Protein AF-X0T1D9-F1 (afdb_monomer_lite)

pLDDT: mean 71.19, std 23.04, range [24.14, 98.81]

Structure (mmCIF, N/CA/C/O backbone):
data_AF-X0T1D9-F1
#
_entry.id   AF-X0T1D9-F1
#
loop_
_atom_site.group_PDB
_atom_site.id
_atom_site.type_symbol
_atom_site.label_atom_id
_atom_site.label_alt_id
_atom_site.label_comp_id
_atom_site.label_asym_id
_atom_site.label_entity_id
_atom_site.label_seq_id
_atom_site.pdbx_PDB_ins_code
_atom_site.Cartn_x
_atom_site.Cartn_y
_atom_site.Cartn_z
_atom_site.occupancy
_atom_site.B_iso_or_equiv
_atom_site.auth_seq_id
_atom_site.auth_comp_id
_atom_site.auth_asym_id
_atom_site.auth_atom_id
_atom_site.pdbx_PDB_model_num
ATOM 1 N N . ASN A 1 1 ? -7.637 11.753 -6.442 1.00 83.94 1 ASN A N 1
ATOM 2 C CA . ASN A 1 1 ? -7.519 12.918 -7.370 1.00 83.94 1 ASN A CA 1
ATOM 3 C C . ASN A 1 1 ? -7.145 12.463 -8.777 1.00 83.94 1 ASN A C 1
ATOM 5 O O . ASN A 1 1 ? -6.534 11.411 -8.897 1.00 83.94 1 ASN A O 1
ATOM 9 N N . PHE A 1 2 ? -7.453 13.248 -9.820 1.00 92.38 2 PHE A N 1
ATOM 10 C CA . PHE A 1 2 ? -6.900 13.064 -11.174 1.00 92.38 2 PHE A CA 1
ATOM 11 C C . PHE A 1 2 ? -6.016 14.263 -11.534 1.00 92.38 2 PHE A C 1
ATOM 13 O O . PHE A 1 2 ? -6.515 15.387 -11.588 1.00 92.38 2 PHE A O 1
ATOM 20 N N . ILE A 1 3 ? -4.713 14.042 -11.716 1.00 96.88 3 ILE A N 1
ATOM 21 C CA . ILE A 1 3 ? -3.719 15.105 -11.934 1.00 96.88 3 ILE A CA 1
ATOM 22 C C . ILE A 1 3 ? -2.839 14.719 -13.119 1.00 96.88 3 ILE A C 1
ATOM 24 O O . ILE A 1 3 ? -2.298 13.613 -13.153 1.00 96.88 3 ILE A O 1
ATOM 28 N N . GLN A 1 4 ? -2.686 15.626 -14.084 1.00 97.12 4 GLN A N 1
ATOM 29 C CA . GLN A 1 4 ? -1.915 15.348 -15.289 1.00 97.12 4 GLN A CA 1
ATOM 30 C C . GLN A 1 4 ? -1.131 16.546 -15.824 1.00 97.12 4 GLN A C 1
ATOM 32 O O . GLN A 1 4 ? -1.410 17.690 -15.459 1.00 97.12 4 GLN A O 1
ATOM 37 N N . GLU A 1 5 ? -0.170 16.262 -16.709 1.00 96.56 5 GLU A N 1
ATOM 38 C CA . GLU A 1 5 ? 0.594 17.252 -17.490 1.00 96.56 5 GLU A CA 1
ATOM 39 C C . GLU A 1 5 ? 1.267 18.339 -16.629 1.00 96.56 5 GLU A C 1
ATOM 41 O O . GLU A 1 5 ? 1.378 19.503 -17.018 1.00 96.56 5 GLU A O 1
ATOM 46 N N . SER A 1 6 ? 1.712 17.964 -15.428 1.00 96.81 6 SER A N 1
ATOM 47 C CA . SER A 1 6 ? 2.306 18.870 -14.441 1.00 96.81 6 SER A CA 1
ATOM 48 C C . SER A 1 6 ? 3.767 18.521 -14.134 1.00 96.81 6 SER A C 1
ATOM 50 O O . SER A 1 6 ? 4.241 17.416 -14.389 1.00 96.81 6 SER A O 1
ATOM 52 N N . ASN A 1 7 ? 4.513 19.460 -13.539 1.00 96.81 7 ASN A N 1
ATOM 53 C CA . ASN A 1 7 ? 5.877 19.175 -13.065 1.00 96.81 7 ASN A CA 1
ATOM 54 C C . ASN A 1 7 ? 5.871 18.140 -11.928 1.00 96.81 7 ASN A C 1
ATOM 56 O O . ASN A 1 7 ? 6.699 17.237 -11.898 1.00 96.81 7 ASN A O 1
ATOM 60 N N . TYR A 1 8 ? 4.917 18.262 -11.011 1.00 96.56 8 TYR A N 1
ATOM 61 C CA . TYR A 1 8 ? 4.690 17.309 -9.932 1.00 96.56 8 TYR A CA 1
ATOM 62 C C . TYR A 1 8 ? 3.203 16.963 -9.939 1.00 96.56 8 TYR A C 1
ATOM 64 O O . TYR A 1 8 ? 2.387 17.886 -9.953 1.00 96.56 8 TYR A O 1
ATOM 72 N N . GLY A 1 9 ? 2.852 15.678 -9.918 1.00 97.81 9 GLY A N 1
ATOM 73 C CA . GLY A 1 9 ? 1.477 15.261 -9.649 1.00 97.81 9 GLY A CA 1
ATOM 74 C C . GLY A 1 9 ? 1.120 15.586 -8.199 1.00 97.81 9 GLY A C 1
ATOM 75 O O . GLY A 1 9 ? 0.234 16.392 -7.928 1.00 97.81 9 GLY A O 1
ATOM 76 N N . ILE A 1 10 ? 1.882 15.022 -7.260 1.00 98.25 10 ILE A N 1
ATOM 77 C CA . ILE A 1 10 ? 1.806 15.325 -5.826 1.00 98.25 10 ILE A CA 1
ATOM 78 C C . ILE A 1 10 ? 3.225 15.528 -5.286 1.00 98.25 10 ILE A C 1
ATOM 80 O O . ILE A 1 10 ? 4.136 14.779 -5.632 1.00 98.25 10 ILE A O 1
ATOM 84 N N . LYS A 1 11 ? 3.422 16.538 -4.430 1.00 97.81 11 LYS A N 1
ATOM 85 C CA . LYS A 1 11 ? 4.683 16.756 -3.709 1.00 97.81 11 LYS A CA 1
ATOM 86 C C . LYS A 1 11 ? 4.449 16.738 -2.201 1.00 97.81 11 LYS A C 1
ATOM 88 O O . LYS A 1 11 ? 3.628 17.509 -1.711 1.00 97.81 11 LYS A O 1
ATOM 93 N N . LEU A 1 12 ? 5.218 15.918 -1.493 1.00 96.12 12 LEU A N 1
ATOM 94 C CA . LEU A 1 12 ? 5.363 15.948 -0.043 1.00 96.12 12 LEU A CA 1
ATOM 95 C C . LEU A 1 12 ? 6.670 16.660 0.303 1.00 96.12 12 LEU A C 1
ATOM 97 O O . LEU A 1 12 ? 7.700 16.435 -0.337 1.00 96.12 12 LEU A O 1
ATOM 101 N N . SER A 1 13 ? 6.603 17.559 1.280 1.00 95.81 13 SER A N 1
ATOM 102 C CA . SER A 1 13 ? 7.768 18.255 1.817 1.00 95.81 13 SER A CA 1
ATOM 103 C C . SER A 1 13 ? 7.494 18.684 3.245 1.00 95.81 13 SER A C 1
ATOM 105 O O . SER A 1 13 ? 6.457 19.298 3.508 1.00 95.81 13 SER A O 1
ATOM 107 N N . SER A 1 14 ? 8.392 18.327 4.161 1.00 89.44 14 SER A N 1
ATOM 108 C CA . SER A 1 14 ? 8.213 18.508 5.604 1.00 89.44 14 SER A CA 1
ATOM 109 C C . SER A 1 14 ? 6.856 17.974 6.074 1.00 89.44 14 SER A C 1
ATOM 111 O O . SER A 1 14 ? 6.125 18.650 6.802 1.00 89.44 14 SER A O 1
ATOM 113 N N . SER A 1 15 ? 6.462 16.816 5.538 1.00 79.31 15 SER A N 1
ATOM 114 C CA . SER A 1 15 ? 5.131 16.235 5.699 1.00 79.31 15 SER A CA 1
ATOM 115 C C . SER A 1 15 ? 5.220 14.918 6.449 1.00 79.31 15 SER A C 1
ATOM 117 O O . SER A 1 15 ? 5.911 14.000 6.011 1.00 79.31 15 SER A O 1
ATOM 119 N N . ASP A 1 16 ? 4.449 14.809 7.530 1.00 75.69 16 ASP A N 1
ATOM 120 C CA . ASP A 1 16 ? 4.421 13.611 8.359 1.00 75.69 16 ASP A CA 1
ATOM 121 C C . ASP A 1 16 ? 2.999 13.071 8.513 1.00 75.69 16 ASP A C 1
ATOM 123 O O . ASP A 1 16 ? 2.055 13.844 8.702 1.00 75.69 16 ASP A O 1
ATOM 127 N N . ASN A 1 17 ? 2.849 11.746 8.577 1.00 68.56 17 ASN A N 1
ATOM 128 C CA . ASN A 1 17 ? 1.575 11.070 8.868 1.00 68.56 17 ASN A CA 1
ATOM 129 C C . ASN A 1 17 ? 0.451 11.377 7.859 1.00 68.56 17 ASN A C 1
ATOM 131 O O . ASN A 1 17 ? -0.716 11.510 8.249 1.00 68.56 17 ASN A O 1
ATOM 135 N N . SER A 1 18 ? 0.796 11.528 6.582 1.00 73.19 18 SER A N 1
ATOM 136 C CA . SER A 1 18 ? -0.164 11.786 5.504 1.00 73.19 18 SER A CA 1
ATOM 137 C C . SER A 1 18 ? -0.560 10.495 4.789 1.00 73.19 18 SER A C 1
ATOM 139 O O . SER A 1 18 ? 0.272 9.611 4.597 1.00 73.19 18 SER A O 1
ATOM 141 N N . LEU A 1 19 ? -1.819 10.410 4.347 1.00 79.94 19 LEU A N 1
ATOM 142 C CA . LEU A 1 19 ? -2.328 9.324 3.507 1.00 79.94 19 LEU A CA 1
ATOM 143 C C . LEU A 1 19 ? -2.601 9.852 2.094 1.00 79.94 19 LEU A C 1
ATOM 145 O O . LEU A 1 19 ? -3.461 10.709 1.889 1.00 79.94 19 LEU A O 1
ATOM 149 N N . ILE A 1 20 ? -1.841 9.351 1.126 1.00 84.75 20 ILE A N 1
ATOM 150 C CA . ILE A 1 20 ? -1.936 9.693 -0.289 1.00 84.75 20 ILE A CA 1
ATOM 151 C C . ILE A 1 20 ? -2.447 8.446 -0.986 1.00 84.75 20 ILE A C 1
ATOM 153 O O . ILE A 1 20 ? -1.695 7.499 -1.211 1.00 84.75 20 ILE A O 1
ATOM 157 N N . TYR A 1 21 ? -3.738 8.443 -1.295 1.00 83.06 21 TYR A N 1
ATOM 158 C CA . TYR A 1 21 ? -4.408 7.245 -1.771 1.00 83.06 21 TYR A CA 1
ATOM 159 C C . TYR A 1 21 ? -5.411 7.517 -2.884 1.00 83.06 21 TYR A C 1
ATOM 161 O O . TYR A 1 21 ? -5.954 8.623 -2.977 1.00 83.06 21 TYR A O 1
ATOM 169 N N . HIS A 1 22 ? -5.620 6.520 -3.748 1.00 79.38 22 HIS A N 1
ATOM 170 C CA . HIS A 1 22 ? -6.598 6.563 -4.839 1.00 79.38 22 HIS A CA 1
ATOM 171 C C . HIS A 1 22 ? -6.436 7.790 -5.756 1.00 79.38 22 HIS A C 1
ATOM 173 O O . HIS A 1 22 ? -7.394 8.473 -6.145 1.00 79.38 22 HIS A O 1
ATOM 179 N N . ASN A 1 23 ? -5.185 8.108 -6.104 1.00 88.44 23 ASN A N 1
ATOM 180 C CA . ASN A 1 23 ? -4.868 9.150 -7.076 1.00 88.44 23 ASN A CA 1
ATOM 181 C C . ASN A 1 23 ? -4.478 8.548 -8.420 1.00 88.44 23 ASN A C 1
ATOM 183 O O . ASN A 1 23 ? -3.770 7.552 -8.478 1.00 88.44 23 ASN A O 1
ATOM 187 N N . LYS A 1 24 ? -4.907 9.201 -9.499 1.00 92.75 24 LYS A N 1
ATOM 188 C CA . LYS A 1 24 ? -4.502 8.909 -10.869 1.00 92.75 24 LYS A CA 1
ATOM 189 C C . LYS A 1 24 ? -3.634 10.065 -11.367 1.00 92.75 24 LYS A C 1
ATOM 191 O O . LYS A 1 24 ? -4.119 11.187 -11.528 1.00 92.75 24 LYS A O 1
ATOM 196 N N . LEU A 1 25 ? -2.341 9.796 -11.507 1.00 97.88 25 LEU A N 1
ATOM 197 C CA . LEU A 1 25 ? -1.271 10.764 -11.726 1.00 97.88 25 LEU A CA 1
ATOM 198 C C . LEU A 1 25 ? -0.609 10.464 -13.070 1.00 97.88 25 LEU A C 1
ATOM 200 O O . LEU A 1 25 ? 0.242 9.579 -13.161 1.00 97.88 25 LEU A O 1
ATOM 204 N N . ASN A 1 26 ? -1.015 11.189 -14.112 1.00 97.00 26 ASN A N 1
ATOM 205 C CA . ASN A 1 26 ? -0.689 10.832 -15.492 1.00 97.00 26 ASN A CA 1
ATOM 206 C C . ASN A 1 26 ? 0.180 11.874 -16.199 1.00 97.00 26 ASN A C 1
ATOM 208 O O . ASN A 1 26 ? -0.097 13.065 -16.123 1.00 97.00 26 ASN A O 1
ATOM 212 N N . SER A 1 27 ? 1.173 11.448 -16.976 1.00 98.19 27 SER A N 1
ATOM 213 C CA . SER A 1 27 ? 1.928 12.354 -17.860 1.00 98.19 27 SER A CA 1
ATOM 214 C C . SER A 1 27 ? 2.586 13.546 -17.143 1.00 98.19 27 SER A C 1
ATOM 216 O O . SER A 1 27 ? 2.674 14.640 -17.700 1.00 98.19 27 SER A O 1
ATOM 218 N N . ASN A 1 28 ? 3.026 13.369 -15.894 1.00 98.44 28 ASN A N 1
ATOM 219 C CA . ASN A 1 28 ? 3.747 14.385 -15.124 1.00 98.44 28 ASN A CA 1
ATOM 220 C C . ASN A 1 28 ? 5.267 14.189 -15.237 1.00 98.44 28 ASN A C 1
ATOM 222 O O . ASN A 1 28 ? 5.749 13.107 -15.572 1.00 98.44 28 ASN A O 1
ATOM 226 N N . SER A 1 29 ? 6.060 15.213 -14.907 1.00 98.38 29 SER A N 1
ATOM 227 C CA . SER A 1 29 ? 7.514 15.016 -14.785 1.00 98.38 29 SER A CA 1
ATOM 228 C C . SER A 1 29 ? 7.822 14.071 -13.620 1.00 98.38 29 SER A C 1
ATOM 230 O O . SER A 1 29 ? 8.510 13.075 -13.810 1.00 98.38 29 SER A O 1
ATOM 232 N N . LEU A 1 30 ? 7.276 14.335 -12.433 1.00 98.50 30 LEU A N 1
ATOM 233 C CA . LEU A 1 30 ? 7.285 13.405 -11.302 1.00 98.50 30 LEU A CA 1
ATOM 234 C C . LEU A 1 30 ? 5.837 13.102 -10.918 1.00 98.50 30 LEU A C 1
ATOM 236 O O . LEU A 1 30 ? 5.078 14.037 -10.653 1.00 98.50 30 LEU A O 1
ATOM 240 N N . GLY A 1 31 ? 5.446 11.828 -10.878 1.00 98.44 31 GLY A N 1
ATOM 241 C CA . GLY A 1 31 ? 4.116 11.433 -10.417 1.00 98.44 31 GLY A CA 1
ATOM 242 C C . GLY A 1 31 ? 3.927 11.819 -8.948 1.00 98.44 31 GLY A C 1
ATOM 243 O O . GLY A 1 31 ? 3.140 12.715 -8.635 1.00 98.44 31 GLY A O 1
ATOM 244 N N . ILE A 1 32 ? 4.720 11.215 -8.061 1.00 98.69 32 ILE A N 1
ATOM 245 C CA . ILE A 1 32 ? 4.815 11.580 -6.642 1.00 98.69 32 ILE A CA 1
ATOM 246 C C . ILE A 1 32 ? 6.263 11.944 -6.313 1.00 98.69 32 ILE A C 1
ATOM 248 O O . ILE A 1 32 ? 7.182 11.167 -6.554 1.00 98.69 32 ILE A O 1
ATOM 252 N N . ASN A 1 33 ? 6.467 13.125 -5.735 1.00 98.50 33 ASN A N 1
ATOM 253 C CA . ASN A 1 33 ? 7.761 13.574 -5.233 1.00 98.50 33 ASN A CA 1
ATOM 254 C C . ASN A 1 33 ? 7.730 13.649 -3.703 1.00 98.50 33 ASN A C 1
ATOM 256 O O . ASN A 1 33 ? 6.953 14.424 -3.148 1.00 98.50 33 ASN A O 1
ATOM 260 N N . VAL A 1 34 ? 8.578 12.876 -3.034 1.00 97.75 34 VAL A N 1
ATOM 261 C CA . VAL A 1 34 ? 8.729 12.847 -1.576 1.00 97.75 34 VAL A CA 1
ATOM 262 C C . VAL A 1 34 ? 10.102 13.423 -1.252 1.00 97.75 34 VAL A C 1
ATOM 264 O O . VAL A 1 34 ? 11.125 12.796 -1.514 1.00 97.75 34 VAL A O 1
ATOM 267 N N . ASP A 1 35 ? 10.157 14.663 -0.772 1.00 95.88 35 ASP A N 1
ATOM 268 C CA . ASP A 1 35 ? 11.430 15.380 -0.678 1.00 95.88 35 ASP A CA 1
ATOM 269 C C . ASP A 1 35 ? 11.480 16.388 0.476 1.00 95.88 35 ASP A C 1
ATOM 271 O O . ASP A 1 35 ? 10.557 17.188 0.651 1.00 95.88 35 ASP A O 1
ATOM 275 N N . ASN A 1 36 ? 12.610 16.430 1.183 1.00 92.19 36 ASN A N 1
ATOM 276 C CA . ASN A 1 36 ? 12.893 17.244 2.369 1.00 92.19 36 ASN A CA 1
ATOM 277 C C . ASN A 1 36 ? 12.051 16.843 3.593 1.00 92.19 36 ASN A C 1
ATOM 279 O O . ASN A 1 36 ? 10.975 17.406 3.799 1.00 92.19 36 ASN A O 1
ATOM 283 N N . ASP A 1 37 ? 12.578 15.943 4.427 1.00 85.62 37 ASP A N 1
ATOM 284 C CA . ASP A 1 37 ? 12.065 15.612 5.767 1.00 85.62 37 ASP A CA 1
ATOM 285 C C . ASP A 1 37 ? 10.617 15.083 5.777 1.00 85.62 37 ASP A C 1
ATOM 287 O O . ASP A 1 37 ? 9.709 15.766 6.245 1.00 85.62 37 ASP A O 1
ATOM 291 N N . ASN A 1 38 ? 10.371 13.873 5.262 1.00 83.31 38 ASN A N 1
ATOM 292 C CA . ASN A 1 38 ? 9.028 13.266 5.294 1.00 83.31 38 ASN A CA 1
ATOM 293 C C . ASN A 1 38 ? 9.004 11.954 6.088 1.00 83.31 38 ASN A C 1
ATOM 295 O O . ASN A 1 38 ? 9.771 11.033 5.786 1.00 83.31 38 ASN A O 1
ATOM 299 N N . TYR A 1 39 ? 8.097 11.859 7.068 1.00 74.25 39 TYR A N 1
ATOM 300 C CA . TYR A 1 39 ? 8.035 10.743 8.016 1.00 74.25 39 TYR A CA 1
ATOM 301 C C . TYR A 1 39 ? 6.659 10.062 8.107 1.00 74.25 39 TYR A C 1
ATOM 303 O O . TYR A 1 39 ? 5.632 10.727 8.244 1.00 74.25 39 TYR A O 1
ATOM 311 N N . LEU A 1 40 ? 6.619 8.724 8.131 1.00 74.06 40 LEU A N 1
ATOM 312 C CA . LEU A 1 40 ? 5.385 7.944 8.360 1.00 74.06 40 LEU A CA 1
ATOM 313 C C . LEU A 1 40 ? 4.227 8.279 7.407 1.00 74.06 40 LEU A C 1
ATOM 315 O O . LEU A 1 40 ? 3.063 8.302 7.814 1.00 74.06 40 LEU A O 1
ATOM 319 N N . ASN A 1 41 ? 4.515 8.572 6.143 1.00 72.12 41 ASN A N 1
ATOM 320 C CA . ASN A 1 41 ? 3.465 8.749 5.146 1.00 72.12 41 ASN A CA 1
ATOM 321 C C . ASN A 1 41 ? 3.104 7.412 4.497 1.00 72.12 41 ASN A C 1
ATOM 323 O O . ASN A 1 41 ? 3.949 6.535 4.325 1.00 72.12 41 ASN A O 1
ATOM 327 N N . MET A 1 42 ? 1.841 7.284 4.107 1.00 80.12 42 MET A N 1
ATOM 328 C CA . MET A 1 42 ? 1.300 6.128 3.404 1.00 80.12 42 MET A CA 1
ATOM 329 C C . MET A 1 42 ? 0.899 6.552 1.995 1.00 80.12 42 MET A C 1
ATOM 331 O O . MET A 1 42 ? -0.004 7.367 1.814 1.00 80.12 42 MET A O 1
ATOM 335 N N . ILE A 1 43 ? 1.582 6.006 0.998 1.00 92.19 43 ILE A N 1
ATOM 336 C CA . ILE A 1 43 ? 1.325 6.204 -0.423 1.00 92.19 43 ILE A CA 1
ATOM 337 C C . ILE A 1 43 ? 0.747 4.888 -0.942 1.00 92.19 43 ILE A C 1
ATOM 339 O O . ILE A 1 43 ? 1.482 3.928 -1.172 1.00 92.19 43 ILE A O 1
ATOM 343 N N . VAL A 1 44 ? -0.579 4.821 -1.051 1.00 83.56 44 VAL A N 1
ATOM 344 C CA . VAL A 1 44 ? -1.313 3.554 -1.178 1.00 83.56 44 VAL A CA 1
ATOM 345 C C . VAL A 1 44 ? -2.293 3.581 -2.341 1.00 83.56 44 VAL A C 1
ATOM 347 O O . VAL A 1 44 ? -3.022 4.556 -2.481 1.00 83.56 44 VAL A O 1
ATOM 350 N N . ASN A 1 45 ? -2.372 2.523 -3.151 1.00 79.81 45 ASN A N 1
ATOM 351 C CA . ASN A 1 45 ? -3.383 2.402 -4.211 1.00 79.81 45 ASN A CA 1
ATOM 352 C C . ASN A 1 45 ? -3.426 3.643 -5.126 1.00 79.81 45 ASN A C 1
ATOM 354 O O . ASN A 1 45 ? -4.487 4.220 -5.381 1.00 79.81 45 ASN A O 1
ATOM 358 N N . ASN A 1 46 ? -2.268 4.125 -5.583 1.00 90.94 46 ASN A N 1
ATOM 359 C CA . ASN A 1 46 ? -2.199 5.183 -6.591 1.00 90.94 46 ASN A CA 1
ATOM 360 C C . ASN A 1 46 ? -1.855 4.589 -7.958 1.00 90.94 46 ASN A C 1
ATOM 362 O O . ASN A 1 46 ? -1.055 3.666 -8.066 1.00 90.94 46 ASN A O 1
ATOM 366 N N . SER A 1 47 ? -2.434 5.163 -9.009 1.00 93.44 47 SER A N 1
ATOM 367 C CA . SER A 1 47 ? -2.123 4.854 -10.402 1.00 93.44 47 SER A CA 1
ATOM 368 C C . SER A 1 47 ? -1.235 5.965 -10.959 1.00 93.44 47 SER A C 1
ATOM 370 O O . SER A 1 47 ? -1.668 7.111 -11.093 1.00 93.44 47 SER A O 1
ATOM 372 N N . LEU A 1 48 ? 0.027 5.646 -11.235 1.00 97.88 48 LEU A N 1
ATOM 373 C CA . LEU A 1 48 ? 1.039 6.566 -11.738 1.00 97.88 48 LEU A CA 1
ATOM 374 C C . LEU A 1 48 ? 1.447 6.127 -13.140 1.00 97.88 48 LEU A C 1
ATOM 376 O O . LEU A 1 48 ? 2.248 5.208 -13.283 1.00 97.88 48 LEU A O 1
ATOM 380 N N . ARG A 1 49 ? 0.919 6.787 -14.175 1.00 96.56 49 ARG A N 1
ATOM 381 C CA . ARG A 1 49 ? 1.103 6.345 -15.563 1.00 96.56 49 ARG A CA 1
ATOM 382 C C . ARG A 1 49 ? 1.766 7.389 -16.457 1.00 96.56 49 ARG A C 1
ATOM 384 O O . ARG A 1 49 ? 1.424 8.567 -16.389 1.00 96.56 49 ARG A O 1
ATOM 391 N N . LEU A 1 50 ? 2.675 6.965 -17.337 1.00 97.94 50 LEU A N 1
ATOM 392 C CA . LEU A 1 50 ? 3.324 7.828 -18.342 1.00 97.94 50 LEU A CA 1
ATOM 393 C C . LEU A 1 50 ? 4.077 9.033 -17.746 1.00 97.94 50 LEU A C 1
ATOM 395 O O . LEU A 1 50 ? 4.248 10.056 -18.408 1.00 97.94 50 LEU A O 1
ATOM 399 N N . ASN A 1 51 ? 4.519 8.949 -16.489 1.00 98.62 51 ASN A N 1
ATOM 400 C CA . ASN A 1 51 ? 5.310 10.014 -15.868 1.00 98.62 51 ASN A CA 1
ATOM 401 C C . ASN A 1 51 ? 6.787 9.903 -16.286 1.00 98.62 51 ASN A C 1
ATOM 403 O O . ASN A 1 51 ? 7.226 8.838 -16.709 1.00 98.62 51 ASN A O 1
ATOM 407 N N . SER A 1 52 ? 7.598 10.961 -16.145 1.00 98.50 52 SER A N 1
ATOM 408 C CA . SER A 1 52 ? 9.052 10.780 -16.351 1.00 98.50 52 SER A CA 1
ATOM 409 C C . SER A 1 52 ? 9.637 9.899 -15.251 1.00 98.50 52 SER A C 1
ATOM 411 O O . SER A 1 52 ? 10.340 8.935 -15.542 1.00 98.50 52 SER A O 1
ATOM 413 N N . PHE A 1 53 ? 9.280 10.193 -14.003 1.00 98.69 53 PHE A N 1
ATOM 414 C CA . PHE A 1 53 ? 9.480 9.301 -12.869 1.00 98.69 53 PHE A CA 1
ATOM 415 C C . PHE A 1 53 ? 8.135 9.039 -12.199 1.00 98.69 53 PHE A C 1
ATOM 417 O O . PHE A 1 53 ? 7.372 9.986 -11.981 1.00 98.69 53 PHE A O 1
ATOM 424 N N . GLY A 1 54 ? 7.851 7.786 -11.849 1.00 98.62 54 GLY A N 1
ATOM 425 C CA . GLY A 1 54 ? 6.651 7.437 -11.092 1.00 98.62 54 GLY A CA 1
ATOM 426 C C . GLY A 1 54 ? 6.700 8.058 -9.700 1.00 98.62 54 GLY A C 1
ATOM 427 O O . GLY A 1 54 ? 5.963 9.001 -9.406 1.00 98.62 54 GLY A O 1
ATOM 428 N N . ILE A 1 55 ? 7.619 7.574 -8.870 1.00 98.81 55 ILE A N 1
ATOM 429 C CA . ILE A 1 55 ? 7.847 8.049 -7.505 1.00 98.81 55 ILE A CA 1
ATOM 430 C C . ILE A 1 55 ? 9.324 8.418 -7.337 1.00 98.81 55 ILE A C 1
ATOM 432 O O . ILE A 1 55 ? 10.217 7.640 -7.668 1.00 98.81 55 ILE A O 1
ATOM 436 N N . PHE A 1 56 ? 9.590 9.606 -6.806 1.00 98.75 56 PHE A N 1
ATOM 437 C CA . PHE A 1 56 ? 10.941 10.089 -6.537 1.00 98.75 56 PHE A CA 1
ATOM 438 C C . PHE A 1 56 ? 11.085 10.454 -5.060 1.00 98.75 56 PHE A C 1
ATOM 440 O O . PHE A 1 56 ? 10.335 11.294 -4.563 1.00 98.75 56 PHE A O 1
ATOM 447 N N . LEU A 1 57 ? 12.040 9.828 -4.372 1.00 98.56 57 LEU A N 1
ATOM 448 C CA . LEU A 1 57 ? 12.444 10.153 -3.007 1.00 98.56 57 LEU A CA 1
ATOM 449 C C . LEU A 1 57 ? 13.761 10.932 -3.063 1.00 98.56 57 LEU A C 1
ATOM 451 O O . LEU A 1 57 ? 14.800 10.369 -3.413 1.00 98.56 57 LEU A O 1
ATOM 455 N N . GLY A 1 58 ? 13.704 12.218 -2.716 1.00 98.12 58 GLY A N 1
ATOM 456 C CA . GLY A 1 58 ? 14.854 13.124 -2.718 1.00 98.12 58 GLY A CA 1
ATOM 457 C C . GLY A 1 58 ? 15.749 12.942 -1.493 1.00 98.12 58 GLY A C 1
ATOM 458 O O . GLY A 1 58 ? 16.570 12.021 -1.450 1.00 98.12 58 GLY A O 1
ATOM 459 N N . THR A 1 59 ? 15.621 13.824 -0.500 1.00 95.06 59 THR A N 1
ATOM 460 C CA . THR A 1 59 ? 16.413 13.749 0.742 1.00 95.06 59 THR A CA 1
ATOM 461 C C . THR A 1 59 ? 15.560 13.627 2.002 1.00 95.06 59 THR A C 1
ATOM 463 O O . THR A 1 59 ? 14.477 14.205 2.103 1.00 95.06 59 THR A O 1
ATOM 466 N N . ASP A 1 60 ? 16.119 12.914 2.982 1.00 89.38 60 ASP A N 1
ATOM 467 C CA . ASP A 1 60 ? 15.691 12.874 4.385 1.00 89.38 60 ASP A CA 1
ATOM 468 C C . ASP A 1 60 ? 14.276 12.302 4.593 1.00 89.38 60 ASP A C 1
ATOM 470 O O . ASP A 1 60 ? 13.485 12.803 5.387 1.00 89.38 60 ASP A O 1
ATOM 474 N N . ASN A 1 61 ? 13.937 11.228 3.875 1.00 89.19 61 ASN A N 1
ATOM 475 C CA . ASN A 1 61 ? 12.643 10.553 4.011 1.00 89.19 61 ASN A CA 1
ATOM 476 C C . ASN A 1 61 ? 12.782 9.238 4.787 1.00 89.19 61 ASN A C 1
ATOM 478 O O . ASN A 1 61 ? 13.606 8.388 4.437 1.00 89.19 61 ASN A O 1
ATOM 482 N N . LEU A 1 62 ? 11.968 9.058 5.827 1.00 82.88 62 LEU A N 1
ATOM 483 C CA . LEU A 1 62 ? 12.082 7.940 6.764 1.00 82.88 62 LEU A CA 1
ATOM 484 C C . LEU A 1 62 ? 10.727 7.282 7.050 1.00 82.88 62 LEU A C 1
ATOM 486 O O . LEU A 1 62 ? 9.721 7.971 7.198 1.00 82.88 62 LEU A O 1
ATOM 490 N N . ASP A 1 63 ? 10.715 5.954 7.188 1.00 82.38 63 ASP A N 1
ATOM 491 C CA . ASP A 1 63 ? 9.545 5.171 7.613 1.00 82.38 63 ASP A CA 1
ATOM 492 C C . ASP A 1 63 ? 8.278 5.419 6.760 1.00 82.38 63 ASP A C 1
ATOM 494 O O . ASP A 1 63 ? 7.159 5.364 7.269 1.00 82.38 63 ASP A O 1
ATOM 498 N N . ASN A 1 64 ? 8.413 5.711 5.461 1.00 78.94 64 ASN A N 1
ATOM 499 C CA . ASN A 1 64 ? 7.257 5.846 4.568 1.00 78.94 64 ASN A CA 1
ATOM 500 C C . ASN A 1 64 ? 6.886 4.495 3.943 1.00 78.94 64 ASN A C 1
ATOM 502 O O . ASN A 1 64 ? 7.764 3.697 3.610 1.00 78.94 64 ASN A O 1
ATOM 506 N N . LEU A 1 65 ? 5.588 4.261 3.750 1.00 88.25 65 LEU A N 1
ATOM 507 C CA . LEU A 1 65 ? 5.041 3.061 3.121 1.00 88.25 65 LEU A CA 1
ATOM 508 C C . LEU A 1 65 ? 4.513 3.385 1.723 1.00 88.25 65 LEU A C 1
ATOM 510 O O . LEU A 1 65 ? 3.641 4.236 1.564 1.00 88.25 65 LEU A O 1
ATOM 514 N N . PHE A 1 66 ? 4.996 2.649 0.732 1.00 94.69 66 PHE A N 1
ATOM 515 C CA . PHE A 1 66 ? 4.537 2.648 -0.648 1.00 94.69 66 PHE A CA 1
ATOM 516 C C . PHE A 1 66 ? 3.935 1.277 -0.932 1.00 94.69 66 PHE A C 1
ATOM 518 O O . PHE A 1 66 ? 4.664 0.294 -1.083 1.00 94.69 66 PHE A O 1
ATOM 525 N N . TYR A 1 67 ? 2.607 1.200 -0.953 1.00 84.06 67 TYR A N 1
ATOM 526 C CA . TYR A 1 67 ? 1.892 -0.070 -1.004 1.00 84.06 67 TYR A CA 1
ATOM 527 C C . TYR A 1 67 ? 0.872 -0.109 -2.140 1.00 84.06 67 TYR A C 1
ATOM 529 O O . TYR A 1 67 ? 0.051 0.800 -2.268 1.00 84.06 67 TYR A O 1
ATOM 537 N N . ASN A 1 68 ? 0.909 -1.171 -2.945 1.00 82.25 68 ASN A N 1
ATOM 538 C CA . ASN A 1 68 ? -0.085 -1.432 -3.991 1.00 82.25 68 ASN A CA 1
ATOM 539 C C . ASN A 1 68 ? -0.293 -0.259 -4.971 1.00 82.25 68 ASN A C 1
ATOM 541 O O . ASN A 1 68 ? -1.404 0.047 -5.394 1.00 82.25 68 ASN A O 1
ATOM 545 N N . ASN A 1 69 ? 0.783 0.456 -5.313 1.00 93.31 69 ASN A N 1
ATOM 546 C CA . ASN A 1 69 ? 0.737 1.473 -6.361 1.00 93.31 69 ASN A CA 1
ATOM 547 C C . ASN A 1 69 ? 1.006 0.831 -7.726 1.00 93.31 69 ASN A C 1
ATOM 549 O O . ASN A 1 69 ? 1.945 0.050 -7.871 1.00 93.31 69 ASN A O 1
ATOM 553 N N . SER A 1 70 ? 0.231 1.212 -8.741 1.00 94.50 70 SER A N 1
ATOM 554 C CA . SER A 1 70 ? 0.476 0.822 -10.132 1.00 94.50 70 SER A CA 1
ATOM 555 C C . SER A 1 70 ? 1.345 1.877 -10.809 1.00 94.50 70 SER A C 1
ATOM 557 O O . SER A 1 70 ? 0.881 2.989 -11.069 1.00 94.50 70 SER A O 1
ATOM 559 N N . ILE A 1 71 ? 2.606 1.542 -11.073 1.00 98.12 71 ILE A N 1
ATOM 560 C CA . ILE A 1 71 ? 3.634 2.436 -11.610 1.00 98.12 71 ILE A CA 1
ATOM 561 C C . ILE A 1 71 ? 3.960 1.986 -13.033 1.00 98.12 71 ILE A C 1
ATOM 563 O O . ILE A 1 71 ? 4.727 1.047 -13.253 1.00 98.12 71 ILE A O 1
ATOM 567 N N . LEU A 1 72 ? 3.320 2.653 -13.991 1.00 96.31 72 LEU A N 1
ATOM 568 C CA . LEU A 1 72 ? 3.151 2.151 -15.349 1.00 96.31 72 LEU A CA 1
ATOM 569 C C . LEU A 1 72 ? 3.761 3.095 -16.384 1.00 96.31 72 LEU A C 1
ATOM 571 O O . LEU A 1 72 ? 3.529 4.309 -16.352 1.00 96.31 72 LEU A O 1
ATOM 575 N N . ASP A 1 73 ? 4.475 2.535 -17.354 1.00 97.31 73 ASP A N 1
ATOM 576 C CA . ASP A 1 73 ? 4.964 3.239 -18.541 1.00 97.31 73 ASP A CA 1
ATOM 577 C C . ASP A 1 73 ? 5.779 4.512 -18.221 1.00 97.31 73 ASP A C 1
ATOM 579 O O . ASP A 1 73 ? 5.732 5.499 -18.966 1.00 97.31 73 ASP A O 1
ATOM 583 N N . CYS A 1 74 ? 6.490 4.560 -17.085 1.00 98.31 74 CYS A N 1
ATOM 584 C CA . CYS A 1 74 ? 7.271 5.744 -16.731 1.00 98.31 74 CYS A CA 1
ATOM 585 C C . CYS A 1 74 ? 8.523 5.838 -17.607 1.00 98.31 74 CYS A C 1
ATOM 587 O O . CYS A 1 74 ? 9.317 4.902 -17.695 1.00 98.31 74 CYS A O 1
ATOM 589 N N . SER A 1 75 ? 8.747 6.991 -18.240 1.00 98.38 75 SER A N 1
ATOM 590 C CA . SER A 1 75 ? 9.740 7.099 -19.314 1.00 98.38 75 SER A CA 1
ATOM 591 C C . SER A 1 75 ? 11.196 7.024 -18.839 1.00 98.38 75 SER A C 1
ATOM 593 O O . SER A 1 75 ? 12.084 6.827 -19.665 1.00 98.38 75 SER A O 1
ATOM 595 N N . GLN A 1 76 ? 11.471 7.256 -17.550 1.00 98.44 76 GLN A N 1
ATOM 596 C CA . GLN A 1 76 ? 12.808 7.114 -16.963 1.00 98.44 76 GLN A CA 1
ATOM 597 C C . GLN A 1 76 ? 12.835 6.018 -15.904 1.00 98.44 76 GLN A C 1
ATOM 599 O O . GLN A 1 76 ? 13.423 4.976 -16.159 1.00 98.44 76 GLN A O 1
ATOM 604 N N . TYR A 1 77 ? 12.216 6.238 -14.742 1.00 98.69 77 TYR A N 1
ATOM 605 C CA . TYR A 1 77 ? 12.204 5.264 -13.649 1.00 98.69 77 TYR A CA 1
ATOM 606 C C . TYR A 1 77 ? 10.805 5.105 -13.054 1.00 98.69 77 TYR A C 1
ATOM 608 O O . TYR A 1 77 ? 10.074 6.090 -12.932 1.00 98.69 77 TYR A O 1
ATOM 616 N N . GLY A 1 78 ? 10.460 3.895 -12.617 1.00 98.62 78 GLY A N 1
ATOM 617 C CA . GLY A 1 78 ? 9.283 3.664 -11.786 1.00 98.62 78 GLY A CA 1
ATOM 618 C C . GLY A 1 78 ? 9.456 4.318 -10.413 1.00 98.62 78 GLY A C 1
ATOM 619 O O . GLY A 1 78 ? 8.750 5.274 -10.089 1.00 98.62 78 GLY A O 1
ATOM 620 N N . VAL A 1 79 ? 10.448 3.866 -9.639 1.00 98.81 79 VAL A N 1
ATOM 621 C CA . VAL A 1 79 ? 10.838 4.462 -8.346 1.00 98.81 79 VAL A CA 1
ATOM 622 C C . VAL A 1 79 ? 12.323 4.828 -8.332 1.00 98.81 79 VAL A C 1
ATOM 624 O O . VAL A 1 79 ? 13.172 4.041 -8.746 1.00 98.81 79 VAL A O 1
ATOM 627 N N . VAL A 1 80 ? 12.659 6.002 -7.794 1.00 98.75 80 VAL A N 1
ATOM 628 C CA . VAL A 1 80 ? 14.043 6.364 -7.443 1.00 98.75 80 VAL A CA 1
ATOM 629 C C . VAL A 1 80 ? 14.117 6.776 -5.985 1.00 98.75 80 VAL A C 1
ATOM 631 O O . VAL A 1 80 ? 13.428 7.703 -5.568 1.00 98.75 80 VAL A O 1
ATOM 634 N N . VAL A 1 81 ? 15.008 6.127 -5.241 1.00 98.69 81 VAL A N 1
ATOM 635 C CA . VAL A 1 81 ? 15.500 6.590 -3.946 1.00 98.69 81 VAL A CA 1
ATOM 636 C C . VAL A 1 81 ? 16.879 7.196 -4.173 1.00 98.69 81 VAL A C 1
ATOM 638 O O . VAL A 1 81 ? 17.839 6.469 -4.411 1.00 98.69 81 VAL A O 1
ATOM 641 N N . ASP A 1 82 ? 16.966 8.527 -4.185 1.00 98.00 82 ASP A N 1
ATOM 642 C CA . ASP A 1 82 ? 18.100 9.238 -4.797 1.00 98.00 82 ASP A CA 1
ATOM 643 C C . ASP A 1 82 ? 19.335 9.335 -3.891 1.00 98.00 82 ASP A C 1
ATOM 645 O O . ASP A 1 82 ? 20.470 9.390 -4.367 1.00 98.00 82 ASP A O 1
ATOM 649 N N . THR A 1 83 ? 19.136 9.346 -2.570 1.00 95.94 83 THR A N 1
ATOM 650 C CA . THR A 1 83 ? 20.222 9.578 -1.607 1.00 95.94 83 THR A CA 1
ATOM 651 C C . THR A 1 83 ? 20.176 8.648 -0.399 1.00 95.94 83 THR A C 1
ATOM 653 O O . THR A 1 83 ? 19.118 8.148 -0.013 1.00 95.94 83 THR A O 1
ATOM 656 N N . ASN A 1 84 ? 21.332 8.497 0.256 1.00 93.25 84 ASN A N 1
ATOM 657 C CA . ASN A 1 84 ? 21.515 7.668 1.450 1.00 93.25 84 ASN A CA 1
ATOM 658 C C . ASN A 1 84 ? 20.854 8.227 2.720 1.00 93.25 84 ASN A C 1
ATOM 660 O O . ASN A 1 84 ? 20.938 7.593 3.771 1.00 93.25 84 ASN A O 1
ATOM 664 N N . THR A 1 85 ? 20.232 9.407 2.649 1.00 90.00 85 THR A N 1
ATOM 665 C CA . THR A 1 85 ? 19.450 9.956 3.760 1.00 90.00 85 THR A CA 1
ATOM 666 C C . THR A 1 85 ? 17.990 9.514 3.728 1.00 90.00 85 THR A C 1
ATOM 668 O O . THR A 1 85 ? 17.257 9.763 4.680 1.00 90.00 85 THR A O 1
ATOM 671 N N . ASN A 1 86 ? 17.578 8.793 2.681 1.00 95.06 86 ASN A N 1
ATOM 672 C CA . ASN A 1 86 ? 16.334 8.038 2.685 1.00 95.06 86 ASN A CA 1
ATOM 673 C C . ASN A 1 86 ? 16.562 6.702 3.387 1.00 95.06 86 ASN A C 1
ATOM 675 O O . ASN A 1 86 ? 17.345 5.873 2.909 1.00 95.06 86 ASN A O 1
ATOM 679 N N . VAL A 1 87 ? 15.901 6.508 4.522 1.00 87.88 87 VAL A N 1
ATOM 680 C CA . VAL A 1 87 ? 16.170 5.385 5.421 1.00 87.88 87 VAL A CA 1
ATOM 681 C C . VAL A 1 87 ? 14.873 4.660 5.761 1.00 87.88 87 VAL A C 1
ATOM 683 O O . VAL A 1 87 ? 13.830 5.294 5.832 1.00 87.88 87 VAL A O 1
ATOM 686 N N . ASP A 1 88 ? 14.923 3.343 5.955 1.00 88.56 88 ASP A N 1
ATOM 687 C CA . ASP A 1 88 ? 13.804 2.531 6.465 1.00 88.56 88 ASP A CA 1
ATOM 688 C C . ASP A 1 88 ? 12.450 2.775 5.754 1.00 88.56 88 ASP A C 1
ATOM 690 O O . ASP A 1 88 ? 11.406 2.777 6.392 1.00 88.56 88 ASP A O 1
ATOM 694 N N . ASN A 1 89 ? 12.429 3.006 4.435 1.00 86.94 89 ASN A N 1
ATOM 695 C CA . ASN A 1 89 ? 11.175 3.092 3.671 1.00 86.94 89 ASN A CA 1
ATOM 696 C C . ASN A 1 89 ? 10.756 1.705 3.160 1.00 86.94 89 ASN A C 1
ATOM 698 O O . ASN A 1 89 ? 11.607 0.851 2.906 1.00 86.94 89 ASN A O 1
ATOM 702 N N . TYR A 1 90 ? 9.453 1.492 2.979 1.00 89.88 90 TYR A N 1
ATOM 703 C CA . TYR A 1 90 ? 8.861 0.190 2.665 1.00 89.88 90 TYR A CA 1
ATOM 704 C C . TYR A 1 90 ? 8.122 0.244 1.326 1.00 89.88 90 TYR A C 1
ATOM 706 O O . TYR A 1 90 ? 7.185 1.022 1.173 1.00 89.88 90 TYR A O 1
ATOM 714 N N . PHE A 1 91 ? 8.517 -0.594 0.374 1.00 96.62 91 PHE A N 1
ATOM 715 C CA . PHE A 1 91 ? 7.924 -0.724 -0.955 1.00 96.62 91 PHE A CA 1
ATOM 716 C C . PHE A 1 91 ? 7.386 -2.144 -1.115 1.00 96.62 91 PHE A C 1
ATOM 718 O O . PHE A 1 91 ? 8.163 -3.091 -1.187 1.00 96.62 91 PHE A O 1
ATOM 725 N N . GLN A 1 92 ? 6.065 -2.308 -1.119 1.00 88.75 92 GLN A N 1
ATOM 726 C CA . GLN A 1 92 ? 5.418 -3.623 -1.083 1.00 88.75 92 GLN A CA 1
ATOM 727 C C . GLN A 1 92 ? 4.230 -3.679 -2.041 1.00 88.75 92 GLN A C 1
ATOM 729 O O . GLN A 1 92 ? 3.444 -2.734 -2.117 1.00 88.75 92 GLN A O 1
ATOM 734 N N . ARG A 1 93 ? 4.066 -4.802 -2.746 1.00 87.06 93 ARG A N 1
ATOM 735 C CA . ARG A 1 93 ? 2.948 -5.071 -3.667 1.00 87.06 93 ARG A CA 1
ATOM 736 C C . ARG A 1 93 ? 2.742 -4.005 -4.739 1.00 87.06 93 ARG A C 1
ATOM 738 O O . ARG A 1 93 ? 1.659 -3.896 -5.292 1.00 87.06 93 ARG A O 1
ATOM 745 N N . ASN A 1 94 ? 3.749 -3.187 -5.026 1.00 95.88 94 ASN A N 1
ATOM 746 C CA . ASN A 1 94 ? 3.663 -2.238 -6.125 1.00 95.88 94 ASN A CA 1
ATOM 747 C C . ASN A 1 94 ? 3.858 -2.982 -7.441 1.00 95.88 94 ASN A C 1
ATOM 749 O O . ASN A 1 94 ? 4.530 -4.011 -7.494 1.00 95.88 94 ASN A O 1
ATOM 753 N N . ASN A 1 95 ? 3.293 -2.428 -8.500 1.00 95.62 95 ASN A N 1
ATOM 754 C CA . ASN A 1 95 ? 3.435 -2.946 -9.846 1.00 95.62 95 ASN A CA 1
ATOM 755 C C . ASN A 1 95 ? 4.345 -2.029 -10.651 1.00 95.62 95 ASN A C 1
ATOM 757 O O . ASN A 1 95 ? 4.034 -0.851 -10.836 1.00 95.62 95 ASN A O 1
ATOM 761 N N . PHE A 1 96 ? 5.443 -2.599 -11.133 1.00 97.69 96 PHE A N 1
ATOM 762 C CA . PHE A 1 96 ? 6.379 -1.966 -12.039 1.00 97.69 96 PHE A CA 1
ATOM 763 C C . PHE A 1 96 ? 6.242 -2.593 -13.427 1.00 97.69 96 PHE A C 1
ATOM 765 O O . PHE A 1 96 ? 6.784 -3.666 -13.674 1.00 97.69 96 PHE A O 1
ATOM 772 N N . THR A 1 97 ? 5.527 -1.909 -14.326 1.00 95.56 97 THR A N 1
ATOM 773 C CA . THR A 1 97 ? 5.304 -2.383 -15.701 1.00 95.56 97 THR A CA 1
ATOM 774 C C . THR A 1 97 ? 5.615 -1.302 -16.727 1.00 95.56 97 THR A C 1
ATOM 776 O O . THR A 1 97 ? 5.166 -0.162 -16.605 1.00 95.56 97 THR A O 1
ATOM 779 N N . GLY A 1 98 ? 6.379 -1.649 -17.762 1.00 95.69 98 GLY A N 1
ATOM 780 C CA . GLY A 1 98 ? 6.672 -0.788 -18.907 1.00 95.69 98 GLY A CA 1
ATOM 781 C C . GLY A 1 98 ? 7.565 0.412 -18.580 1.00 95.69 98 GLY A C 1
ATOM 782 O O . GLY A 1 98 ? 7.662 1.347 -19.378 1.00 95.69 98 GLY A O 1
ATOM 783 N N . ASN A 1 99 ? 8.204 0.435 -17.408 1.00 98.25 99 ASN A N 1
ATOM 784 C CA . ASN A 1 99 ? 9.060 1.548 -17.008 1.00 98.25 99 ASN A CA 1
ATOM 785 C C . ASN A 1 99 ? 10.414 1.477 -17.726 1.00 98.25 99 ASN A C 1
ATOM 787 O O . ASN A 1 99 ? 10.941 0.400 -17.987 1.00 98.25 99 ASN A O 1
ATOM 791 N N . GLY A 1 100 ? 11.031 2.633 -17.997 1.00 97.94 100 GLY A N 1
ATOM 792 C CA . GLY A 1 100 ? 12.381 2.677 -18.575 1.00 97.94 100 GLY A CA 1
ATOM 793 C C . GLY A 1 100 ? 13.413 1.929 -17.719 1.00 97.94 100 GLY A C 1
ATOM 794 O O . GLY A 1 100 ? 14.263 1.215 -18.246 1.00 97.94 100 GLY A O 1
ATOM 795 N N . TYR A 1 101 ? 13.293 2.074 -16.401 1.00 98.38 101 TYR A N 1
ATOM 796 C CA . TYR A 1 101 ? 13.937 1.273 -15.366 1.00 98.38 101 TYR A CA 1
ATOM 797 C C . TYR A 1 101 ? 12.937 1.106 -14.218 1.00 98.38 101 TYR A C 1
ATOM 799 O O . TYR A 1 101 ? 12.306 2.083 -13.812 1.00 98.38 101 TYR A O 1
ATOM 807 N N . ASN A 1 102 ? 12.791 -0.091 -13.656 1.00 98.38 102 ASN A N 1
ATOM 808 C CA . ASN A 1 102 ? 11.772 -0.316 -12.629 1.00 98.38 102 ASN A CA 1
ATOM 809 C C . ASN A 1 102 ? 12.072 0.426 -11.322 1.00 98.38 102 ASN A C 1
ATOM 811 O O . ASN A 1 102 ? 11.269 1.248 -10.872 1.00 98.38 102 ASN A O 1
ATOM 815 N N . ALA A 1 103 ? 13.261 0.224 -10.756 1.00 98.50 103 ALA A N 1
ATOM 816 C CA . ALA A 1 103 ? 13.653 0.878 -9.517 1.00 98.50 103 ALA A CA 1
ATOM 817 C C . ALA A 1 103 ? 15.156 1.164 -9.428 1.00 98.50 103 ALA A C 1
ATOM 819 O O . ALA A 1 103 ? 15.985 0.473 -10.025 1.00 98.50 103 ALA A O 1
ATOM 820 N N . ARG A 1 104 ? 15.504 2.183 -8.636 1.00 98.62 104 ARG A N 1
ATOM 821 C CA . ARG A 1 104 ? 16.872 2.455 -8.188 1.00 98.62 104 ARG A CA 1
ATOM 822 C C . ARG A 1 104 ? 16.886 2.867 -6.720 1.00 98.62 104 ARG A C 1
ATOM 824 O O . ARG A 1 104 ? 16.138 3.764 -6.340 1.00 98.62 104 ARG A O 1
ATOM 831 N N . ASP A 1 105 ? 17.766 2.261 -5.930 1.00 98.75 105 ASP A N 1
ATOM 832 C CA . ASP A 1 105 ? 17.894 2.496 -4.495 1.00 98.75 105 ASP A CA 1
ATOM 833 C C . ASP A 1 105 ? 19.321 2.903 -4.097 1.00 98.75 105 ASP A C 1
ATOM 835 O O . ASP A 1 105 ? 20.265 2.105 -4.095 1.00 98.75 105 ASP A O 1
ATOM 839 N N . GLU A 1 106 ? 19.477 4.181 -3.760 1.00 98.31 106 GLU A N 1
ATOM 840 C CA . GLU A 1 106 ? 20.695 4.763 -3.184 1.00 98.31 106 GLU A CA 1
ATOM 841 C C . GLU A 1 106 ? 20.559 5.017 -1.669 1.00 98.31 106 GLU A C 1
ATOM 843 O O . GLU A 1 106 ? 21.441 5.627 -1.058 1.00 98.31 106 GLU A O 1
ATOM 848 N N . GLY A 1 107 ? 19.447 4.580 -1.068 1.00 97.31 107 GLY A N 1
ATOM 849 C CA . GLY A 1 107 ? 19.109 4.773 0.335 1.00 97.31 107 GLY A CA 1
ATOM 850 C C . GLY A 1 107 ? 19.809 3.809 1.291 1.00 97.31 107 GLY A C 1
ATOM 851 O O . GLY A 1 107 ? 20.801 3.151 0.966 1.00 97.31 107 GLY A O 1
ATOM 852 N N . VAL A 1 108 ? 19.298 3.735 2.521 1.00 90.50 108 VAL A N 1
ATOM 853 C CA . VAL A 1 108 ? 19.827 2.849 3.566 1.00 90.50 108 VAL A CA 1
ATOM 854 C C . VAL A 1 108 ? 18.694 2.065 4.213 1.00 90.50 108 VAL A C 1
ATOM 856 O O . VAL A 1 108 ? 17.754 2.635 4.744 1.00 90.50 108 VAL A O 1
ATOM 859 N N . ASN A 1 109 ? 18.819 0.737 4.235 1.00 90.00 109 ASN A N 1
ATOM 860 C CA . ASN A 1 109 ? 17.881 -0.166 4.914 1.00 90.00 109 ASN A CA 1
ATOM 861 C C . ASN A 1 109 ? 16.409 -0.050 4.459 1.00 90.00 109 ASN A C 1
ATOM 863 O O . ASN A 1 109 ? 15.511 -0.483 5.180 1.00 90.00 109 ASN A O 1
ATOM 867 N N . ASN A 1 110 ? 16.161 0.455 3.249 1.00 87.38 110 ASN A N 1
ATOM 868 C CA . ASN A 1 110 ? 14.846 0.356 2.625 1.00 87.38 110 ASN A CA 1
ATOM 869 C C . ASN A 1 110 ? 14.486 -1.118 2.379 1.00 87.38 110 ASN A C 1
ATOM 871 O O . ASN A 1 110 ? 15.361 -1.974 2.200 1.00 87.38 110 ASN A O 1
ATOM 875 N N . LYS A 1 111 ? 13.189 -1.416 2.408 1.00 93.19 111 LYS A N 1
ATOM 876 C CA . LYS A 1 111 ? 12.631 -2.757 2.237 1.00 93.19 111 LYS A CA 1
ATOM 877 C C . LYS A 1 111 ? 11.771 -2.791 0.992 1.00 93.19 111 LYS A C 1
ATOM 879 O O . LYS A 1 111 ? 10.921 -1.925 0.818 1.00 93.19 111 LYS A O 1
ATOM 884 N N . TRP A 1 112 ? 11.994 -3.804 0.168 1.00 97.56 112 TRP A N 1
ATOM 885 C CA . TRP A 1 112 ? 11.260 -4.038 -1.074 1.00 97.56 112 TRP A CA 1
ATOM 886 C C . TRP A 1 112 ? 10.356 -5.278 -0.978 1.00 97.56 112 TRP A C 1
ATOM 888 O O . TRP A 1 112 ? 9.824 -5.739 -1.975 1.00 97.56 112 TRP A O 1
ATOM 898 N N . ASP A 1 113 ? 10.169 -5.789 0.239 1.00 92.62 113 ASP A N 1
ATOM 899 C CA . ASP A 1 113 ? 9.259 -6.871 0.599 1.00 92.62 113 ASP A CA 1
ATOM 900 C C . ASP A 1 113 ? 8.856 -6.747 2.080 1.00 92.62 113 ASP A C 1
ATOM 902 O O . ASP A 1 113 ? 9.409 -5.926 2.828 1.00 92.62 113 ASP A O 1
ATOM 906 N N . ASP A 1 114 ? 7.854 -7.518 2.505 1.00 79.88 114 ASP A N 1
ATOM 907 C CA . ASP A 1 114 ? 7.406 -7.608 3.905 1.00 79.88 114 ASP A CA 1
ATOM 908 C C . ASP A 1 114 ? 7.950 -8.844 4.654 1.00 79.88 114 ASP A C 1
ATOM 910 O O . ASP A 1 114 ? 7.553 -9.119 5.791 1.00 79.88 114 ASP A O 1
ATOM 914 N N . GLY A 1 115 ? 8.883 -9.580 4.045 1.00 84.81 115 GLY A N 1
ATOM 915 C CA . GLY A 1 115 ? 9.361 -10.872 4.528 1.00 84.81 115 GLY A CA 1
ATOM 916 C C . GLY A 1 115 ? 8.531 -12.078 4.073 1.00 84.81 115 GLY A C 1
ATOM 917 O O . GLY A 1 115 ? 8.852 -13.198 4.475 1.00 84.81 115 GLY A O 1
ATOM 918 N N . GLY A 1 116 ? 7.488 -11.873 3.266 1.00 83.25 116 GLY A N 1
ATOM 919 C CA . GLY A 1 116 ? 6.729 -12.940 2.617 1.00 83.25 116 GLY A CA 1
ATOM 920 C C . GLY A 1 116 ? 6.224 -12.596 1.215 1.00 83.25 116 GLY A C 1
ATOM 921 O O . GLY A 1 116 ? 6.107 -13.500 0.401 1.00 83.25 116 GLY A O 1
ATOM 922 N N . ILE A 1 117 ? 5.937 -11.328 0.919 1.00 82.38 117 ILE A N 1
ATOM 923 C CA . ILE A 1 117 ? 5.464 -10.836 -0.379 1.00 82.38 117 ILE A CA 1
ATOM 924 C C . ILE A 1 117 ? 6.164 -9.509 -0.709 1.00 82.38 117 ILE A C 1
ATOM 926 O O . ILE A 1 117 ? 6.267 -8.600 0.120 1.00 82.38 117 ILE A O 1
ATOM 930 N N . GLY A 1 118 ? 6.625 -9.408 -1.949 1.00 91.38 118 GLY A N 1
ATOM 931 C CA . GLY A 1 118 ? 7.328 -8.273 -2.526 1.00 91.38 118 GLY A CA 1
ATOM 932 C C . GLY A 1 118 ? 6.484 -7.481 -3.512 1.00 91.38 118 GLY A C 1
ATOM 933 O O . GLY A 1 118 ? 5.285 -7.267 -3.312 1.00 91.38 118 GLY A O 1
ATOM 934 N N . ASN A 1 119 ? 7.130 -7.000 -4.566 1.00 96.94 119 ASN A N 1
ATOM 935 C CA . ASN A 1 119 ? 6.532 -6.230 -5.652 1.00 96.94 119 ASN A CA 1
ATOM 936 C C . ASN A 1 119 ? 6.427 -7.078 -6.928 1.00 96.94 119 ASN A C 1
ATOM 938 O O . ASN A 1 119 ? 7.069 -8.119 -7.059 1.00 96.94 119 ASN A O 1
ATOM 942 N N . TYR A 1 120 ? 5.613 -6.621 -7.877 1.00 95.81 120 TYR A N 1
ATOM 943 C CA . TYR A 1 120 ? 5.574 -7.174 -9.225 1.00 95.81 120 TYR A CA 1
ATOM 944 C C . TYR A 1 120 ? 6.515 -6.395 -10.143 1.00 95.81 120 TYR A C 1
ATOM 946 O O . TYR A 1 120 ? 6.472 -5.162 -10.175 1.00 95.81 120 TYR A O 1
ATOM 954 N N . TRP A 1 121 ? 7.324 -7.127 -10.904 1.00 96.94 121 TRP A N 1
ATOM 955 C CA . TRP A 1 121 ? 8.298 -6.582 -11.841 1.00 96.94 121 TRP A CA 1
ATOM 956 C C . TRP A 1 121 ? 8.087 -7.236 -13.204 1.00 96.94 121 TRP A C 1
ATOM 958 O O . TRP A 1 121 ? 8.219 -8.452 -13.332 1.00 96.94 121 TRP A O 1
ATOM 968 N N . ASP A 1 122 ? 7.786 -6.440 -14.224 1.00 94.25 122 ASP A N 1
ATOM 969 C CA . ASP A 1 122 ? 7.548 -6.928 -15.588 1.00 94.25 122 ASP A CA 1
ATOM 970 C C . ASP A 1 122 ? 8.763 -7.615 -16.236 1.00 94.25 122 ASP A C 1
ATOM 972 O O . ASP A 1 122 ? 8.619 -8.404 -17.170 1.00 94.25 122 ASP A O 1
ATOM 976 N N . ASP A 1 123 ? 9.969 -7.338 -15.738 1.00 95.31 123 ASP A N 1
ATOM 977 C CA . ASP A 1 123 ? 11.220 -7.960 -16.160 1.00 95.31 123 ASP A CA 1
ATOM 978 C C . ASP A 1 123 ? 11.676 -9.110 -15.245 1.00 95.31 123 ASP A C 1
ATOM 980 O O . ASP A 1 123 ? 12.791 -9.622 -15.400 1.00 95.31 123 ASP A O 1
ATOM 984 N N . TYR A 1 124 ? 10.830 -9.560 -14.311 1.00 95.88 124 TYR A N 1
ATOM 985 C CA . TYR A 1 124 ? 11.146 -10.699 -13.458 1.00 95.88 124 TYR A CA 1
ATOM 986 C C . TYR A 1 124 ? 11.105 -12.020 -14.232 1.00 95.88 124 TYR A C 1
ATOM 988 O O . TYR A 1 124 ? 10.056 -12.522 -14.621 1.00 95.88 124 TYR A O 1
ATOM 996 N N . THR A 1 125 ? 12.274 -12.639 -14.410 1.00 94.00 125 THR A N 1
ATOM 997 C CA . THR A 1 125 ? 12.424 -13.913 -15.137 1.00 94.00 125 THR A CA 1
ATOM 998 C C . THR A 1 125 ? 12.757 -15.089 -14.218 1.00 94.00 125 THR A C 1
ATOM 1000 O O . THR A 1 125 ? 13.525 -15.974 -14.608 1.00 94.00 125 THR A O 1
ATOM 1003 N N . GLY A 1 126 ? 12.306 -15.046 -12.963 1.00 94.44 126 GLY A N 1
ATOM 1004 C CA . GLY A 1 126 ? 12.615 -16.070 -11.969 1.00 94.44 126 GLY A CA 1
ATOM 1005 C C . GLY A 1 126 ? 11.910 -17.406 -12.216 1.00 94.44 126 GLY A C 1
ATOM 1006 O O . GLY A 1 126 ? 11.721 -17.845 -13.351 1.00 94.44 126 GLY A O 1
ATOM 1007 N N . ILE A 1 127 ? 11.529 -18.071 -11.134 1.00 93.69 127 ILE A N 1
ATOM 1008 C CA . ILE A 1 127 ? 10.688 -19.268 -11.166 1.00 93.69 127 ILE A CA 1
ATOM 1009 C C . ILE A 1 127 ? 9.788 -19.258 -9.932 1.00 93.69 127 ILE A C 1
ATOM 1011 O O . ILE A 1 127 ? 10.199 -18.715 -8.910 1.00 93.69 127 ILE A O 1
ATOM 1015 N N . ASP A 1 128 ? 8.598 -19.834 -10.068 1.00 92.25 128 ASP A N 1
ATOM 1016 C CA . ASP A 1 128 ? 7.700 -20.235 -8.982 1.00 92.25 128 ASP A CA 1
ATOM 1017 C C . ASP A 1 128 ? 7.441 -21.744 -9.122 1.00 92.25 128 ASP A C 1
ATOM 1019 O O . ASP A 1 128 ? 6.592 -22.212 -9.885 1.00 92.25 128 ASP A O 1
ATOM 1023 N N . ALA A 1 129 ? 8.295 -22.540 -8.490 1.00 91.56 129 ALA A N 1
ATOM 1024 C CA . ALA A 1 129 ? 8.280 -23.991 -8.548 1.00 91.56 129 ALA A CA 1
ATOM 1025 C C . ALA A 1 129 ? 7.257 -24.600 -7.583 1.00 91.56 129 ALA A C 1
ATOM 1027 O O . ALA A 1 129 ? 6.832 -25.743 -7.795 1.00 91.56 129 ALA A O 1
ATOM 1028 N N . ASN A 1 130 ? 6.909 -23.889 -6.510 1.00 89.69 130 ASN A N 1
ATOM 1029 C CA . ASN A 1 130 ? 5.942 -24.350 -5.520 1.00 89.69 130 ASN A CA 1
ATOM 1030 C C . ASN A 1 130 ? 4.487 -23.947 -5.864 1.00 89.69 130 ASN A C 1
ATOM 1032 O O . ASN A 1 130 ? 3.562 -24.569 -5.333 1.00 89.69 130 ASN A O 1
ATOM 1036 N N . GLY A 1 131 ? 4.300 -23.014 -6.801 1.00 85.50 131 GLY A N 1
ATOM 1037 C CA . GLY A 1 131 ? 3.014 -22.533 -7.296 1.00 85.50 131 GLY A CA 1
ATOM 1038 C C . GLY A 1 131 ? 2.27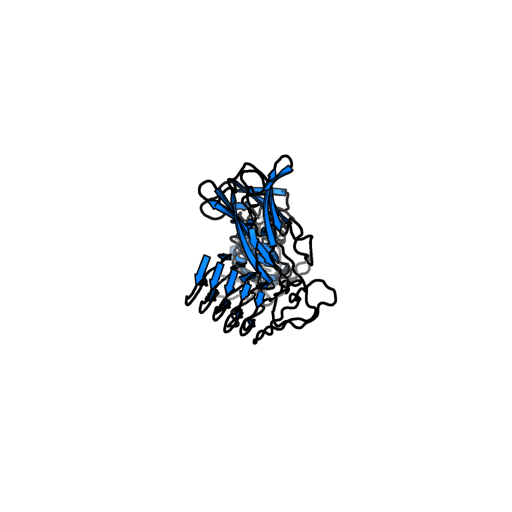8 -21.618 -6.318 1.00 85.50 131 GLY A C 1
ATOM 1039 O O . GLY A 1 131 ? 1.045 -21.608 -6.340 1.00 85.50 131 GLY A O 1
ATOM 1040 N N . ASP A 1 132 ? 2.985 -20.929 -5.419 1.00 82.62 132 ASP A N 1
ATOM 1041 C CA . ASP A 1 132 ? 2.389 -20.031 -4.421 1.00 82.62 132 ASP A CA 1
ATOM 1042 C C . ASP A 1 132 ? 2.232 -18.578 -4.907 1.00 82.62 132 ASP A C 1
ATOM 1044 O O . ASP A 1 132 ? 1.689 -17.744 -4.177 1.00 82.62 132 ASP A O 1
ATOM 1048 N N . GLY A 1 133 ? 2.629 -18.287 -6.151 1.00 86.81 133 GLY A N 1
ATOM 1049 C CA . GLY A 1 133 ? 2.563 -16.957 -6.753 1.00 86.81 133 GLY A CA 1
ATOM 1050 C C . GLY A 1 133 ? 3.725 -16.044 -6.356 1.00 86.81 133 GLY A C 1
ATOM 1051 O O . GLY A 1 133 ? 3.703 -14.858 -6.695 1.00 86.81 133 GLY A O 1
ATOM 1052 N N . ILE A 1 134 ? 4.736 -16.563 -5.655 1.00 91.00 134 ILE A N 1
ATOM 1053 C CA . ILE A 1 134 ? 5.943 -15.843 -5.254 1.00 91.00 134 ILE A CA 1
ATOM 1054 C C . ILE A 1 134 ? 7.151 -16.489 -5.931 1.00 91.00 134 ILE A C 1
ATOM 1056 O O . ILE A 1 134 ? 7.357 -17.698 -5.924 1.00 91.00 134 ILE A O 1
ATOM 1060 N N . GLY A 1 135 ? 7.997 -15.656 -6.517 1.00 94.12 135 GLY A N 1
ATOM 1061 C CA . GLY A 1 135 ? 9.218 -16.103 -7.151 1.00 94.12 135 GLY A CA 1
ATOM 1062 C C . GLY A 1 135 ? 10.284 -16.551 -6.149 1.00 94.12 135 GLY A C 1
ATOM 1063 O O . GLY A 1 135 ? 10.597 -15.840 -5.197 1.00 94.12 135 GLY A O 1
ATOM 1064 N N . GLU A 1 136 ? 10.931 -17.694 -6.392 1.00 95.75 136 GLU A N 1
ATOM 1065 C CA . GLU A 1 136 ? 11.989 -18.208 -5.507 1.00 95.75 136 GLU A CA 1
ATOM 1066 C C . GLU A 1 136 ? 13.372 -17.596 -5.762 1.00 95.75 136 GLU A C 1
ATOM 1068 O O . GLU A 1 136 ? 14.325 -17.848 -5.015 1.00 95.75 136 GLU A O 1
ATOM 1073 N N . ILE A 1 137 ? 13.513 -16.811 -6.830 1.00 97.00 137 ILE A N 1
ATOM 1074 C CA . ILE A 1 137 ? 14.740 -16.074 -7.135 1.00 97.00 137 ILE A CA 1
ATOM 1075 C C . ILE A 1 137 ? 14.538 -14.619 -6.701 1.00 97.00 137 ILE A C 1
ATOM 1077 O O . ILE A 1 137 ? 13.660 -13.966 -7.256 1.00 97.00 137 ILE A O 1
ATOM 1081 N N . PRO A 1 138 ? 15.341 -14.080 -5.771 1.00 97.81 138 PRO A N 1
ATOM 1082 C CA . PRO A 1 138 ? 15.240 -12.674 -5.391 1.00 97.81 138 PRO A CA 1
ATOM 1083 C C . PRO A 1 138 ? 15.454 -11.725 -6.579 1.00 97.81 138 PRO A C 1
ATOM 1085 O O . PRO A 1 138 ? 16.259 -12.012 -7.470 1.00 97.81 138 PRO A O 1
ATOM 1088 N N . TYR A 1 139 ? 14.768 -10.584 -6.573 1.00 98.25 139 TYR A N 1
ATOM 1089 C CA . TYR A 1 139 ? 14.936 -9.514 -7.553 1.00 98.25 139 TYR A CA 1
ATOM 1090 C C . TYR A 1 139 ? 15.845 -8.418 -6.984 1.00 98.25 139 TYR A C 1
ATOM 1092 O O . TYR A 1 139 ? 15.541 -7.807 -5.960 1.00 98.25 139 TYR A O 1
ATOM 1100 N N . ASP A 1 140 ? 16.982 -8.171 -7.631 1.00 98.19 140 ASP A N 1
ATOM 1101 C CA . ASP A 1 140 ? 17.953 -7.171 -7.180 1.00 98.19 140 ASP A CA 1
ATOM 1102 C C . ASP A 1 140 ? 17.577 -5.764 -7.665 1.00 98.19 140 ASP A C 1
ATOM 1104 O O . ASP A 1 140 ? 17.431 -5.519 -8.863 1.00 98.19 140 ASP A O 1
ATOM 1108 N N . ILE A 1 141 ? 17.513 -4.803 -6.741 1.00 98.44 141 ILE A N 1
ATOM 1109 C CA . ILE A 1 141 ? 17.247 -3.399 -7.051 1.00 98.44 141 ILE A CA 1
ATOM 1110 C C . ILE A 1 141 ? 18.574 -2.698 -7.352 1.00 98.44 141 ILE A C 1
ATOM 1112 O O . ILE A 1 141 ? 19.523 -2.720 -6.561 1.00 98.44 141 ILE A O 1
ATOM 1116 N N . ALA A 1 142 ? 18.644 -2.042 -8.511 1.00 97.31 142 ALA A N 1
ATOM 1117 C CA . ALA A 1 142 ? 19.830 -1.306 -8.934 1.00 97.31 142 ALA A CA 1
ATOM 1118 C C . ALA A 1 142 ? 20.177 -0.162 -7.960 1.00 97.31 142 ALA A C 1
ATOM 1120 O O . ALA A 1 142 ? 19.294 0.470 -7.395 1.00 97.31 142 ALA A O 1
ATOM 1121 N N . GLY A 1 143 ? 21.462 0.167 -7.813 1.00 96.44 143 GLY A N 1
ATOM 1122 C CA . GLY A 1 143 ? 21.936 1.271 -6.962 1.00 96.44 143 GLY A CA 1
ATOM 1123 C C . GLY A 1 143 ? 23.018 0.839 -5.973 1.00 96.44 143 GLY A C 1
ATOM 1124 O O . GLY A 1 143 ? 23.420 -0.329 -5.939 1.00 96.44 143 GLY A O 1
ATOM 1125 N N . VAL A 1 144 ? 23.558 1.778 -5.188 1.00 95.44 144 VAL A N 1
ATOM 1126 C CA . VAL A 1 144 ? 24.637 1.459 -4.235 1.00 95.44 144 VAL A CA 1
ATOM 1127 C C . VAL A 1 144 ? 24.138 0.781 -2.963 1.00 95.44 144 VAL A C 1
ATOM 1129 O O . VAL A 1 144 ? 24.953 0.152 -2.282 1.00 95.44 144 VAL A O 1
ATOM 1132 N N . ALA A 1 145 ? 22.837 0.867 -2.655 1.00 94.50 145 ALA A N 1
ATOM 1133 C CA . ALA A 1 145 ? 22.250 0.231 -1.475 1.00 94.50 145 ALA A CA 1
ATOM 1134 C C . ALA A 1 145 ? 22.317 -1.300 -1.550 1.00 94.50 145 ALA A C 1
ATOM 1136 O O . ALA A 1 145 ? 22.416 -1.958 -0.513 1.00 94.50 145 ALA A O 1
ATOM 1137 N N . ARG A 1 146 ? 22.336 -1.857 -2.776 1.00 93.31 146 ARG A N 1
ATOM 1138 C CA . ARG A 1 146 ? 22.241 -3.304 -3.041 1.00 93.31 146 ARG A CA 1
ATOM 1139 C C . ARG A 1 146 ? 21.020 -3.914 -2.349 1.00 93.31 146 ARG A C 1
ATOM 1141 O O . ARG A 1 146 ? 21.122 -4.953 -1.698 1.00 93.31 146 ARG A O 1
ATOM 1148 N N . SER A 1 147 ? 19.905 -3.199 -2.436 1.00 96.81 147 SER A N 1
ATOM 1149 C CA . SER A 1 147 ? 18.617 -3.667 -1.949 1.00 96.81 147 SER A CA 1
ATOM 1150 C C . SER A 1 147 ? 18.120 -4.805 -2.836 1.00 96.81 147 SER A C 1
ATOM 1152 O O . SER A 1 147 ? 18.411 -4.846 -4.030 1.00 96.81 147 SER A O 1
ATOM 1154 N N . THR A 1 148 ? 17.360 -5.713 -2.242 1.00 97.50 148 THR A N 1
ATOM 1155 C CA . THR A 1 148 ? 16.811 -6.891 -2.911 1.00 97.50 148 THR A CA 1
ATOM 1156 C C . THR A 1 148 ? 15.377 -7.067 -2.427 1.00 97.50 148 THR A C 1
ATOM 1158 O O . THR A 1 148 ? 15.117 -6.900 -1.234 1.00 97.50 148 THR A O 1
ATOM 1161 N N . ASP A 1 149 ? 14.478 -7.381 -3.351 1.00 98.38 149 ASP A N 1
ATOM 1162 C CA . ASP A 1 149 ? 13.154 -7.928 -3.078 1.00 98.38 149 ASP A CA 1
ATOM 1163 C C . ASP A 1 149 ? 13.303 -9.453 -3.035 1.00 98.38 149 ASP A C 1
ATOM 1165 O O . ASP A 1 149 ? 13.635 -10.088 -4.040 1.00 98.38 149 ASP A O 1
ATOM 1169 N N . TYR A 1 150 ? 13.156 -10.043 -1.850 1.00 97.06 150 TYR A N 1
ATOM 1170 C CA . TYR A 1 150 ? 13.342 -11.486 -1.666 1.00 97.06 150 TYR A CA 1
ATOM 1171 C C . TYR A 1 150 ? 12.124 -12.318 -2.057 1.00 97.06 150 TYR A C 1
ATOM 1173 O O . TYR A 1 150 ? 12.251 -13.538 -2.152 1.00 97.06 150 TYR A O 1
ATOM 1181 N N . PHE A 1 151 ? 10.975 -11.676 -2.263 1.00 95.69 151 PHE A N 1
ATOM 1182 C CA . PHE A 1 151 ? 9.696 -12.337 -2.489 1.00 95.69 151 PHE A CA 1
ATOM 1183 C C . PHE A 1 151 ? 8.952 -11.694 -3.671 1.00 95.69 151 PHE A C 1
ATOM 1185 O O . PHE A 1 151 ? 7.783 -11.324 -3.519 1.00 95.69 151 PHE A O 1
ATOM 1192 N N . PRO A 1 152 ? 9.598 -11.530 -4.843 1.00 96.50 152 PRO A N 1
ATOM 1193 C CA . PRO A 1 152 ? 8.965 -10.891 -5.990 1.00 96.50 152 PRO A CA 1
ATOM 1194 C C . PRO A 1 152 ? 7.715 -11.671 -6.401 1.00 96.50 152 PRO A C 1
ATOM 1196 O O . PRO A 1 152 ? 7.695 -12.899 -6.348 1.00 96.50 152 PRO A O 1
ATOM 1199 N N . LEU A 1 153 ? 6.668 -10.970 -6.824 1.00 92.81 153 LEU A N 1
ATOM 1200 C CA . LEU A 1 153 ? 5.454 -11.619 -7.311 1.00 92.81 153 LEU A CA 1
ATOM 1201 C C . LEU A 1 153 ? 5.750 -12.343 -8.630 1.00 92.81 153 LEU A C 1
ATOM 1203 O O . LEU A 1 153 ? 6.291 -11.750 -9.566 1.00 92.81 153 LEU A O 1
ATOM 1207 N N . TRP A 1 154 ? 5.401 -13.628 -8.696 1.00 90.44 154 TRP A N 1
ATOM 1208 C CA . TRP A 1 154 ? 5.543 -14.427 -9.908 1.00 90.44 154 TRP A CA 1
ATOM 1209 C C . TRP A 1 154 ? 4.404 -14.118 -10.882 1.00 90.44 154 TRP A C 1
ATOM 1211 O O . TRP A 1 154 ? 3.252 -14.154 -10.443 1.00 90.44 154 TRP A O 1
ATOM 1221 N N . PRO A 1 155 ? 4.691 -13.869 -12.176 1.00 84.69 155 PRO A N 1
ATOM 1222 C CA . PRO A 1 155 ? 3.666 -13.649 -13.186 1.00 84.69 155 PRO A CA 1
ATOM 1223 C C . PRO A 1 155 ? 2.670 -14.812 -13.289 1.00 84.69 155 PRO A C 1
ATOM 1225 O O . PRO A 1 155 ? 3.029 -15.955 -13.595 1.00 84.69 155 PRO A O 1
ATOM 1228 N N . LYS A 1 156 ? 1.396 -14.526 -13.022 1.00 83.25 156 LYS A N 1
ATOM 1229 C CA . LYS A 1 156 ? 0.323 -15.511 -12.966 1.00 83.25 156 LYS A CA 1
ATOM 1230 C C . LYS A 1 156 ? -0.282 -15.673 -14.353 1.00 83.25 156 LYS A C 1
ATOM 1232 O O . LYS A 1 156 ? -0.793 -14.726 -14.951 1.00 83.25 156 LYS A O 1
ATOM 1237 N N . VAL A 1 157 ? -0.228 -16.902 -14.858 1.00 82.81 157 VAL A N 1
ATOM 1238 C CA . VAL A 1 157 ? -0.877 -17.272 -16.118 1.00 82.81 157 VAL A CA 1
ATOM 1239 C C . VAL A 1 157 ? -2.362 -17.486 -15.847 1.00 82.81 157 VAL A C 1
ATOM 1241 O O . VAL A 1 157 ? -2.723 -18.388 -15.091 1.00 82.81 157 VAL A O 1
ATOM 1244 N N . GLY A 1 158 ? -3.203 -16.685 -16.490 1.00 86.88 158 GLY A N 1
ATOM 1245 C CA . GLY A 1 158 ? -4.653 -16.675 -16.322 1.00 86.88 158 GLY A CA 1
ATOM 1246 C C . GLY A 1 158 ? -5.162 -15.477 -15.509 1.00 86.88 158 GLY A C 1
ATOM 1247 O O . GLY A 1 158 ? -4.399 -14.890 -14.739 1.00 86.88 158 GLY A O 1
ATOM 1248 N N . PRO A 1 159 ? -6.448 -15.111 -15.657 1.00 90.50 159 PRO A N 1
ATOM 1249 C CA . PRO A 1 159 ? -7.052 -14.055 -14.856 1.00 90.50 159 PRO A CA 1
ATOM 1250 C C . PRO A 1 159 ? -7.132 -14.396 -13.359 1.00 90.50 159 PRO A C 1
ATOM 1252 O O . PRO A 1 159 ? -7.261 -15.563 -12.983 1.00 90.50 159 PRO A O 1
ATOM 1255 N N . ASP A 1 160 ? -7.059 -13.376 -12.506 1.00 91.06 160 ASP A N 1
ATOM 1256 C CA . ASP A 1 160 ? -7.306 -13.473 -11.062 1.00 91.06 160 ASP A CA 1
ATOM 1257 C C . ASP A 1 160 ? -7.613 -12.087 -10.502 1.00 91.06 160 ASP A C 1
ATOM 1259 O O . ASP A 1 160 ? -6.775 -11.177 -10.584 1.00 91.06 160 ASP A O 1
ATOM 1263 N N . PHE A 1 161 ? -8.813 -11.930 -9.966 1.00 93.12 161 PHE A N 1
ATOM 1264 C CA . PHE A 1 161 ? -9.313 -10.702 -9.394 1.00 93.12 161 PHE A CA 1
ATOM 1265 C C . PHE A 1 161 ? -9.564 -10.863 -7.900 1.00 93.12 161 PHE A C 1
ATOM 1267 O O . PHE A 1 161 ? -10.036 -11.880 -7.408 1.00 93.12 161 PHE A O 1
ATOM 1274 N N . TYR A 1 162 ? -9.309 -9.805 -7.137 1.00 90.50 162 TYR A N 1
ATOM 1275 C CA . TYR A 1 162 ? -9.685 -9.798 -5.728 1.00 90.50 162 TYR A CA 1
ATOM 1276 C C . TYR A 1 162 ? -9.902 -8.392 -5.189 1.00 90.50 162 TYR A C 1
ATOM 1278 O O . TYR A 1 162 ? -9.397 -7.388 -5.701 1.00 90.50 162 TYR A O 1
ATOM 1286 N N . ALA A 1 163 ? -10.621 -8.330 -4.075 1.00 88.38 163 ALA A N 1
ATOM 1287 C CA . ALA A 1 163 ? -10.748 -7.133 -3.263 1.00 88.38 163 ALA A CA 1
ATOM 1288 C C . ALA A 1 163 ? -10.569 -7.491 -1.788 1.00 88.38 163 ALA A C 1
ATOM 1290 O O . ALA A 1 163 ? -11.107 -8.489 -1.304 1.00 88.38 163 ALA A O 1
ATOM 1291 N N . PHE A 1 164 ? -9.837 -6.658 -1.052 1.00 77.62 164 PHE A N 1
ATOM 1292 C CA . PHE A 1 164 ? -9.765 -6.775 0.399 1.00 77.62 164 PHE A CA 1
ATOM 1293 C C . PHE A 1 164 ? -10.927 -6.019 1.036 1.00 77.62 164 PHE A C 1
ATOM 1295 O O . PHE A 1 164 ? -11.282 -4.917 0.618 1.00 77.62 164 PHE A O 1
ATOM 1302 N N . LYS A 1 165 ? -11.520 -6.597 2.085 1.00 77.12 165 LYS A N 1
ATOM 1303 C CA . LYS A 1 165 ? -12.592 -5.924 2.836 1.00 77.12 165 LYS A CA 1
ATOM 1304 C C . LYS A 1 165 ? -12.091 -4.655 3.531 1.00 77.12 165 LYS A C 1
ATOM 1306 O O . LYS A 1 165 ? -12.874 -3.737 3.744 1.00 77.12 165 LYS A O 1
ATOM 1311 N N . GLU A 1 166 ? -10.804 -4.618 3.873 1.00 68.56 166 GLU A N 1
ATOM 1312 C CA . GLU A 1 166 ? -10.115 -3.491 4.498 1.00 68.56 166 GLU A CA 1
ATOM 1313 C C . GLU A 1 166 ? -9.971 -2.291 3.550 1.00 68.56 166 GLU A C 1
ATOM 1315 O O . GLU A 1 166 ? -9.894 -1.159 4.022 1.00 68.56 166 GLU A O 1
ATOM 1320 N N . ASP A 1 167 ? -9.985 -2.530 2.234 1.00 72.00 167 ASP A N 1
ATOM 1321 C CA . ASP A 1 167 ? -9.817 -1.497 1.205 1.00 72.00 167 ASP A CA 1
ATOM 1322 C C . ASP A 1 167 ? -11.151 -0.911 0.709 1.00 72.00 167 ASP A C 1
ATOM 1324 O O . ASP A 1 167 ? -11.167 0.001 -0.122 1.00 72.00 167 ASP A O 1
ATOM 1328 N N . ILE A 1 168 ? -12.285 -1.418 1.202 1.00 77.69 168 ILE A N 1
ATOM 1329 C CA . ILE A 1 168 ? -13.591 -0.800 0.960 1.00 77.69 168 ILE A CA 1
ATOM 1330 C C . ILE A 1 168 ? -13.615 0.522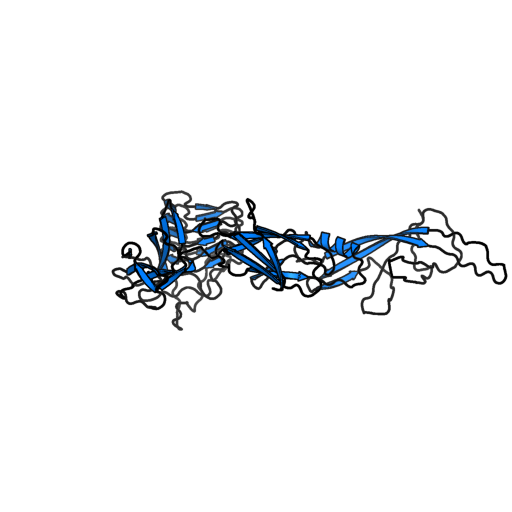 1.731 1.00 77.69 168 ILE A C 1
ATOM 1332 O O . ILE A 1 168 ? -13.408 0.507 2.942 1.00 77.69 168 ILE A O 1
ATOM 1336 N N . VAL A 1 169 ? -13.867 1.635 1.032 1.00 76.69 169 VAL A N 1
ATOM 1337 C CA . VAL A 1 169 ? -13.928 3.031 1.507 1.00 76.69 169 VAL A CA 1
ATOM 1338 C C . VAL A 1 169 ? -15.372 3.552 1.492 1.00 76.69 169 VAL A C 1
ATOM 1340 O O . VAL A 1 169 ? -16.021 3.495 0.448 1.00 76.69 169 VAL A O 1
ATOM 1343 N N . PHE A 1 170 ? -15.858 4.118 2.599 1.00 74.88 170 PHE A N 1
ATOM 1344 C CA . PHE A 1 170 ? -17.135 4.836 2.681 1.00 74.88 170 PHE A CA 1
ATOM 1345 C C . PHE A 1 170 ? -16.896 6.351 2.736 1.00 74.88 170 PHE A C 1
ATOM 1347 O O . PHE A 1 170 ? -16.149 6.832 3.580 1.00 74.88 170 PHE A O 1
ATOM 1354 N N . GLU A 1 171 ? -17.530 7.105 1.841 1.00 71.81 171 GLU A N 1
ATOM 1355 C CA . GLU A 1 171 ? -17.500 8.571 1.809 1.00 71.81 171 GLU A CA 1
ATOM 1356 C C . GLU A 1 171 ? -18.923 9.112 1.988 1.00 71.81 171 GLU A C 1
ATOM 1358 O O . GLU A 1 171 ? -19.815 8.815 1.186 1.00 71.81 171 GLU A O 1
ATOM 1363 N N . GLU A 1 172 ? -19.154 9.916 3.026 1.00 67.31 172 GLU A N 1
ATOM 1364 C CA . GLU A 1 172 ? -20.437 10.590 3.205 1.00 67.31 172 GLU A CA 1
ATOM 1365 C C . GLU A 1 172 ? -20.617 11.745 2.215 1.00 67.31 172 GLU A C 1
ATOM 1367 O O . GLU A 1 172 ? -19.833 12.692 2.133 1.00 67.31 172 GLU A O 1
ATOM 1372 N N . LEU A 1 173 ? -21.728 11.688 1.493 1.00 70.56 173 LEU A N 1
ATOM 1373 C CA . LEU A 1 173 ? -22.240 12.740 0.632 1.00 70.56 173 LEU A CA 1
ATOM 1374 C C . LEU A 1 173 ? -23.537 13.284 1.246 1.00 70.56 173 LEU A C 1
ATOM 1376 O O . LEU A 1 173 ? -24.115 12.703 2.161 1.00 70.56 173 LEU A O 1
ATOM 1380 N N . SER A 1 174 ? -24.040 14.419 0.755 1.00 77.00 174 SER A N 1
ATOM 1381 C CA . SER A 1 174 ? -25.244 15.051 1.319 1.00 77.00 174 SER A CA 1
ATOM 1382 C C . SER A 1 174 ? -26.497 14.161 1.168 1.00 77.00 174 SER A C 1
ATOM 1384 O O . SER A 1 174 ? -27.224 14.262 0.182 1.00 77.00 174 SER A O 1
ATOM 1386 N N . GLY A 1 175 ? -26.749 13.294 2.159 1.00 68.69 175 GLY A N 1
ATOM 1387 C CA . GLY A 1 175 ? -27.851 12.324 2.190 1.00 68.69 175 GLY A CA 1
ATOM 1388 C C . GLY A 1 175 ? -27.580 10.983 1.491 1.00 68.69 175 GLY A C 1
ATOM 1389 O O . GLY A 1 175 ? -28.520 10.211 1.308 1.00 68.69 175 GLY A O 1
ATOM 1390 N N . LEU A 1 176 ? -26.333 10.712 1.096 1.00 78.19 176 LEU A N 1
ATOM 1391 C CA . LEU A 1 176 ? -25.891 9.478 0.438 1.00 78.19 176 LEU A CA 1
ATOM 1392 C C . LEU A 1 176 ? -24.553 9.032 1.033 1.00 78.19 176 LEU A C 1
ATOM 1394 O O . LEU A 1 176 ? -23.808 9.844 1.565 1.00 78.19 176 LEU A O 1
ATOM 1398 N N . THR A 1 177 ? -24.213 7.766 0.861 1.00 80.50 177 THR A N 1
ATOM 1399 C CA . THR A 1 177 ? -22.885 7.220 1.126 1.00 80.50 177 THR A CA 1
ATOM 1400 C C . THR A 1 177 ? -22.340 6.666 -0.180 1.00 80.50 177 THR A C 1
ATOM 1402 O O . THR A 1 177 ? -23.003 5.882 -0.861 1.00 80.50 177 THR A O 1
ATOM 1405 N N . LYS A 1 178 ? -21.131 7.073 -0.549 1.00 82.88 178 LYS A N 1
ATOM 1406 C CA . LYS A 1 178 ? -20.398 6.497 -1.668 1.00 82.88 178 LYS A CA 1
ATOM 1407 C C . LYS A 1 178 ? -19.486 5.397 -1.149 1.00 82.88 178 LYS A C 1
ATOM 1409 O O . LYS A 1 178 ? -18.628 5.641 -0.310 1.00 82.88 178 LYS A O 1
ATOM 1414 N N . ILE A 1 179 ? -19.662 4.195 -1.675 1.00 85.88 179 ILE A N 1
ATOM 1415 C CA . ILE A 1 179 ? -18.835 3.029 -1.378 1.00 85.88 179 ILE A CA 1
ATOM 1416 C C . ILE A 1 179 ? -17.834 2.904 -2.518 1.00 85.88 179 ILE A C 1
ATOM 1418 O O . ILE A 1 179 ? -18.252 2.830 -3.670 1.00 85.88 179 ILE A O 1
ATOM 1422 N N . SER A 1 180 ? -16.539 2.898 -2.226 1.00 86.19 180 SER A N 1
ATOM 1423 C CA . SER A 1 180 ? -15.474 2.729 -3.220 1.00 86.19 180 SER A CA 1
ATOM 1424 C C . SER A 1 180 ? -14.579 1.560 -2.836 1.00 86.19 180 SER A C 1
ATOM 1426 O O . SER A 1 180 ? -14.292 1.380 -1.663 1.00 86.19 180 SER A O 1
ATOM 1428 N N . VAL A 1 181 ? -14.121 0.767 -3.796 1.00 88.12 181 VAL A N 1
ATOM 1429 C CA . VAL A 1 181 ? -13.235 -0.376 -3.532 1.00 88.12 181 VAL A CA 1
ATOM 1430 C C . VAL A 1 181 ? -12.274 -0.558 -4.707 1.00 88.12 181 VAL A C 1
ATOM 1432 O O . VAL A 1 181 ? -12.712 -0.463 -5.859 1.00 88.12 181 VAL A O 1
ATOM 1435 N N . PRO A 1 182 ? -10.969 -0.757 -4.459 1.00 88.38 182 PRO A N 1
ATOM 1436 C CA . PRO A 1 182 ? -10.045 -1.165 -5.503 1.00 88.38 182 PRO A CA 1
ATOM 1437 C C . PRO A 1 182 ? -10.280 -2.642 -5.832 1.00 88.38 182 PRO A C 1
ATOM 1439 O O . PRO A 1 182 ? -10.179 -3.511 -4.966 1.00 88.38 182 PRO A O 1
ATOM 1442 N N . ILE A 1 183 ? -10.595 -2.919 -7.093 1.00 93.31 183 ILE A N 1
ATOM 1443 C CA . ILE A 1 183 ? -10.592 -4.271 -7.649 1.00 93.31 183 ILE A CA 1
ATOM 1444 C C . ILE A 1 183 ? -9.201 -4.510 -8.202 1.00 93.31 183 ILE A C 1
ATOM 1446 O O . ILE A 1 183 ? -8.778 -3.799 -9.111 1.00 93.31 183 ILE A O 1
ATOM 1450 N N . ASN A 1 184 ? -8.482 -5.455 -7.611 1.00 90.00 184 ASN A N 1
ATOM 1451 C CA . ASN A 1 184 ? -7.121 -5.794 -7.996 1.00 90.00 184 ASN A CA 1
ATOM 1452 C C . ASN A 1 184 ? -7.160 -6.903 -9.041 1.00 90.00 184 ASN A C 1
ATOM 1454 O O . ASN A 1 184 ? -8.013 -7.784 -8.963 1.00 90.00 184 ASN A O 1
ATOM 1458 N N . TYR A 1 185 ? -6.221 -6.860 -9.975 1.00 91.50 185 TYR A N 1
ATOM 1459 C CA . TYR A 1 185 ? -6.001 -7.872 -10.991 1.00 91.50 185 TYR A CA 1
ATOM 1460 C C . TYR A 1 185 ? -4.552 -8.336 -10.936 1.00 91.50 185 TYR A C 1
ATOM 1462 O O . TYR A 1 185 ? -3.663 -7.500 -11.062 1.00 91.50 185 TYR A O 1
ATOM 1470 N N . ILE A 1 186 ? -4.302 -9.636 -10.770 1.00 86.50 186 ILE A N 1
ATOM 1471 C CA . ILE A 1 186 ? -2.943 -10.208 -10.665 1.00 86.50 186 ILE A CA 1
ATOM 1472 C C . ILE A 1 186 ? -2.644 -11.270 -11.730 1.00 86.50 186 ILE A C 1
ATOM 1474 O O . ILE A 1 186 ? -1.794 -12.129 -11.519 1.00 86.50 186 ILE A O 1
ATOM 1478 N N . GLY A 1 187 ? -3.330 -11.211 -12.874 1.00 86.44 187 GLY A N 1
ATOM 1479 C CA . GLY A 1 187 ? -3.045 -12.051 -14.041 1.00 86.44 187 GLY A CA 1
ATOM 1480 C C . GLY A 1 187 ? -2.251 -11.330 -15.136 1.00 86.44 187 GLY A C 1
ATOM 1481 O O . GLY A 1 187 ? -2.253 -10.103 -15.212 1.00 86.44 187 GLY A O 1
ATOM 1482 N N . GLU A 1 188 ? -1.596 -12.090 -16.018 1.00 84.00 188 GLU A N 1
ATOM 1483 C CA . GLU A 1 188 ? -1.000 -11.567 -17.265 1.00 84.00 188 GLU A CA 1
ATOM 1484 C C . GLU A 1 188 ? -1.900 -11.733 -18.501 1.00 84.00 188 GLU A C 1
ATOM 1486 O O . GLU A 1 188 ? -1.682 -11.086 -19.527 1.00 84.00 188 GLU A O 1
ATOM 1491 N N . ASP A 1 189 ? -2.904 -12.609 -18.430 1.00 85.81 189 ASP A N 1
ATOM 1492 C CA . ASP A 1 189 ? -3.731 -12.950 -19.588 1.00 85.81 189 ASP A CA 1
ATOM 1493 C C . ASP A 1 189 ? -4.811 -11.895 -19.868 1.00 85.81 189 ASP A C 1
ATOM 1495 O O . ASP A 1 189 ? -5.275 -11.174 -18.991 1.00 85.81 189 ASP A O 1
ATOM 1499 N N . THR A 1 190 ? -5.263 -11.806 -21.116 1.00 82.44 190 THR A N 1
ATOM 1500 C CA . THR A 1 190 ? -6.408 -10.953 -21.464 1.00 82.44 190 THR A CA 1
ATOM 1501 C C . THR A 1 190 ? -7.727 -11.673 -21.191 1.00 82.44 190 THR A C 1
ATOM 1503 O O . THR A 1 190 ? -7.865 -12.853 -21.521 1.00 82.44 190 THR A O 1
ATOM 1506 N N . PHE A 1 191 ? -8.731 -10.948 -20.711 1.00 87.94 191 PHE A N 1
ATOM 1507 C CA . PHE A 1 191 ? -10.116 -11.406 -20.555 1.00 87.94 191 PHE A CA 1
ATOM 1508 C C . PHE A 1 191 ? -11.062 -10.492 -21.361 1.00 87.94 191 PHE A C 1
ATOM 1510 O O . PHE A 1 191 ? -10.660 -9.420 -21.804 1.00 87.94 191 PHE A O 1
ATOM 1517 N N . GLU A 1 192 ? -12.302 -10.922 -21.625 1.00 89.81 192 GLU A N 1
ATOM 1518 C CA . GLU A 1 192 ? -13.266 -10.108 -22.395 1.00 89.81 192 GLU A CA 1
ATOM 1519 C C . GLU A 1 192 ? -13.879 -8.993 -21.538 1.00 89.81 192 GLU A C 1
ATOM 1521 O O . GLU A 1 192 ? -13.923 -7.830 -21.942 1.00 89.81 192 GLU A O 1
ATOM 1526 N N . SER A 1 193 ? -14.373 -9.364 -20.358 1.00 93.38 193 SER A N 1
ATOM 1527 C CA . SER A 1 193 ? -14.839 -8.439 -19.331 1.00 93.38 193 SER A CA 1
ATOM 1528 C C . SER A 1 193 ? -15.046 -9.166 -18.006 1.00 93.38 193 SER A C 1
ATOM 1530 O O . SER A 1 193 ? -15.408 -10.342 -18.025 1.00 93.38 193 SER A O 1
ATOM 1532 N N . VAL A 1 194 ? -14.918 -8.459 -16.885 1.00 95.56 194 VAL A N 1
ATOM 1533 C CA . VAL A 1 194 ? -15.307 -8.935 -15.552 1.00 95.56 194 VAL A CA 1
ATOM 1534 C C . VAL A 1 194 ? -16.428 -8.061 -14.990 1.00 95.56 194 VAL A C 1
ATOM 1536 O O . VAL A 1 194 ? -16.420 -6.834 -15.139 1.00 95.56 194 VAL A O 1
ATOM 1539 N N . VAL A 1 195 ? -17.427 -8.699 -14.377 1.00 97.06 195 VAL A N 1
ATOM 1540 C CA . VAL A 1 195 ? -18.571 -8.024 -13.750 1.00 97.06 195 VAL A CA 1
ATOM 1541 C C . VAL A 1 195 ? -18.325 -7.887 -12.254 1.00 97.06 195 VAL A C 1
ATOM 1543 O O . VAL A 1 195 ? -17.947 -8.851 -11.600 1.00 97.06 195 VAL A O 1
ATOM 1546 N N . ILE A 1 196 ? -18.595 -6.711 -11.691 1.00 97.50 196 ILE A N 1
ATOM 1547 C CA . ILE A 1 196 ? -18.545 -6.463 -10.252 1.00 97.50 196 ILE A CA 1
ATOM 1548 C C . ILE A 1 196 ? -19.894 -5.932 -9.778 1.00 97.50 196 ILE A C 1
ATOM 1550 O O . ILE A 1 196 ? -20.481 -5.027 -10.379 1.00 97.50 196 ILE A O 1
ATOM 1554 N N . ARG A 1 197 ? -20.396 -6.504 -8.681 1.00 96.94 197 ARG A N 1
ATOM 1555 C CA . ARG A 1 197 ? -21.664 -6.117 -8.057 1.00 96.94 197 ARG A CA 1
ATOM 1556 C C . ARG A 1 197 ? -21.462 -5.781 -6.588 1.00 96.94 197 ARG A C 1
ATOM 1558 O O . ARG A 1 197 ? -20.818 -6.523 -5.848 1.00 96.94 197 ARG A O 1
ATOM 1565 N N . PHE A 1 198 ? -22.075 -4.682 -6.172 1.00 94.94 198 PHE A N 1
ATOM 1566 C CA . PHE A 1 198 ? -22.220 -4.323 -4.769 1.00 94.94 198 PHE A CA 1
ATOM 1567 C C . PHE A 1 198 ? -23.559 -4.831 -4.255 1.00 94.94 198 PHE A C 1
ATOM 1569 O O . PHE A 1 198 ? -24.573 -4.724 -4.943 1.00 94.94 198 PHE A O 1
ATOM 1576 N N . PHE A 1 199 ? -23.582 -5.334 -3.029 1.00 92.50 199 PHE A N 1
ATOM 1577 C CA . PHE A 1 199 ? -24.802 -5.748 -2.360 1.00 92.50 199 PHE A CA 1
ATOM 1578 C C . PHE A 1 199 ? -24.847 -5.248 -0.923 1.00 92.50 199 PHE A C 1
ATOM 1580 O O . PHE A 1 199 ? -23.819 -5.081 -0.269 1.00 92.50 199 PHE A O 1
ATOM 1587 N N . GLU A 1 200 ? -26.067 -5.092 -0.434 1.00 88.88 200 GLU A N 1
ATOM 1588 C CA . GLU A 1 200 ? -26.395 -4.968 0.975 1.00 88.88 200 GLU A CA 1
ATOM 1589 C C . GLU A 1 200 ? -27.033 -6.281 1.448 1.00 88.88 200 GLU A C 1
ATOM 1591 O O . GLU A 1 200 ? -28.004 -6.761 0.855 1.00 88.88 200 GLU A O 1
ATOM 1596 N N . GLU A 1 201 ? -26.492 -6.864 2.518 1.00 86.56 201 GLU A N 1
ATOM 1597 C CA . GLU A 1 201 ? -27.093 -8.004 3.211 1.00 86.56 201 GLU A CA 1
ATOM 1598 C C . GLU A 1 201 ? -27.813 -7.571 4.476 1.00 86.56 201 GLU A C 1
ATOM 1600 O O . GLU A 1 201 ? -27.201 -7.171 5.463 1.00 86.56 201 GLU A O 1
ATOM 1605 N N . ASP A 1 202 ? -29.112 -7.793 4.405 1.00 76.00 202 ASP A N 1
ATOM 1606 C CA . ASP A 1 202 ? -30.210 -7.512 5.299 1.00 76.00 202 ASP A CA 1
ATOM 1607 C C . ASP A 1 202 ? -30.138 -8.130 6.717 1.00 76.00 202 ASP A C 1
ATOM 1609 O O . ASP A 1 202 ? -29.536 -9.180 6.898 1.00 76.00 202 ASP A O 1
ATOM 1613 N N . GLU A 1 203 ? -30.781 -7.538 7.742 1.00 72.94 203 GLU A N 1
ATOM 1614 C CA . GLU A 1 203 ? -30.854 -8.127 9.108 1.00 72.94 203 GLU A CA 1
ATOM 1615 C C . GLU A 1 203 ? -31.494 -9.533 9.138 1.00 72.94 203 GLU A C 1
ATOM 1617 O O . GLU A 1 203 ? -31.257 -10.329 10.046 1.00 72.94 203 GLU A O 1
ATOM 1622 N N . LEU A 1 204 ? -32.329 -9.838 8.149 1.00 80.75 204 LEU A N 1
ATOM 1623 C CA . LEU A 1 204 ? -32.974 -11.122 7.889 1.00 80.75 204 LEU A CA 1
ATOM 1624 C C . LEU A 1 204 ? -32.188 -11.971 6.868 1.00 80.75 204 LEU A C 1
ATOM 1626 O O . LEU A 1 204 ? -32.652 -13.053 6.510 1.00 80.75 204 LEU A O 1
ATOM 1630 N N . GLY A 1 205 ? -31.033 -11.499 6.383 1.00 80.94 205 GLY A N 1
ATOM 1631 C CA . GLY A 1 205 ? -30.154 -12.189 5.429 1.00 80.94 205 GLY A CA 1
ATOM 1632 C C . GLY A 1 205 ? -30.549 -12.071 3.951 1.00 80.94 205 GLY A C 1
ATOM 1633 O O . GLY A 1 205 ? -29.987 -12.760 3.104 1.00 80.94 205 GLY A O 1
ATOM 1634 N N . ASN A 1 206 ? -31.525 -11.228 3.607 1.00 87.38 206 ASN A N 1
ATOM 1635 C CA . ASN A 1 206 ? -31.816 -10.885 2.208 1.00 87.38 206 ASN A CA 1
ATOM 1636 C C . ASN A 1 206 ? -30.648 -10.119 1.556 1.00 87.38 206 ASN A C 1
ATOM 1638 O O . ASN A 1 206 ? -30.085 -9.204 2.142 1.00 87.38 206 ASN A O 1
ATOM 1642 N N . ILE A 1 207 ? -30.315 -10.439 0.310 1.00 90.25 207 ILE A N 1
ATOM 1643 C CA . ILE A 1 207 ? -29.254 -9.745 -0.430 1.00 90.25 207 ILE A CA 1
ATOM 1644 C C . ILE A 1 207 ? -29.906 -8.846 -1.477 1.00 90.25 207 ILE A C 1
ATOM 1646 O O . ILE A 1 207 ? -30.691 -9.319 -2.302 1.00 90.25 207 ILE A O 1
ATOM 1650 N N . ILE A 1 208 ? -29.597 -7.552 -1.436 1.00 90.12 208 ILE A N 1
ATOM 1651 C CA . ILE A 1 208 ? -30.125 -6.543 -2.359 1.00 90.12 208 ILE A CA 1
ATOM 1652 C C . ILE A 1 208 ? -28.948 -5.913 -3.094 1.00 90.12 208 ILE A C 1
ATOM 1654 O O . ILE A 1 208 ? -28.017 -5.423 -2.463 1.00 90.12 208 ILE A O 1
ATOM 1658 N N . GLN A 1 209 ? -28.976 -5.923 -4.427 1.00 92.94 209 GLN A N 1
ATOM 1659 C CA . GLN A 1 209 ? -27.939 -5.268 -5.219 1.00 92.94 209 GLN A CA 1
ATOM 1660 C C . GLN A 1 209 ? -28.025 -3.746 -5.070 1.00 92.94 209 GLN A C 1
ATOM 1662 O O . GLN A 1 209 ? -29.106 -3.158 -5.154 1.00 92.94 209 GLN A O 1
ATOM 1667 N N . LEU A 1 210 ? -26.868 -3.124 -4.876 1.00 91.19 210 LEU A N 1
ATOM 1668 C CA . LEU A 1 210 ? -26.689 -1.683 -4.848 1.00 91.19 210 LEU A CA 1
ATOM 1669 C C . LEU A 1 210 ? -26.248 -1.210 -6.232 1.00 91.19 210 LEU A C 1
ATOM 1671 O O . LEU A 1 210 ? -25.263 -1.700 -6.781 1.00 91.19 210 LEU A O 1
ATOM 1675 N N . GLY A 1 211 ? -26.972 -0.241 -6.791 1.00 90.69 211 GLY A N 1
ATOM 1676 C CA . GLY A 1 211 ? -26.672 0.291 -8.118 1.00 90.69 211 GLY A CA 1
ATOM 1677 C C . GLY A 1 211 ? -26.839 -0.740 -9.242 1.00 90.69 211 GLY A C 1
ATOM 1678 O O . GLY A 1 211 ? -27.678 -1.637 -9.171 1.00 90.69 211 GLY A O 1
ATOM 1679 N N . SER A 1 212 ? -26.064 -0.564 -10.310 1.00 9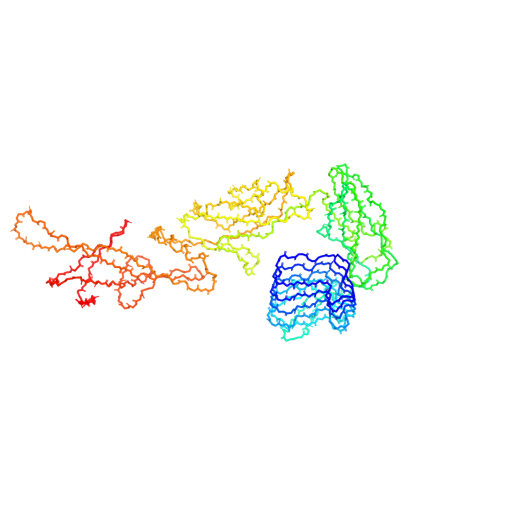4.12 212 SER A N 1
ATOM 1680 C CA . SER A 1 212 ? -26.008 -1.457 -11.473 1.00 94.12 212 SER A CA 1
ATOM 1681 C C . SER A 1 212 ? -24.689 -2.228 -11.516 1.00 94.12 212 SER A C 1
ATOM 1683 O O . SER A 1 212 ? -23.748 -1.887 -10.807 1.00 94.12 212 SER A O 1
ATOM 1685 N N . ASP A 1 213 ? -24.610 -3.236 -12.382 1.00 96.88 213 ASP A N 1
ATOM 1686 C CA . ASP A 1 213 ? -23.367 -3.958 -12.664 1.00 96.88 213 ASP A CA 1
ATOM 1687 C C . ASP A 1 213 ? -22.261 -2.986 -13.105 1.00 96.88 213 ASP A C 1
ATOM 1689 O O . ASP A 1 213 ? -22.469 -2.138 -13.979 1.00 96.88 213 ASP A O 1
ATOM 1693 N N . HIS A 1 214 ? -21.082 -3.129 -12.503 1.00 96.50 214 HIS A N 1
ATOM 1694 C CA . HIS A 1 214 ? -19.847 -2.540 -13.002 1.00 96.50 214 HIS A CA 1
ATOM 1695 C C . HIS A 1 214 ? -19.191 -3.547 -13.941 1.00 96.50 214 HIS A C 1
ATOM 1697 O O . HIS A 1 214 ? -19.049 -4.710 -13.581 1.00 96.50 214 HIS A O 1
ATOM 1703 N N . VAL A 1 215 ? -18.807 -3.115 -15.140 1.00 95.88 215 VAL A N 1
ATOM 1704 C CA . VAL A 1 215 ? -18.154 -3.979 -16.131 1.00 95.88 215 VAL A CA 1
ATOM 1705 C C . VAL A 1 215 ? -16.796 -3.385 -16.455 1.00 95.88 215 VAL A C 1
ATOM 1707 O O . VAL A 1 215 ? -16.727 -2.262 -16.960 1.00 95.88 215 VAL A O 1
ATOM 1710 N N . ILE A 1 216 ? -15.742 -4.138 -16.161 1.00 92.81 216 ILE A N 1
ATOM 1711 C CA . ILE A 1 216 ? -14.365 -3.789 -16.509 1.00 92.81 216 ILE A CA 1
ATOM 1712 C C . ILE A 1 216 ? -13.973 -4.626 -17.720 1.00 92.81 216 ILE A C 1
ATOM 1714 O O . ILE A 1 216 ? -14.204 -5.832 -17.733 1.00 92.81 216 ILE A O 1
ATOM 1718 N N . TYR A 1 217 ? -13.428 -3.984 -18.752 1.00 91.00 217 TYR A N 1
ATOM 1719 C CA . TYR A 1 217 ? -13.089 -4.628 -20.030 1.00 91.00 217 TYR A CA 1
ATOM 1720 C C . TYR A 1 217 ? -11.603 -4.931 -20.179 1.00 91.00 217 TYR A C 1
ATOM 1722 O O . TYR A 1 217 ? -11.220 -5.660 -21.085 1.00 91.00 217 TYR A O 1
ATOM 1730 N N . ASP A 1 218 ? -10.772 -4.309 -19.351 1.00 84.25 218 ASP A N 1
ATOM 1731 C CA . ASP A 1 218 ? -9.331 -4.398 -19.479 1.00 84.25 218 ASP A CA 1
ATOM 1732 C C . ASP A 1 218 ? -8.682 -4.056 -18.141 1.00 84.25 218 ASP A C 1
ATOM 1734 O O . ASP A 1 218 ? -9.119 -3.129 -17.456 1.00 84.25 218 ASP A O 1
ATOM 1738 N N . PHE A 1 219 ? -7.640 -4.799 -17.793 1.00 85.75 219 PHE A N 1
ATOM 1739 C CA . PHE A 1 219 ? -6.742 -4.489 -16.695 1.00 85.75 219 PHE A CA 1
ATOM 1740 C C . PHE A 1 219 ? -5.318 -4.601 -17.214 1.00 85.75 219 PHE A C 1
ATOM 1742 O O . PHE A 1 219 ? -4.961 -5.557 -17.898 1.00 85.75 219 PHE A O 1
ATOM 1749 N N . GLU A 1 220 ? -4.476 -3.660 -16.803 1.00 82.88 220 GLU A N 1
ATOM 1750 C CA . GLU A 1 220 ? -3.038 -3.871 -16.922 1.00 82.88 220 GLU A CA 1
ATOM 1751 C C . GLU A 1 220 ? -2.638 -4.995 -15.946 1.00 82.88 220 GLU A C 1
ATOM 1753 O O . GLU A 1 220 ? -3.200 -5.049 -14.842 1.00 82.88 220 GLU A O 1
ATOM 1758 N N . PRO A 1 221 ? -1.686 -5.876 -16.291 1.00 83.56 221 PRO A N 1
ATOM 1759 C CA . PRO A 1 221 ? -1.225 -6.920 -15.379 1.00 83.56 221 PRO A CA 1
ATOM 1760 C C . PRO A 1 221 ? -0.832 -6.341 -14.019 1.00 83.56 221 PRO A C 1
ATOM 1762 O O . PRO A 1 221 ? -0.182 -5.297 -13.973 1.00 83.56 221 PRO A O 1
ATOM 1765 N N . TYR A 1 222 ? -1.222 -6.993 -12.918 1.00 84.50 222 TYR A N 1
ATOM 1766 C CA . TYR A 1 222 ? -0.888 -6.583 -11.540 1.00 84.50 222 TYR A CA 1
ATOM 1767 C C . TYR A 1 222 ? -1.369 -5.175 -11.162 1.00 84.50 222 TYR A C 1
ATOM 1769 O O . TYR A 1 222 ? -0.719 -4.453 -10.405 1.00 84.50 222 TYR A O 1
ATOM 1777 N N . SER A 1 223 ? -2.475 -4.714 -11.738 1.00 84.88 223 SER A N 1
ATOM 1778 C CA . SER A 1 223 ? -3.021 -3.378 -11.482 1.00 84.88 223 SER A CA 1
ATOM 1779 C C . SER A 1 223 ? -4.309 -3.423 -10.667 1.00 84.88 223 SER A C 1
ATOM 1781 O O . SER A 1 223 ? -4.757 -4.477 -10.222 1.00 84.88 223 SER A O 1
ATOM 1783 N N . PHE A 1 224 ? -4.900 -2.255 -10.433 1.00 89.94 224 PHE A N 1
ATOM 1784 C CA . PHE A 1 224 ? -6.211 -2.156 -9.813 1.00 89.94 224 PHE A CA 1
ATOM 1785 C C . PHE A 1 224 ? -7.060 -1.084 -10.498 1.00 89.94 224 PHE A C 1
ATOM 1787 O O . PHE A 1 224 ? -6.550 -0.122 -11.082 1.00 89.94 224 PHE A O 1
ATOM 1794 N N . GLU A 1 225 ? -8.374 -1.213 -10.353 1.00 89.94 225 GLU A N 1
ATOM 1795 C CA . GLU A 1 225 ? -9.357 -0.228 -10.778 1.00 89.94 225 GLU A CA 1
ATOM 1796 C C . GLU A 1 225 ? -10.260 0.106 -9.596 1.00 89.94 225 GLU A C 1
ATOM 1798 O O . GLU A 1 225 ? -10.833 -0.767 -8.946 1.00 89.94 225 GLU A O 1
ATOM 1803 N N . LEU A 1 226 ? -10.371 1.399 -9.297 1.00 89.00 226 LEU A N 1
ATOM 1804 C CA . LEU A 1 226 ? -11.267 1.876 -8.257 1.00 89.00 226 LEU A CA 1
ATOM 1805 C C . LEU A 1 226 ? -12.680 1.980 -8.824 1.00 89.00 226 LEU A C 1
ATOM 1807 O O . LEU A 1 226 ? -12.962 2.862 -9.639 1.00 89.00 226 LEU A O 1
ATOM 1811 N N . ILE A 1 227 ? -13.576 1.136 -8.333 1.00 92.75 227 ILE A N 1
ATOM 1812 C CA . ILE A 1 227 ? -15.002 1.218 -8.641 1.00 92.75 227 ILE A CA 1
ATOM 1813 C C . ILE A 1 227 ? -15.753 1.823 -7.460 1.00 92.75 227 ILE A C 1
ATOM 1815 O O . ILE A 1 227 ? -15.313 1.726 -6.312 1.00 92.75 227 ILE A O 1
ATOM 1819 N N . SER A 1 228 ? -16.900 2.448 -7.726 1.00 92.38 228 SER A N 1
ATOM 1820 C CA . SER A 1 228 ? -17.721 3.018 -6.663 1.00 92.38 228 SER A CA 1
ATOM 1821 C C . SER A 1 228 ? -19.208 3.016 -6.975 1.00 92.38 228 SER A C 1
ATOM 1823 O O . SER A 1 228 ? -19.585 3.293 -8.114 1.00 92.38 228 SER A O 1
ATOM 1825 N N . VAL A 1 229 ? -20.031 2.841 -5.945 1.00 92.56 229 VAL A N 1
ATOM 1826 C CA . VAL A 1 229 ? -21.491 2.970 -6.002 1.00 92.56 229 VAL A CA 1
ATOM 1827 C C . VAL A 1 229 ? -21.972 4.007 -4.986 1.00 92.56 229 VAL A C 1
ATOM 1829 O O . VAL A 1 229 ? -21.449 4.095 -3.878 1.00 92.56 229 VAL A O 1
ATOM 1832 N N . GLU A 1 230 ? -22.969 4.806 -5.359 1.00 89.44 230 GLU A N 1
ATOM 1833 C CA . GLU A 1 230 ? -23.679 5.688 -4.428 1.00 89.44 230 GLU A CA 1
ATOM 1834 C C . GLU A 1 230 ? -24.916 4.972 -3.883 1.00 89.44 230 GLU A C 1
ATOM 1836 O O . GLU A 1 230 ? -25.682 4.354 -4.625 1.00 89.44 230 GLU A O 1
ATOM 1841 N N . TRP A 1 231 ? -25.115 5.065 -2.575 1.00 79.88 231 TRP A N 1
ATOM 1842 C CA . TRP A 1 231 ? -26.140 4.338 -1.840 1.00 79.88 231 TRP A CA 1
ATOM 1843 C C . TRP A 1 231 ? -26.796 5.255 -0.804 1.00 79.88 231 TRP A C 1
ATOM 1845 O O . TRP A 1 231 ? -26.148 6.132 -0.243 1.00 79.88 231 TRP A O 1
ATOM 1855 N N . ILE A 1 232 ? -28.097 5.088 -0.557 1.00 77.62 232 ILE A N 1
ATOM 1856 C CA . ILE A 1 232 ? -28.774 5.774 0.552 1.00 77.62 232 ILE A CA 1
ATOM 1857 C C . ILE A 1 232 ? -28.607 4.884 1.780 1.00 77.62 232 ILE A C 1
ATOM 1859 O O . ILE A 1 232 ? -29.180 3.793 1.771 1.00 77.62 232 ILE A O 1
ATOM 1863 N N . PRO A 1 233 ? -27.884 5.327 2.822 1.00 63.66 233 PRO A N 1
ATOM 1864 C CA . PRO A 1 233 ? -27.624 4.484 3.972 1.00 63.66 233 PRO A CA 1
ATOM 1865 C C . PRO A 1 233 ? -28.921 4.078 4.673 1.00 63.66 233 PRO A C 1
ATOM 1867 O O . PRO A 1 233 ? -29.715 4.919 5.109 1.00 63.66 233 PRO A O 1
ATOM 1870 N N . THR A 1 234 ? -29.140 2.770 4.774 1.00 58.38 234 THR A N 1
ATOM 1871 C CA . THR A 1 234 ? -30.187 2.163 5.598 1.00 58.38 234 THR A CA 1
ATOM 1872 C C . THR A 1 234 ? -29.618 1.741 6.955 1.00 58.38 234 THR A C 1
ATOM 1874 O O . THR A 1 234 ? -28.426 1.458 7.064 1.00 58.38 234 THR A O 1
ATOM 1877 N N . PRO A 1 235 ? -30.429 1.741 8.035 1.00 48.50 235 PRO A N 1
ATOM 1878 C CA . PRO A 1 235 ? -29.945 1.366 9.357 1.00 48.50 235 PRO A CA 1
ATOM 1879 C C . PRO A 1 235 ? -29.530 -0.105 9.344 1.00 48.50 235 PRO A C 1
ATOM 1881 O O . PRO A 1 235 ? -30.392 -0.974 9.200 1.00 48.50 235 PRO A O 1
ATOM 1884 N N . PHE A 1 236 ? -28.226 -0.326 9.538 1.00 49.34 236 PHE A N 1
ATOM 1885 C CA . PHE A 1 236 ? -27.526 -1.616 9.525 1.00 49.34 236 PHE A CA 1
ATOM 1886 C C . PHE A 1 236 ? -27.458 -2.251 8.141 1.00 49.34 236 PHE A C 1
ATOM 1888 O O . PHE A 1 236 ? -28.442 -2.137 7.423 1.00 49.34 236 PHE A O 1
ATOM 1895 N N . ARG A 1 237 ? -26.332 -2.936 7.822 1.00 65.81 237 ARG A N 1
ATOM 1896 C CA . ARG A 1 237 ? -26.195 -4.185 7.018 1.00 65.81 237 ARG A CA 1
ATOM 1897 C C . ARG A 1 237 ? -24.775 -4.392 6.453 1.00 65.81 237 ARG A C 1
ATOM 1899 O O . ARG A 1 237 ? -23.988 -3.450 6.362 1.00 65.81 237 ARG A O 1
ATOM 1906 N N . ASN A 1 238 ? -24.418 -5.645 6.140 1.00 76.12 238 ASN A N 1
ATOM 1907 C CA . ASN A 1 238 ? -23.108 -5.968 5.556 1.00 76.12 238 ASN A CA 1
ATOM 1908 C C . ASN A 1 238 ? -23.069 -5.486 4.106 1.00 76.12 238 ASN A C 1
ATOM 1910 O O . ASN A 1 238 ? -23.982 -5.776 3.333 1.00 76.12 238 ASN A O 1
ATOM 1914 N N . ILE A 1 239 ? -21.989 -4.818 3.724 1.00 85.94 239 ILE A N 1
ATOM 1915 C CA . ILE A 1 239 ? -21.673 -4.528 2.332 1.00 85.94 239 ILE A CA 1
ATOM 1916 C C . ILE A 1 239 ? -20.848 -5.674 1.778 1.00 85.94 239 ILE A C 1
ATOM 1918 O O . ILE A 1 239 ? -19.845 -6.091 2.363 1.00 85.94 239 ILE A O 1
ATOM 1922 N N . ILE A 1 240 ? -21.294 -6.184 0.639 1.00 91.50 240 ILE A N 1
ATOM 1923 C CA . ILE A 1 240 ? -20.645 -7.268 -0.082 1.00 91.50 240 ILE A CA 1
ATOM 1924 C C . ILE A 1 240 ? -20.244 -6.727 -1.445 1.00 91.50 240 ILE A C 1
ATOM 1926 O O . ILE A 1 240 ? -21.088 -6.240 -2.194 1.00 91.50 240 ILE A O 1
ATOM 1930 N N . VAL A 1 241 ? -18.969 -6.846 -1.777 1.00 94.81 241 VAL A N 1
ATOM 1931 C CA . VAL A 1 241 ? -18.461 -6.653 -3.132 1.00 94.81 241 VAL A CA 1
ATOM 1932 C C . VAL A 1 241 ? -18.216 -8.044 -3.693 1.00 94.81 241 VAL A C 1
ATOM 1934 O O . VAL A 1 241 ? -17.449 -8.806 -3.108 1.00 94.81 241 VAL A O 1
ATOM 1937 N N . SER A 1 242 ? -18.897 -8.390 -4.782 1.00 95.94 242 SER A N 1
ATOM 1938 C CA . SER A 1 242 ? -18.692 -9.652 -5.492 1.00 95.94 242 SER A CA 1
ATOM 1939 C C . SER A 1 242 ? -18.105 -9.367 -6.861 1.00 95.94 242 SER A C 1
ATOM 1941 O O . SER A 1 242 ? -18.714 -8.645 -7.654 1.00 95.94 242 SER A O 1
ATOM 1943 N N . ILE A 1 243 ? -16.950 -9.956 -7.119 1.00 96.81 243 ILE A N 1
ATOM 1944 C CA . ILE A 1 243 ? -16.259 -9.978 -8.400 1.00 96.81 243 ILE A CA 1
ATOM 1945 C C . ILE A 1 243 ? -16.664 -11.265 -9.117 1.00 96.81 243 ILE A C 1
ATOM 1947 O O . ILE A 1 243 ? -16.922 -12.274 -8.464 1.00 96.81 243 ILE A O 1
ATOM 1951 N N . ASP A 1 244 ? -16.862 -11.165 -10.426 1.00 95.00 244 ASP A N 1
ATOM 1952 C CA . ASP A 1 244 ? -17.399 -12.210 -11.295 1.00 95.00 244 ASP A CA 1
ATOM 1953 C C . ASP A 1 244 ? -18.520 -13.071 -10.663 1.00 95.00 244 ASP A C 1
ATOM 1955 O O . ASP A 1 244 ? -18.442 -14.298 -10.601 1.00 95.00 244 ASP A O 1
ATOM 1959 N N . PRO A 1 245 ? -19.611 -12.453 -10.169 1.00 94.06 245 PRO A N 1
ATOM 1960 C CA . PRO A 1 245 ? -20.659 -13.170 -9.436 1.00 94.06 245 PRO A CA 1
ATOM 1961 C C . PRO A 1 245 ? -21.371 -14.257 -10.258 1.00 94.06 245 PRO A C 1
ATOM 1963 O O . PRO A 1 245 ? -22.047 -15.112 -9.684 1.00 94.06 245 PRO A O 1
ATOM 1966 N N . ASP A 1 246 ? -21.261 -14.199 -11.586 1.00 93.50 246 ASP A N 1
ATOM 1967 C CA . ASP A 1 246 ? -21.866 -15.156 -12.509 1.00 93.50 246 ASP A CA 1
ATOM 1968 C C . ASP A 1 246 ? -20.874 -16.251 -12.960 1.00 93.50 246 ASP A C 1
ATOM 1970 O O . ASP A 1 246 ? -21.293 -17.159 -13.681 1.00 93.50 246 ASP A O 1
ATOM 1974 N N . ASN A 1 247 ? -19.609 -16.195 -12.511 1.00 91.44 247 ASN A N 1
ATOM 1975 C CA . ASN A 1 247 ? -18.513 -17.097 -12.886 1.00 91.44 247 ASN A CA 1
ATOM 1976 C C . ASN A 1 247 ? -18.377 -17.228 -14.420 1.00 91.44 247 ASN A C 1
ATOM 1978 O O . ASN A 1 247 ? -18.534 -18.305 -15.005 1.00 91.44 247 ASN A O 1
ATOM 1982 N N . ASN A 1 248 ? -18.209 -16.084 -15.090 1.00 92.19 248 ASN A N 1
ATOM 1983 C CA . ASN A 1 248 ? -18.033 -15.992 -16.540 1.00 92.19 248 ASN A CA 1
ATOM 1984 C C . ASN A 1 248 ? -16.555 -15.950 -16.957 1.00 92.19 248 ASN A C 1
ATOM 1986 O O . ASN A 1 248 ? -16.246 -16.261 -18.112 1.00 92.19 248 ASN A O 1
ATOM 1990 N N . VAL A 1 249 ? -15.657 -15.554 -16.058 1.00 91.12 249 VAL A N 1
ATOM 1991 C CA . VAL A 1 249 ? -14.210 -15.550 -16.252 1.00 91.12 249 VAL A CA 1
ATOM 1992 C C . VAL A 1 249 ? -13.637 -16.707 -15.449 1.00 91.12 249 VAL A C 1
ATOM 1994 O O . VAL A 1 249 ? -13.880 -16.826 -14.261 1.00 91.12 249 VAL A O 1
ATOM 1997 N N . LEU A 1 250 ? -12.879 -17.586 -16.106 1.00 90.62 250 LEU A N 1
ATOM 1998 C CA . LEU A 1 250 ? -12.188 -18.654 -15.391 1.00 90.62 250 LEU A CA 1
ATOM 1999 C C . LEU A 1 250 ? -10.949 -18.072 -14.718 1.00 90.62 250 LEU A C 1
ATOM 2001 O O . LEU A 1 250 ? -9.994 -17.710 -15.413 1.00 90.62 250 LEU A O 1
ATOM 2005 N N . GLU A 1 251 ? -10.965 -18.027 -13.393 1.00 89.94 251 GLU A N 1
ATOM 2006 C CA . GLU A 1 251 ? -9.885 -17.451 -12.607 1.00 89.94 251 GLU A CA 1
ATOM 2007 C C . GLU A 1 251 ? -8.951 -18.520 -12.045 1.00 89.94 251 GLU A C 1
ATOM 2009 O O . GLU A 1 251 ? -9.273 -19.707 -11.928 1.00 89.94 251 GLU A O 1
ATOM 2014 N N . THR A 1 252 ? -7.735 -18.102 -11.717 1.00 87.62 252 THR A N 1
ATOM 2015 C CA . THR A 1 252 ? -6.748 -18.991 -11.092 1.00 87.62 252 THR A CA 1
ATOM 2016 C C . THR A 1 252 ? -7.012 -19.207 -9.598 1.00 87.62 252 THR A C 1
ATOM 2018 O O . THR A 1 252 ? -6.602 -20.239 -9.062 1.00 87.62 252 THR A O 1
ATOM 2021 N N . ASP A 1 253 ? -7.710 -18.281 -8.933 1.00 86.12 253 ASP A N 1
ATOM 2022 C CA . ASP A 1 253 ? -8.349 -18.475 -7.630 1.00 86.12 253 ASP A CA 1
ATOM 2023 C C . ASP A 1 253 ? -9.791 -17.962 -7.704 1.00 86.12 253 ASP A C 1
ATOM 2025 O O . ASP A 1 253 ? -10.043 -16.851 -8.131 1.00 86.12 253 ASP A O 1
ATOM 2029 N N . GLU A 1 254 ? -10.746 -18.795 -7.305 1.00 87.75 254 GLU A N 1
ATOM 2030 C CA . GLU A 1 254 ? -12.182 -18.481 -7.331 1.00 87.75 254 GLU A CA 1
ATOM 2031 C C . GLU A 1 254 ? -12.705 -18.115 -5.926 1.00 87.75 254 GLU A C 1
ATOM 2033 O O . GLU A 1 254 ? -13.892 -17.851 -5.723 1.00 87.75 254 GLU A O 1
ATOM 2038 N N . ASN A 1 255 ? -11.843 -18.171 -4.900 1.00 87.56 255 ASN A N 1
ATOM 2039 C CA . ASN A 1 255 ? -12.238 -18.043 -3.492 1.00 87.56 255 ASN A CA 1
ATOM 2040 C C . ASN A 1 255 ? -12.006 -16.638 -2.912 1.00 87.56 255 ASN A C 1
ATOM 2042 O O . ASN A 1 255 ? -12.433 -16.362 -1.789 1.00 87.56 255 ASN A O 1
ATOM 2046 N N . ASN A 1 256 ? -11.338 -15.762 -3.655 1.00 85.62 256 ASN A N 1
ATOM 2047 C CA . ASN A 1 256 ? -10.983 -14.381 -3.305 1.00 85.62 256 ASN A CA 1
ATOM 2048 C C . ASN A 1 256 ? -11.914 -13.330 -3.959 1.00 85.62 256 ASN A C 1
ATOM 2050 O O . ASN A 1 256 ? -11.774 -12.133 -3.706 1.00 85.62 256 ASN A O 1
ATOM 2054 N N . ASN A 1 257 ? -12.938 -13.783 -4.686 1.00 91.06 257 ASN A N 1
ATOM 2055 C CA . ASN A 1 257 ? -13.899 -12.961 -5.426 1.00 91.06 257 ASN A CA 1
ATOM 2056 C C . ASN A 1 257 ? -14.956 -12.234 -4.586 1.00 91.06 257 ASN A C 1
ATOM 2058 O O . ASN A 1 257 ? -15.850 -11.581 -5.127 1.00 91.06 257 ASN A O 1
ATOM 2062 N N . VAL A 1 258 ? -14.908 -12.336 -3.256 1.00 91.81 258 VAL A N 1
ATOM 2063 C CA . VAL A 1 258 ? -15.919 -11.724 -2.385 1.00 91.81 258 VAL A CA 1
ATOM 2064 C C . VAL A 1 258 ? -15.275 -11.000 -1.209 1.00 91.81 258 VAL A C 1
ATOM 2066 O O . VAL A 1 258 ? -14.734 -11.626 -0.298 1.00 91.81 258 VAL A O 1
ATOM 2069 N N . ALA A 1 259 ? -15.447 -9.678 -1.161 1.00 87.44 259 ALA A N 1
ATOM 2070 C CA . ALA A 1 259 ? -15.095 -8.852 -0.011 1.00 87.44 259 ALA A CA 1
ATOM 2071 C C . ALA A 1 259 ? -16.354 -8.504 0.791 1.00 87.44 259 ALA A C 1
ATOM 2073 O O . ALA A 1 259 ? -17.351 -8.041 0.237 1.00 87.44 259 ALA A O 1
ATOM 2074 N N . ARG A 1 260 ? -16.323 -8.722 2.110 1.00 85.31 260 ARG A N 1
ATOM 2075 C CA . ARG A 1 260 ? -17.446 -8.418 3.012 1.00 85.31 260 ARG A CA 1
ATOM 2076 C C . ARG A 1 260 ? -17.000 -7.498 4.133 1.00 85.31 260 ARG A C 1
ATOM 2078 O O . ARG A 1 260 ? -16.096 -7.858 4.886 1.00 85.31 260 ARG A O 1
ATOM 2085 N N . THR A 1 261 ? -17.668 -6.361 4.275 1.00 75.44 261 THR A N 1
ATOM 2086 C CA . THR A 1 261 ? -17.456 -5.420 5.380 1.00 75.44 261 THR A CA 1
ATOM 2087 C C . THR A 1 261 ? -18.786 -4.987 5.992 1.00 75.44 261 THR A C 1
ATOM 2089 O O . THR A 1 261 ? -19.843 -5.185 5.399 1.00 75.44 261 THR A O 1
ATOM 2092 N N . TYR A 1 262 ? -18.759 -4.413 7.189 1.00 65.56 262 TYR A N 1
ATOM 2093 C CA . TYR A 1 262 ? -19.949 -3.818 7.795 1.00 65.56 262 TYR A CA 1
ATOM 2094 C C . TYR A 1 262 ? -20.140 -2.405 7.226 1.00 65.56 262 TYR A C 1
ATOM 2096 O O . TYR A 1 262 ? -19.218 -1.602 7.269 1.00 65.56 262 TYR A O 1
ATOM 2104 N N . GLY A 1 263 ? -21.324 -2.105 6.679 1.00 50.53 263 GLY A N 1
ATOM 2105 C CA . GLY A 1 263 ? -21.649 -0.797 6.087 1.00 50.53 263 GLY A CA 1
ATOM 2106 C C . GLY A 1 263 ? -22.018 0.296 7.090 1.00 50.53 263 GLY A C 1
ATOM 2107 O O . GLY A 1 263 ? -22.491 1.352 6.683 1.00 50.53 263 GLY A O 1
ATOM 2108 N N . GLY A 1 264 ? -21.869 0.032 8.390 1.00 48.81 264 GLY A N 1
ATOM 2109 C CA . GLY A 1 264 ? -22.127 0.993 9.457 1.00 48.81 264 GLY A CA 1
ATOM 2110 C C . GLY A 1 264 ? -20.901 1.120 10.347 1.00 48.81 264 GLY A C 1
ATOM 2111 O O . GLY A 1 264 ? -20.649 0.209 11.134 1.00 48.81 264 GLY A O 1
ATOM 2112 N N . GLY A 1 265 ? -20.189 2.237 10.198 1.00 49.59 265 GLY A N 1
ATOM 2113 C CA . GLY A 1 265 ? -19.034 2.627 11.002 1.00 49.59 265 GLY A CA 1
ATOM 2114 C C . GLY A 1 265 ? -17.771 1.852 10.644 1.00 49.59 265 GLY A C 1
ATOM 2115 O O . GLY A 1 265 ? -17.737 0.619 10.728 1.00 49.59 265 GLY A O 1
ATOM 2116 N N . TYR A 1 266 ? -16.695 2.548 10.278 1.00 51.25 266 TYR A N 1
ATOM 2117 C CA . TYR A 1 266 ? -15.391 1.905 10.410 1.00 51.25 266 TYR A CA 1
ATOM 2118 C C . TYR A 1 266 ? -15.175 1.565 11.874 1.00 51.25 266 TYR A C 1
ATOM 2120 O O . TYR A 1 266 ? -15.512 2.335 12.769 1.00 51.25 266 TYR A O 1
ATOM 2128 N N . LEU A 1 267 ? -14.538 0.423 12.139 1.00 56.41 267 LEU A N 1
ATOM 2129 C CA . LEU A 1 267 ? -13.956 0.242 13.458 1.00 56.41 267 LEU A CA 1
ATOM 2130 C C . LEU A 1 267 ? -12.981 1.407 13.671 1.00 56.41 267 LEU A C 1
ATOM 2132 O O . LEU A 1 267 ? -12.083 1.584 12.839 1.00 56.41 267 LEU A O 1
ATOM 2136 N N . PRO A 1 268 ? -13.114 2.185 14.756 1.00 64.00 268 PRO A N 1
ATOM 2137 C CA . PRO A 1 268 ? -12.173 3.257 15.008 1.00 64.00 268 PRO A CA 1
ATOM 2138 C C . PRO A 1 268 ? -10.774 2.664 15.071 1.00 64.00 268 PRO A C 1
ATOM 2140 O O . PRO A 1 268 ? -10.562 1.651 15.733 1.00 64.00 268 PRO A O 1
ATOM 2143 N N . VAL A 1 269 ? -9.799 3.257 14.394 1.00 66.56 269 VAL A N 1
ATOM 2144 C CA . VAL A 1 269 ? -8.436 2.722 14.407 1.00 66.56 269 VAL A CA 1
ATOM 2145 C C . VAL A 1 269 ? -7.648 3.445 15.484 1.00 66.56 269 VAL A C 1
ATOM 2147 O O . VAL A 1 269 ? -7.519 4.673 15.483 1.00 66.56 269 VAL A O 1
ATOM 2150 N N . VAL A 1 270 ? -7.085 2.686 16.426 1.00 68.50 270 VAL A N 1
ATOM 2151 C CA . VAL A 1 270 ? -6.148 3.249 17.400 1.00 68.50 270 VAL A CA 1
ATOM 2152 C C . VAL A 1 270 ? -4.839 3.543 16.675 1.00 68.50 270 VAL A C 1
ATOM 2154 O O . VAL A 1 270 ? -4.002 2.665 16.495 1.00 68.50 270 VAL A O 1
ATOM 2157 N N . GLY A 1 271 ? -4.690 4.787 16.231 1.00 69.56 271 GLY A N 1
ATOM 2158 C CA . GLY A 1 271 ? -3.510 5.275 15.534 1.00 69.56 271 GLY A CA 1
ATOM 2159 C C . GLY A 1 271 ? -2.369 5.595 16.499 1.00 69.56 271 GLY A C 1
ATOM 2160 O O . GLY A 1 271 ? -2.010 4.824 17.389 1.00 69.56 271 GLY A O 1
ATOM 2161 N N . HIS A 1 272 ? -1.756 6.764 16.327 1.00 71.25 272 HIS A N 1
ATOM 2162 C CA . HIS A 1 272 ? -0.535 7.097 17.053 1.00 71.25 272 HIS A CA 1
ATOM 2163 C C . HIS A 1 272 ? -0.763 7.357 18.540 1.00 71.25 272 HIS A C 1
ATOM 2165 O O . HIS A 1 272 ? -1.592 8.171 18.949 1.00 71.25 272 HIS A O 1
ATOM 2171 N N . PHE A 1 273 ? 0.040 6.683 19.358 1.00 71.12 273 PHE A N 1
ATOM 2172 C CA . PHE A 1 273 ? 0.099 6.885 20.794 1.00 71.12 273 PHE A CA 1
ATOM 2173 C C . PHE A 1 273 ? 1.223 7.861 21.148 1.00 71.12 273 PHE A C 1
ATOM 2175 O O . PHE A 1 273 ? 2.364 7.712 20.715 1.00 71.12 273 PHE A O 1
ATOM 2182 N N . TYR A 1 274 ? 0.902 8.836 21.988 1.00 69.31 274 TYR A N 1
ATOM 2183 C CA . TYR A 1 274 ? 1.787 9.901 22.425 1.00 69.31 274 TYR A CA 1
ATOM 2184 C C . TYR A 1 274 ? 1.927 9.893 23.937 1.00 69.31 274 TYR A C 1
ATOM 2186 O O . TYR A 1 274 ? 0.992 9.646 24.708 1.00 69.31 274 TYR A O 1
ATOM 2194 N N . ASN A 1 275 ? 3.134 10.226 24.378 1.00 71.25 275 ASN A N 1
ATOM 2195 C CA . ASN A 1 275 ? 3.416 10.335 25.787 1.00 71.25 275 ASN A CA 1
ATOM 2196 C C . ASN A 1 275 ? 4.515 11.347 26.089 1.00 71.25 275 ASN A C 1
ATOM 2198 O O . ASN A 1 275 ? 5.495 11.447 25.354 1.00 71.25 275 ASN A O 1
ATOM 2202 N N . ARG A 1 276 ? 4.406 12.025 27.239 1.00 65.38 276 ARG A N 1
ATOM 2203 C CA . ARG A 1 276 ? 5.425 12.970 27.720 1.00 65.38 276 ARG A CA 1
ATOM 2204 C C . ARG A 1 276 ? 6.818 12.343 27.878 1.00 65.38 276 ARG A C 1
ATOM 2206 O O . ARG A 1 276 ? 7.807 13.061 27.800 1.00 65.38 276 ARG A O 1
ATOM 2213 N N . TYR A 1 277 ? 6.898 11.035 28.115 1.00 61.00 277 TYR A N 1
ATOM 2214 C CA . TYR A 1 277 ? 8.148 10.297 28.320 1.00 61.00 277 TYR A CA 1
ATOM 2215 C C . TYR A 1 277 ? 8.649 9.592 27.046 1.00 61.00 277 TYR A C 1
ATOM 2217 O O . TYR A 1 277 ? 9.588 8.800 27.120 1.00 61.00 277 TYR A O 1
ATOM 2225 N N . GLY A 1 278 ? 8.039 9.880 25.889 1.00 56.38 278 GLY A N 1
ATOM 2226 C CA . GLY A 1 278 ? 8.394 9.295 24.598 1.00 56.38 278 GLY A CA 1
ATOM 2227 C C . GLY A 1 278 ? 7.860 7.875 24.389 1.00 56.38 278 GLY A C 1
ATOM 2228 O O . GLY A 1 278 ? 7.532 7.150 25.333 1.00 56.38 278 GLY A O 1
ATOM 2229 N N . VAL A 1 279 ? 7.774 7.486 23.118 1.00 56.78 279 VAL A N 1
ATOM 2230 C CA . VAL A 1 279 ? 7.248 6.199 22.648 1.00 56.78 279 VAL A CA 1
ATOM 2231 C C . VAL A 1 279 ? 8.216 5.660 21.595 1.00 56.78 279 VAL A C 1
ATOM 2233 O O . VAL A 1 279 ? 8.724 6.440 20.792 1.00 56.78 279 VAL A O 1
ATOM 2236 N N . ARG A 1 280 ? 8.547 4.364 21.635 1.00 61.97 280 ARG A N 1
ATOM 2237 C CA . ARG A 1 280 ? 9.471 3.740 20.671 1.00 61.97 280 ARG A CA 1
ATOM 2238 C C . ARG A 1 280 ? 9.002 2.358 20.253 1.00 61.97 280 ARG A C 1
ATOM 2240 O O . ARG A 1 280 ? 8.520 1.596 21.092 1.00 61.97 280 ARG A O 1
ATOM 2247 N N . TRP A 1 281 ? 9.238 2.019 18.994 1.00 49.84 281 TRP A N 1
ATOM 2248 C CA . TRP A 1 281 ? 9.167 0.647 18.510 1.00 49.84 281 TRP A CA 1
ATOM 2249 C C . TRP A 1 281 ? 10.425 -0.117 18.931 1.00 49.84 281 TRP A C 1
ATOM 2251 O O . TRP A 1 281 ? 11.539 0.409 18.923 1.00 49.84 281 TRP A O 1
ATOM 2261 N N . THR A 1 282 ? 10.238 -1.350 19.384 1.00 50.19 282 THR A N 1
ATOM 2262 C CA . THR A 1 282 ? 11.334 -2.292 19.655 1.00 50.19 282 THR A CA 1
ATOM 2263 C C . THR A 1 282 ? 11.523 -3.219 18.454 1.00 50.19 282 THR A C 1
ATOM 2265 O O . THR A 1 282 ? 10.635 -3.289 17.614 1.00 50.19 282 THR A O 1
ATOM 2268 N N . GLN A 1 283 ? 12.635 -3.966 18.391 1.00 40.69 283 GLN A N 1
ATOM 2269 C CA . GLN A 1 283 ? 12.996 -4.875 17.279 1.00 40.69 283 GLN A CA 1
ATOM 2270 C C . GLN A 1 283 ? 11.920 -5.904 16.866 1.00 40.69 283 GLN A C 1
ATOM 2272 O O . GLN A 1 283 ? 12.064 -6.526 15.824 1.00 40.69 283 GLN A O 1
ATOM 2277 N N . ASN A 1 284 ? 10.850 -6.072 17.648 1.00 46.25 284 ASN A N 1
ATOM 2278 C CA . ASN A 1 284 ? 9.742 -6.985 17.356 1.00 46.25 284 ASN A CA 1
ATOM 2279 C C . ASN A 1 284 ? 8.426 -6.243 17.052 1.00 46.25 284 ASN A C 1
ATOM 2281 O O . ASN A 1 284 ? 7.359 -6.781 17.336 1.00 46.25 284 ASN A O 1
ATOM 2285 N N . ASN A 1 285 ? 8.478 -4.987 16.598 1.00 51.53 285 ASN A N 1
ATOM 2286 C CA . ASN A 1 285 ? 7.298 -4.139 16.383 1.00 51.53 285 ASN A CA 1
ATOM 2287 C C . ASN A 1 285 ? 6.399 -4.033 17.627 1.00 51.53 285 ASN A C 1
ATOM 2289 O O . ASN A 1 285 ? 5.180 -3.968 17.537 1.00 51.53 285 ASN A O 1
ATOM 2293 N N . ILE A 1 286 ? 6.995 -4.009 18.824 1.00 55.16 286 ILE A N 1
ATOM 2294 C CA . ILE A 1 286 ? 6.246 -3.773 20.063 1.00 55.16 286 ILE A CA 1
ATOM 2295 C C . ILE A 1 286 ? 6.485 -2.343 20.522 1.00 55.16 286 ILE A C 1
ATOM 2297 O O . ILE A 1 286 ? 7.618 -1.980 20.870 1.00 55.16 286 ILE A O 1
ATOM 2301 N N . LEU A 1 287 ? 5.410 -1.559 20.574 1.00 65.56 287 LEU A N 1
ATOM 2302 C CA . LEU A 1 287 ? 5.419 -0.199 21.094 1.00 65.56 287 LEU A CA 1
ATOM 2303 C C . LEU A 1 287 ? 5.750 -0.221 22.589 1.00 65.56 287 LEU A C 1
ATOM 2305 O O . LEU A 1 287 ? 5.101 -0.928 23.354 1.00 65.56 287 LEU A O 1
ATOM 2309 N N . THR A 1 288 ? 6.763 0.524 23.028 1.00 65.38 288 THR A N 1
ATOM 2310 C CA . THR A 1 288 ? 7.177 0.590 24.437 1.00 65.38 288 THR A CA 1
ATOM 2311 C C . THR A 1 288 ? 7.236 2.033 24.924 1.00 65.38 288 THR A C 1
ATOM 2313 O O . THR A 1 288 ? 7.788 2.901 24.245 1.00 65.38 288 THR A O 1
ATOM 2316 N N . ILE A 1 289 ? 6.705 2.285 26.125 1.00 67.62 289 ILE A N 1
ATOM 2317 C CA . ILE A 1 289 ? 6.705 3.615 26.745 1.00 67.62 289 ILE A CA 1
ATOM 2318 C C . ILE A 1 289 ? 7.755 3.740 27.843 1.00 67.62 289 ILE A C 1
ATOM 2320 O O . ILE A 1 289 ? 7.739 2.989 28.822 1.00 67.62 289 ILE A O 1
ATOM 2324 N N . GLY A 1 290 ? 8.624 4.743 27.687 1.00 63.69 290 GLY A N 1
ATOM 2325 C CA . GLY A 1 290 ? 9.572 5.223 28.692 1.00 63.69 290 GLY A CA 1
ATOM 2326 C C . GLY A 1 290 ? 10.319 4.147 29.493 1.00 63.69 290 GLY A C 1
ATOM 2327 O O . GLY A 1 290 ? 10.539 3.018 29.064 1.00 63.69 290 GLY A O 1
ATOM 2328 N N . THR A 1 291 ? 10.775 4.523 30.684 1.00 65.50 291 THR A N 1
ATOM 2329 C CA . THR A 1 291 ? 11.311 3.611 31.699 1.00 65.50 291 THR A CA 1
ATOM 2330 C C . THR A 1 291 ? 10.941 4.184 33.064 1.00 65.50 291 THR A C 1
ATOM 2332 O O . THR A 1 291 ? 11.437 5.244 33.444 1.00 65.50 291 THR A O 1
ATOM 2335 N N . PHE A 1 292 ? 10.041 3.518 33.787 1.00 67.81 292 PHE A N 1
ATOM 2336 C CA . PHE A 1 292 ? 9.479 4.021 35.046 1.00 67.81 292 PHE A CA 1
ATOM 2337 C C . PHE A 1 292 ? 10.110 3.347 36.263 1.00 67.81 292 PHE A C 1
ATOM 2339 O O . PHE A 1 292 ? 10.313 2.139 36.262 1.00 67.81 292 PHE A O 1
ATOM 2346 N N . ILE A 1 293 ? 10.381 4.099 37.329 1.00 68.75 293 ILE A N 1
ATOM 2347 C CA . ILE A 1 293 ? 10.879 3.546 38.592 1.00 68.75 293 ILE A CA 1
ATOM 2348 C C . ILE A 1 293 ? 9.699 3.103 39.456 1.00 68.75 293 ILE A C 1
ATOM 2350 O O . ILE A 1 293 ? 8.813 3.896 39.777 1.00 68.75 293 ILE A O 1
ATOM 2354 N N . THR A 1 294 ? 9.717 1.844 39.890 1.00 66.31 294 THR A N 1
ATOM 2355 C CA . THR A 1 294 ? 8.702 1.291 40.790 1.00 66.31 294 THR A CA 1
ATOM 2356 C C . THR A 1 294 ? 8.667 2.050 42.124 1.00 66.31 294 THR A C 1
ATOM 2358 O O . THR A 1 294 ? 9.703 2.307 42.745 1.00 66.31 294 THR A O 1
ATOM 2361 N N . GLY A 1 295 ? 7.459 2.397 42.578 1.00 64.81 295 GLY A N 1
ATOM 2362 C CA . GLY A 1 295 ? 7.231 3.106 43.841 1.00 64.81 295 GLY A CA 1
ATOM 2363 C C . GLY A 1 295 ? 7.470 4.620 43.788 1.00 64.81 295 GLY A C 1
ATOM 2364 O O . GLY A 1 295 ? 7.459 5.269 44.833 1.00 64.81 295 GLY A O 1
ATOM 2365 N N . VAL A 1 296 ? 7.693 5.194 42.601 1.00 67.38 296 VAL A N 1
ATOM 2366 C CA . VAL A 1 296 ? 7.693 6.648 42.392 1.00 67.38 296 VAL A CA 1
ATOM 2367 C C . VAL A 1 296 ? 6.380 7.073 41.769 1.00 67.38 296 VAL A C 1
ATOM 2369 O O . VAL A 1 296 ? 6.111 6.709 40.629 1.00 67.38 296 VAL A O 1
ATOM 2372 N N . THR A 1 297 ? 5.612 7.904 42.474 1.00 67.75 297 THR A N 1
ATOM 2373 C CA . THR A 1 297 ? 4.385 8.515 41.950 1.00 67.75 297 THR A CA 1
ATOM 2374 C C . THR A 1 297 ? 4.696 9.416 40.759 1.00 67.75 297 THR A C 1
ATOM 2376 O O . THR A 1 297 ? 5.221 10.517 40.925 1.00 67.75 297 THR A O 1
ATOM 2379 N N . VAL A 1 298 ? 4.333 8.965 39.558 1.00 67.69 298 VAL A N 1
ATOM 2380 C CA . VAL A 1 298 ? 4.417 9.752 38.328 1.00 67.69 298 VAL A CA 1
ATOM 2381 C C . VAL A 1 298 ? 3.036 9.852 37.707 1.00 67.69 298 VAL A C 1
ATOM 2383 O O . VAL A 1 298 ? 2.456 8.850 37.291 1.00 67.69 298 VAL A O 1
ATOM 2386 N N . THR A 1 299 ? 2.522 11.076 37.616 1.00 69.75 299 THR A N 1
ATOM 2387 C CA . THR A 1 299 ? 1.335 11.361 36.812 1.00 69.75 299 THR A CA 1
ATOM 2388 C C . THR A 1 299 ? 1.762 11.561 35.372 1.00 69.75 299 THR A C 1
ATOM 2390 O O . THR A 1 299 ? 2.605 12.412 35.080 1.00 69.75 299 THR A O 1
ATOM 2393 N N . ASN A 1 300 ? 1.164 10.790 34.476 1.00 69.19 300 ASN A N 1
ATOM 2394 C CA . ASN A 1 300 ? 1.447 10.837 33.059 1.00 69.19 300 ASN A CA 1
ATOM 2395 C C . ASN A 1 300 ? 0.156 11.123 32.285 1.00 69.19 300 ASN A C 1
ATOM 2397 O O . ASN A 1 300 ? -0.887 10.555 32.603 1.00 69.19 300 ASN A O 1
ATOM 2401 N N . THR A 1 301 ? 0.222 12.009 31.295 1.00 75.56 301 THR A N 1
ATOM 2402 C CA . THR A 1 301 ? -0.865 12.166 30.324 1.00 75.56 301 THR A CA 1
ATOM 2403 C C . THR A 1 301 ? -0.564 11.219 29.176 1.00 75.56 301 THR A C 1
ATOM 2405 O O . THR A 1 301 ? 0.486 11.331 28.539 1.00 75.56 301 THR A O 1
ATOM 2408 N N . LEU A 1 302 ? -1.447 10.251 28.972 1.00 78.44 302 LEU A N 1
ATOM 2409 C CA . LEU A 1 302 ? -1.418 9.388 27.807 1.00 78.44 302 LEU A CA 1
ATOM 2410 C C . LEU A 1 302 ? -2.363 9.996 26.783 1.00 78.44 302 LEU A C 1
ATOM 2412 O O . LEU A 1 302 ? -3.517 10.259 27.123 1.00 78.44 302 LEU A O 1
ATOM 2416 N N . SER A 1 303 ? -1.871 10.215 25.571 1.00 76.12 303 SER A N 1
ATOM 2417 C CA . SER A 1 303 ? -2.665 10.788 24.490 1.00 76.12 303 SER A CA 1
ATOM 2418 C C . SER A 1 303 ? -2.641 9.818 23.318 1.00 76.12 303 SER A C 1
ATOM 2420 O O . SER A 1 303 ? -1.602 9.240 23.019 1.00 76.12 303 SER A O 1
ATOM 2422 N N . VAL A 1 304 ? -3.768 9.601 22.656 1.00 76.12 304 VAL A N 1
ATOM 2423 C CA . VAL A 1 304 ? -3.851 8.728 21.487 1.00 76.12 304 VAL A CA 1
ATOM 2424 C C . VAL A 1 304 ? -4.635 9.419 20.386 1.00 76.12 304 VAL A C 1
ATOM 2426 O O . VAL A 1 304 ? -5.635 10.096 20.638 1.00 76.12 304 VAL A O 1
ATOM 2429 N N . LYS A 1 305 ? -4.147 9.287 19.158 1.00 77.31 305 LYS A N 1
ATOM 2430 C CA . LYS A 1 305 ? -4.882 9.670 17.963 1.00 77.31 305 LYS A CA 1
ATOM 2431 C C . LYS A 1 305 ? -5.735 8.476 17.576 1.00 77.31 305 LYS A C 1
ATOM 2433 O O . LYS A 1 305 ? -5.193 7.422 17.263 1.00 77.31 305 LYS A O 1
ATOM 2438 N N . ILE A 1 306 ? -7.046 8.650 17.624 1.00 74.31 306 ILE A N 1
ATOM 2439 C CA . ILE A 1 306 ? -7.967 7.707 17.000 1.00 74.31 306 ILE A CA 1
ATOM 2440 C C . ILE A 1 306 ? -8.217 8.223 15.592 1.00 74.31 306 ILE A C 1
ATOM 2442 O O . ILE A 1 306 ? -8.468 9.419 15.416 1.00 74.31 306 ILE A O 1
ATOM 2446 N N . LEU A 1 307 ? -8.025 7.350 14.614 1.00 65.00 307 LEU A N 1
ATOM 2447 C CA . LEU A 1 307 ? -8.391 7.615 13.236 1.00 65.00 307 LEU A CA 1
ATOM 2448 C C . LEU A 1 307 ? -9.823 7.130 13.061 1.00 65.00 307 LEU A C 1
ATOM 2450 O O . LEU A 1 307 ? -10.124 5.973 13.359 1.00 65.00 307 LEU A O 1
ATOM 2454 N N . ASP A 1 308 ? -10.663 8.061 12.636 1.00 59.16 308 ASP A N 1
ATOM 2455 C CA . ASP A 1 308 ? -12.032 7.802 12.225 1.00 59.16 308 ASP A CA 1
ATOM 2456 C C . ASP A 1 308 ? -12.026 7.753 10.709 1.00 59.16 308 ASP A C 1
ATOM 2458 O O . ASP A 1 308 ? -11.731 8.764 10.063 1.00 59.16 308 ASP A O 1
ATOM 2462 N N . ASN A 1 309 ? -12.195 6.559 10.154 1.00 53.72 309 ASN A N 1
ATOM 2463 C CA . ASN A 1 309 ? -11.958 6.329 8.732 1.00 53.72 309 ASN A CA 1
ATOM 2464 C C . ASN A 1 309 ? -13.204 6.593 7.864 1.00 53.72 309 ASN A C 1
ATOM 2466 O O . ASN A 1 309 ? -13.066 6.621 6.645 1.00 53.72 309 ASN A O 1
ATOM 2470 N N . ASP A 1 310 ? -14.378 6.830 8.457 1.00 52.03 310 ASP A N 1
ATOM 2471 C CA . ASP A 1 310 ? -15.616 7.258 7.769 1.00 52.03 310 ASP A CA 1
ATOM 2472 C C . ASP A 1 310 ? -15.826 8.779 7.795 1.00 52.03 310 ASP A C 1
ATOM 2474 O O . ASP A 1 310 ? -16.618 9.302 7.014 1.00 52.03 310 ASP A O 1
ATOM 2478 N N . GLY A 1 311 ? -15.092 9.510 8.637 1.00 45.22 311 GLY A N 1
ATOM 2479 C CA . GLY A 1 311 ? -15.133 10.971 8.670 1.00 45.22 311 GLY A CA 1
ATOM 2480 C C . GLY A 1 311 ? -16.305 11.577 9.450 1.00 45.22 311 GLY A C 1
ATOM 2481 O O . GLY A 1 311 ? -16.369 12.810 9.518 1.00 45.22 311 GLY A O 1
ATOM 2482 N N . ASP A 1 312 ? -17.161 10.765 10.078 1.00 51.44 312 ASP A N 1
ATOM 2483 C CA . ASP A 1 312 ? -18.079 11.215 11.130 1.00 51.44 312 ASP A CA 1
ATOM 2484 C C . ASP A 1 312 ? -17.418 10.960 12.490 1.00 51.44 312 ASP A C 1
ATOM 2486 O O . ASP A 1 312 ? -16.807 9.927 12.698 1.00 51.44 312 ASP A O 1
ATOM 2490 N N . ASP A 1 313 ? -17.460 11.921 13.413 1.00 54.22 313 ASP A N 1
ATOM 2491 C CA . ASP A 1 313 ? -16.780 11.799 14.711 1.00 54.22 313 ASP A CA 1
ATOM 2492 C C . ASP A 1 313 ? -17.631 11.001 15.701 1.00 54.22 313 ASP A C 1
ATOM 2494 O O . ASP A 1 313 ? -18.169 11.552 16.672 1.00 54.22 313 ASP A O 1
ATOM 2498 N N . ASP A 1 314 ? -17.809 9.717 15.418 1.00 61.56 314 ASP A N 1
ATOM 2499 C CA . ASP A 1 314 ? -18.708 8.847 16.165 1.00 61.56 314 ASP A CA 1
ATOM 2500 C C . ASP A 1 314 ? -18.003 8.096 17.307 1.00 61.56 314 ASP A C 1
ATOM 2502 O O . ASP A 1 314 ? -18.658 7.462 18.142 1.00 61.56 314 ASP A O 1
ATOM 2506 N N . VAL A 1 315 ? -16.679 8.246 17.441 1.00 64.31 315 VAL A N 1
ATOM 2507 C CA . VAL A 1 315 ? -15.921 7.743 18.590 1.00 64.31 315 VAL A CA 1
ATOM 2508 C C . VAL A 1 315 ? -16.396 8.439 19.859 1.00 64.31 315 VAL A C 1
ATOM 2510 O O . VAL A 1 315 ? -16.042 9.577 20.162 1.00 64.31 315 VAL A O 1
ATOM 2513 N N . VAL A 1 316 ? -17.165 7.735 20.687 1.00 66.06 316 VAL A N 1
ATOM 2514 C CA . VAL A 1 316 ? -17.654 8.295 21.961 1.00 66.06 316 VAL A CA 1
ATOM 2515 C C . VAL A 1 316 ? -16.791 7.896 23.150 1.00 66.06 316 VAL A C 1
ATOM 2517 O O . VAL A 1 316 ? -16.909 8.488 24.232 1.00 66.06 316 VAL A O 1
ATOM 2520 N N . ARG A 1 317 ? -15.950 6.865 23.000 1.00 77.31 317 ARG A N 1
ATOM 2521 C CA . ARG A 1 317 ? -15.264 6.250 24.136 1.00 77.31 317 ARG A CA 1
ATOM 2522 C C . ARG A 1 317 ? -13.918 5.652 23.746 1.00 77.31 317 ARG A C 1
ATOM 2524 O O . ARG A 1 317 ? -13.838 4.763 22.916 1.00 77.31 317 ARG A O 1
ATOM 2531 N N . VAL A 1 318 ? -12.869 6.044 24.463 1.00 79.12 318 VAL A N 1
ATOM 2532 C CA . VAL A 1 318 ? -11.554 5.386 24.403 1.00 79.12 318 VAL A CA 1
ATOM 2533 C C . VAL A 1 318 ? -11.187 4.867 25.785 1.00 79.12 318 VAL A C 1
ATOM 2535 O O . VAL A 1 318 ? -11.272 5.596 26.777 1.00 79.12 318 VAL A O 1
ATOM 2538 N N . VAL A 1 319 ? -10.796 3.598 25.864 1.00 85.44 319 VAL A N 1
ATOM 2539 C CA . VAL A 1 319 ? -10.447 2.901 27.101 1.00 85.44 319 VAL A CA 1
ATOM 2540 C C . VAL A 1 319 ? -8.968 2.540 27.096 1.00 85.44 319 VAL A C 1
ATOM 2542 O O . VAL A 1 319 ? -8.473 1.862 26.204 1.00 85.44 319 VAL A O 1
ATOM 2545 N N . PHE A 1 320 ? -8.277 2.950 28.153 1.00 84.12 320 PHE A N 1
ATOM 2546 C CA . PHE A 1 320 ? -6.900 2.585 28.450 1.00 84.12 320 PHE A CA 1
ATOM 2547 C C . PHE A 1 320 ? -6.914 1.547 29.573 1.00 84.12 320 PHE A C 1
ATOM 2549 O O . PHE A 1 320 ? -7.328 1.851 30.694 1.00 84.12 320 PHE A O 1
ATOM 2556 N N . LYS A 1 321 ? -6.473 0.324 29.283 1.00 85.06 321 LYS A N 1
ATOM 2557 C CA . LYS A 1 321 ? -6.451 -0.813 30.206 1.00 85.06 321 LYS A CA 1
ATOM 2558 C C . LYS A 1 321 ? -5.027 -1.149 30.617 1.00 85.06 321 LYS A C 1
ATOM 2560 O O . LYS A 1 321 ? -4.210 -1.513 29.780 1.00 85.06 321 LYS A O 1
ATOM 2565 N N . ILE A 1 322 ? -4.718 -1.104 31.906 1.00 77.12 322 ILE A N 1
ATOM 2566 C CA . ILE A 1 322 ? -3.410 -1.544 32.412 1.00 77.12 322 ILE A CA 1
ATOM 2567 C C . ILE A 1 322 ? -3.511 -2.993 32.874 1.00 77.12 322 ILE A C 1
ATOM 2569 O O . ILE A 1 322 ? -4.349 -3.308 33.725 1.00 77.12 322 ILE A O 1
ATOM 2573 N N . ASN A 1 323 ? -2.664 -3.862 32.308 1.00 72.75 323 ASN A N 1
ATOM 2574 C CA . ASN A 1 323 ? -2.656 -5.313 32.529 1.00 72.75 323 ASN A CA 1
ATOM 2575 C C . ASN A 1 323 ? -4.045 -5.972 32.379 1.00 72.75 323 ASN A C 1
ATOM 2577 O O . ASN A 1 323 ? -4.311 -6.987 33.017 1.00 72.75 323 ASN A O 1
ATOM 2581 N N . ASN A 1 324 ? -4.952 -5.378 31.594 1.00 68.50 324 ASN A N 1
ATOM 2582 C CA . ASN A 1 324 ? -6.365 -5.773 31.481 1.00 68.50 324 ASN A CA 1
ATOM 2583 C C . ASN A 1 324 ? -7.182 -5.741 32.793 1.00 68.50 324 ASN A C 1
ATOM 2585 O O . ASN A 1 324 ? -8.250 -6.341 32.853 1.00 68.50 324 ASN A O 1
ATOM 2589 N N . VAL A 1 325 ? -6.716 -5.042 33.838 1.00 67.06 325 VAL A N 1
ATOM 2590 C CA . VAL A 1 325 ? -7.401 -4.972 35.149 1.00 67.06 325 VAL A CA 1
ATOM 2591 C C . VAL A 1 325 ? -7.909 -3.567 35.473 1.00 67.06 325 VAL A C 1
ATOM 2593 O O . VAL A 1 325 ? -8.983 -3.417 36.050 1.00 67.06 325 VAL A O 1
ATOM 2596 N N . HIS A 1 326 ? -7.148 -2.529 35.124 1.00 74.81 326 HIS A N 1
ATOM 2597 C CA . HIS A 1 326 ? -7.494 -1.147 35.465 1.00 74.81 326 HIS A CA 1
ATOM 2598 C C . HIS A 1 326 ? -7.892 -0.364 34.220 1.00 74.81 326 HIS A C 1
ATOM 2600 O O . HIS A 1 326 ? -7.046 -0.151 33.355 1.00 74.81 326 HIS A O 1
ATOM 2606 N N . GLU A 1 327 ? -9.149 0.080 34.155 1.00 82.75 327 GLU A N 1
ATOM 2607 C CA . GLU A 1 327 ? -9.688 0.846 33.029 1.00 82.75 327 GLU A CA 1
ATOM 2608 C C . GLU A 1 327 ? -9.724 2.349 33.326 1.00 82.75 327 GLU A C 1
ATOM 2610 O O . GLU A 1 327 ? -10.243 2.789 34.354 1.00 82.75 327 GLU A O 1
ATOM 2615 N N . TYR A 1 328 ? -9.216 3.144 32.388 1.00 82.31 328 TYR A N 1
ATOM 2616 C CA . TYR A 1 328 ? -9.336 4.598 32.370 1.00 82.31 328 TYR A CA 1
ATOM 2617 C C . TYR A 1 328 ? -10.050 5.003 31.088 1.00 82.31 328 TYR A C 1
ATOM 2619 O O . TYR A 1 328 ? -9.633 4.611 30.001 1.00 82.31 328 TYR A O 1
ATOM 2627 N N . VAL A 1 329 ? -11.129 5.773 31.210 1.00 81.88 329 VAL A N 1
ATOM 2628 C CA . VAL A 1 329 ? -12.002 6.099 30.078 1.00 81.88 329 VAL A CA 1
ATOM 2629 C C . VAL A 1 329 ? -11.881 7.579 29.734 1.00 81.88 329 VAL A C 1
ATOM 2631 O O . VAL A 1 329 ? -12.069 8.432 30.602 1.00 81.88 329 VAL A O 1
ATOM 2634 N N . ALA A 1 330 ? -11.604 7.880 28.468 1.00 78.75 330 ALA A N 1
ATOM 2635 C CA . ALA A 1 330 ? -11.810 9.199 27.890 1.00 78.75 330 ALA A CA 1
ATOM 2636 C C . ALA A 1 330 ? -13.154 9.203 27.149 1.00 78.75 330 ALA A C 1
ATOM 2638 O O . ALA A 1 330 ? -13.386 8.362 26.286 1.00 78.75 330 ALA A O 1
ATOM 2639 N N . THR A 1 331 ? -14.043 10.132 27.509 1.00 65.56 331 THR A N 1
ATOM 2640 C CA . THR A 1 331 ? -15.405 10.262 26.943 1.00 65.56 331 THR A CA 1
ATOM 2641 C C . THR A 1 331 ? -15.656 11.637 26.320 1.00 65.56 331 THR A C 1
ATOM 2643 O O . THR A 1 331 ? -16.797 12.033 26.107 1.00 65.56 331 THR A O 1
ATOM 2646 N N . LYS A 1 332 ? -14.605 12.440 26.131 1.00 60.38 332 LYS A N 1
ATOM 2647 C CA . LYS A 1 332 ? -14.703 13.774 25.540 1.00 60.38 332 LYS A CA 1
ATOM 2648 C C . LYS A 1 332 ? -13.510 13.980 24.626 1.00 60.38 332 LYS A C 1
ATOM 2650 O O . LYS A 1 332 ? -12.407 14.139 25.143 1.00 60.38 332 LYS A O 1
ATOM 2655 N N . LYS A 1 333 ? -13.745 14.019 23.315 1.00 57.38 333 LYS A N 1
ATOM 2656 C CA . LYS A 1 333 ? -12.762 14.444 22.317 1.00 57.38 333 LYS A CA 1
ATOM 2657 C C . LYS A 1 333 ? -12.567 15.963 22.440 1.00 57.38 333 LYS A C 1
ATOM 2659 O O . LYS A 1 333 ? -13.500 16.723 22.172 1.00 57.38 333 LYS A O 1
ATOM 2664 N N . PRO A 1 334 ? -11.427 16.470 22.939 1.00 52.50 334 PRO A N 1
ATOM 2665 C CA . PRO A 1 334 ? -11.070 17.867 22.736 1.00 52.50 334 PRO A CA 1
ATOM 2666 C C . PRO A 1 334 ? -10.624 18.019 21.274 1.00 52.50 334 PRO A C 1
ATOM 2668 O O . PRO A 1 334 ? -10.403 17.024 20.600 1.00 52.50 334 PRO A O 1
ATOM 2671 N N . SER A 1 335 ? -10.470 19.243 20.778 1.00 50.19 335 SER A N 1
ATOM 2672 C CA . SER A 1 335 ? -10.075 19.606 19.403 1.00 50.19 335 SER A CA 1
ATOM 2673 C C . SER A 1 335 ? -8.667 19.116 18.965 1.00 50.19 335 SER A C 1
ATOM 2675 O O . SER A 1 335 ? -7.854 19.915 18.507 1.00 50.19 335 SER A O 1
ATOM 2677 N N . GLY A 1 336 ? -8.340 17.838 19.179 1.00 66.88 336 GLY A N 1
ATOM 2678 C CA . GLY A 1 336 ? -7.016 17.222 19.102 1.00 66.88 336 GLY A CA 1
ATOM 2679 C C . GLY A 1 336 ? -7.052 15.722 19.454 1.00 66.88 336 GLY A C 1
ATOM 2680 O O . GLY A 1 336 ? -7.813 14.965 18.863 1.00 66.88 336 GLY A O 1
ATOM 2681 N N . LEU A 1 337 ? -6.203 15.280 20.391 1.00 70.94 337 LEU A N 1
ATOM 2682 C CA . LEU A 1 337 ? -6.027 13.865 20.768 1.00 70.94 337 LEU A CA 1
ATOM 2683 C C . LEU A 1 337 ? -6.986 13.417 21.886 1.00 70.94 337 LEU A C 1
ATOM 2685 O O . LEU A 1 337 ? -7.404 14.224 22.717 1.00 70.94 337 LEU A O 1
ATOM 2689 N N . TRP A 1 338 ? -7.264 12.112 21.963 1.00 76.88 338 TRP A N 1
ATOM 2690 C CA . TRP A 1 338 ? -7.934 11.494 23.111 1.00 76.88 338 TRP A CA 1
ATOM 2691 C C . TRP A 1 338 ? -6.945 11.333 24.259 1.00 76.88 338 TRP A C 1
ATOM 2693 O O . TRP A 1 338 ? -5.916 10.684 24.093 1.00 76.88 338 TRP A O 1
ATOM 2703 N N . GLU A 1 339 ? -7.244 11.901 25.430 1.00 77.19 339 GLU A N 1
ATOM 2704 C CA . GLU A 1 339 ? -6.285 11.952 26.538 1.00 77.19 339 GLU A CA 1
ATOM 2705 C C . GLU A 1 339 ? -6.849 11.413 27.851 1.00 77.19 339 GLU A C 1
ATOM 2707 O O . GLU A 1 339 ? -7.976 11.720 28.247 1.00 77.19 339 GLU A O 1
ATOM 2712 N N . VAL A 1 340 ? -6.011 10.689 28.592 1.00 78.19 340 VAL A N 1
ATOM 2713 C CA . VAL A 1 340 ? -6.260 10.330 29.991 1.00 78.19 340 VAL A CA 1
ATOM 2714 C C . VAL A 1 340 ? -5.043 10.647 30.849 1.00 78.19 340 VAL A C 1
ATOM 2716 O O . VAL A 1 340 ? -3.893 10.445 30.459 1.00 78.19 340 VAL A O 1
ATOM 2719 N N . LYS A 1 341 ? -5.289 11.128 32.069 1.00 77.88 341 LYS A N 1
ATOM 2720 C CA . LYS A 1 341 ? -4.243 11.263 33.086 1.00 77.88 341 LYS A CA 1
ATOM 2721 C C . LYS A 1 341 ? -4.210 10.003 33.928 1.00 77.88 341 LYS A C 1
ATOM 2723 O O . LYS A 1 341 ? -5.157 9.719 34.656 1.00 77.88 341 LYS A O 1
ATOM 2728 N N . ILE A 1 342 ? -3.099 9.285 33.858 1.00 74.50 342 ILE A N 1
ATOM 2729 C CA . ILE A 1 342 ? -2.885 8.051 34.603 1.00 74.50 342 ILE A CA 1
ATOM 2730 C C . ILE A 1 342 ? -1.777 8.269 35.626 1.00 74.50 342 ILE A C 1
ATOM 2732 O O . ILE A 1 342 ? -0.699 8.784 35.320 1.00 74.50 342 ILE A O 1
ATOM 2736 N N . ASN A 1 343 ? -2.038 7.855 36.865 1.00 72.00 343 ASN A N 1
ATOM 2737 C CA . ASN A 1 343 ? -0.988 7.728 37.863 1.00 72.00 343 ASN A CA 1
ATOM 2738 C C . ASN A 1 343 ? -0.244 6.408 37.635 1.00 72.00 343 ASN A C 1
ATOM 2740 O O . ASN A 1 343 ? -0.663 5.355 38.108 1.00 72.00 343 ASN A O 1
ATOM 2744 N N . MET A 1 344 ? 0.875 6.487 36.921 1.00 67.31 344 MET A N 1
ATOM 2745 C CA . MET A 1 344 ? 1.745 5.343 36.635 1.00 67.31 344 MET A CA 1
ATOM 2746 C C . MET A 1 344 ? 2.470 4.844 37.891 1.00 67.31 344 MET A C 1
ATOM 2748 O O . MET A 1 344 ? 2.942 3.714 37.937 1.00 67.31 344 MET A O 1
ATOM 2752 N N . GLY A 1 345 ? 2.580 5.697 38.911 1.00 54.59 345 GLY A N 1
ATOM 2753 C CA . GLY A 1 345 ? 3.438 5.476 40.067 1.00 54.59 345 GLY A CA 1
ATOM 2754 C C . GLY A 1 345 ? 2.756 5.015 41.353 1.00 54.59 345 GLY A C 1
ATOM 2755 O O . GLY A 1 345 ? 3.428 4.839 42.364 1.00 54.59 345 GLY A O 1
ATOM 2756 N N . GLY A 1 346 ? 1.437 4.810 41.324 1.00 54.75 346 GLY A N 1
ATOM 2757 C CA . GLY A 1 346 ? 0.680 4.149 42.396 1.00 54.75 346 GLY A CA 1
ATOM 2758 C C . GLY A 1 346 ? 0.431 2.657 42.148 1.00 54.75 346 GLY A C 1
ATOM 2759 O O . GLY A 1 346 ? -0.199 1.992 42.967 1.00 54.75 346 GLY A O 1
ATOM 2760 N N . LEU A 1 347 ? 0.892 2.136 41.012 1.00 56.0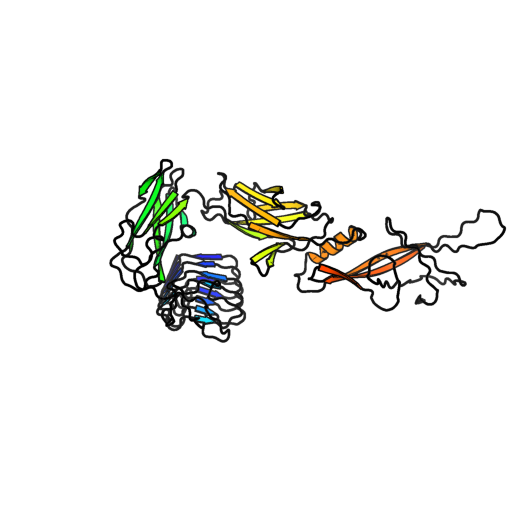9 347 LEU A N 1
ATOM 2761 C CA . LEU A 1 347 ? 0.615 0.780 40.558 1.00 56.09 347 LEU A CA 1
ATOM 2762 C C . LEU A 1 347 ? 1.749 -0.141 41.036 1.00 56.09 347 LEU A C 1
ATOM 2764 O O . LEU A 1 347 ? 2.839 -0.188 40.466 1.00 56.09 347 LEU A O 1
ATOM 2768 N N . ASN A 1 348 ? 1.514 -0.820 42.158 1.00 53.69 348 ASN A N 1
ATOM 2769 C CA . ASN A 1 348 ? 2.477 -1.729 42.770 1.00 53.69 348 ASN A CA 1
ATOM 2770 C C . ASN A 1 348 ? 2.481 -3.085 42.040 1.00 53.69 348 ASN A C 1
ATOM 2772 O O . ASN A 1 348 ? 1.492 -3.807 42.080 1.00 53.69 348 ASN A O 1
ATOM 2776 N N . PHE A 1 349 ? 3.640 -3.426 41.467 1.00 50.62 349 PHE A N 1
ATOM 2777 C CA . PHE A 1 349 ? 4.030 -4.715 40.872 1.00 50.62 349 PHE A CA 1
ATOM 2778 C C . PHE A 1 349 ? 3.346 -5.132 39.555 1.00 50.62 349 PHE A C 1
ATOM 2780 O O . PHE A 1 349 ? 2.132 -5.240 39.443 1.00 50.62 349 PHE A O 1
ATOM 2787 N N . GLY A 1 350 ? 4.180 -5.473 38.565 1.00 56.47 350 GLY A N 1
ATOM 2788 C CA . GLY A 1 350 ? 3.786 -6.322 37.437 1.00 56.47 350 GLY A CA 1
ATOM 2789 C C . GLY A 1 350 ? 3.192 -5.625 36.217 1.00 56.47 350 GLY A C 1
ATOM 2790 O O . GLY A 1 350 ? 2.662 -6.318 35.353 1.00 56.47 350 GLY A O 1
ATOM 2791 N N . ILE A 1 351 ? 3.258 -4.296 36.102 1.00 59.31 351 ILE A N 1
ATOM 2792 C CA . ILE A 1 351 ? 2.804 -3.622 34.879 1.00 59.31 351 ILE A CA 1
ATOM 2793 C C . ILE A 1 351 ? 3.757 -3.925 33.734 1.00 59.31 351 ILE A C 1
ATOM 2795 O O . ILE A 1 351 ? 4.906 -3.492 33.748 1.00 59.31 351 ILE A O 1
ATOM 2799 N N . ASN A 1 352 ? 3.259 -4.640 32.734 1.00 68.50 352 ASN A N 1
ATOM 2800 C CA . ASN A 1 352 ? 3.999 -4.925 31.512 1.00 68.50 352 ASN A CA 1
ATOM 2801 C C . ASN A 1 352 ? 3.249 -4.473 30.257 1.00 68.50 352 ASN A C 1
ATOM 2803 O O . ASN A 1 352 ? 3.879 -4.361 29.206 1.00 68.50 352 ASN A O 1
ATOM 2807 N N . SER A 1 353 ? 1.947 -4.191 30.360 1.00 76.06 353 SER A N 1
ATOM 2808 C CA . SER A 1 353 ? 1.092 -3.893 29.218 1.00 76.06 353 SER A CA 1
ATOM 2809 C C . SER A 1 353 ? 0.053 -2.820 29.537 1.00 76.06 353 SER A C 1
ATOM 2811 O O . SER A 1 353 ? -0.579 -2.799 30.595 1.00 76.06 353 SER A O 1
ATOM 2813 N N . LEU A 1 354 ? -0.105 -1.920 28.582 1.00 81.69 354 LEU A N 1
ATOM 2814 C CA . LEU A 1 354 ? -1.188 -0.972 28.437 1.00 81.69 354 LEU A CA 1
ATOM 2815 C C . LEU A 1 354 ? -1.894 -1.336 27.135 1.00 81.69 354 LEU A C 1
ATOM 2817 O O . LEU A 1 354 ? -1.266 -1.328 26.085 1.00 81.69 354 LEU A O 1
ATOM 2821 N N . VAL A 1 355 ? -3.174 -1.654 27.201 1.00 83.50 355 VAL A N 1
ATOM 2822 C CA . VAL A 1 355 ? -4.006 -1.936 26.034 1.00 83.50 355 VAL A CA 1
ATOM 2823 C C . VAL A 1 355 ? -4.938 -0.756 25.819 1.00 83.50 355 VAL A C 1
ATOM 2825 O O . VAL A 1 355 ? -5.529 -0.258 26.776 1.00 83.50 355 VAL A O 1
ATOM 2828 N N . ILE A 1 356 ? -5.046 -0.284 24.587 1.00 85.44 356 ILE A N 1
ATOM 2829 C CA . ILE A 1 356 ? -5.890 0.849 24.224 1.00 85.44 356 ILE A CA 1
ATOM 2830 C C . ILE A 1 356 ? -6.925 0.349 23.231 1.00 85.44 356 ILE A C 1
ATOM 2832 O O . ILE A 1 356 ? -6.569 -0.247 22.221 1.00 85.44 356 ILE A O 1
ATOM 2836 N N . GLU A 1 357 ? -8.191 0.594 23.538 1.00 86.44 357 GLU A N 1
ATOM 2837 C CA . GLU A 1 357 ? -9.332 0.245 22.696 1.00 86.44 357 GLU A CA 1
ATOM 2838 C C . GLU A 1 357 ? -10.198 1.491 22.522 1.00 86.44 357 GLU A C 1
ATOM 2840 O O . GLU A 1 357 ? -10.517 2.167 23.504 1.00 86.44 357 GLU A O 1
ATOM 2845 N N . ALA A 1 358 ? -10.589 1.793 21.293 1.00 78.62 358 ALA A N 1
ATOM 2846 C CA . ALA A 1 358 ? -11.613 2.783 21.001 1.00 78.62 358 ALA A CA 1
ATOM 2847 C C . ALA A 1 358 ? -12.947 2.085 20.738 1.00 78.62 358 ALA A C 1
ATOM 2849 O O . ALA A 1 358 ? -12.979 0.934 20.307 1.00 78.62 358 ALA A O 1
ATOM 2850 N N . SER A 1 359 ? -14.043 2.776 21.024 1.00 73.81 359 SER A N 1
ATOM 2851 C CA . SER A 1 359 ? -15.376 2.363 20.626 1.00 73.81 359 SER A CA 1
ATOM 2852 C C . SER A 1 359 ? -16.223 3.545 20.189 1.00 73.81 359 SER A C 1
ATOM 2854 O O . SER A 1 359 ? -16.184 4.610 20.822 1.00 73.81 359 SER A O 1
ATOM 2856 N N . ASP A 1 360 ? -17.006 3.308 19.151 1.00 64.62 360 ASP A N 1
ATOM 2857 C CA . ASP A 1 360 ? -17.984 4.239 18.603 1.00 64.62 360 ASP A CA 1
ATOM 2858 C C . ASP A 1 360 ? -19.207 4.413 19.528 1.00 64.62 360 ASP A C 1
ATOM 2860 O O . ASP A 1 360 ? -19.336 3.778 20.589 1.00 64.62 360 ASP A O 1
ATOM 2864 N N . GLY A 1 361 ? -20.119 5.298 19.118 1.00 55.91 361 GLY A N 1
ATOM 2865 C CA . GLY A 1 361 ? -21.406 5.592 19.757 1.00 55.91 361 GLY A CA 1
ATOM 2866 C C . GLY A 1 361 ? -22.319 4.386 19.958 1.00 55.91 361 GLY A C 1
ATOM 2867 O O . GLY A 1 361 ? -23.248 4.446 20.771 1.00 55.91 361 GLY A O 1
ATOM 2868 N N . TRP A 1 362 ? -22.031 3.288 19.264 1.00 51.47 362 TRP A N 1
ATOM 2869 C CA . TRP A 1 362 ? -22.881 2.113 19.130 1.00 51.47 362 TRP A CA 1
ATOM 2870 C C . TRP A 1 362 ? -22.270 0.855 19.772 1.00 51.47 362 TRP A C 1
ATOM 2872 O O . TRP A 1 362 ? -22.960 -0.152 19.937 1.00 51.47 362 TRP A O 1
ATOM 2882 N N . GLY A 1 363 ? -21.026 0.937 20.258 1.00 56.69 363 GLY A N 1
ATOM 2883 C CA . GLY A 1 363 ? -20.330 -0.091 21.028 1.00 56.69 363 GLY A CA 1
ATOM 2884 C C . GLY A 1 363 ? -19.411 -1.018 20.223 1.00 56.69 363 GLY A C 1
ATOM 2885 O O . GLY A 1 363 ? -18.892 -1.974 20.817 1.00 56.69 363 GLY A O 1
ATOM 2886 N N . LEU A 1 364 ? -19.186 -0.757 18.930 1.00 61.72 364 LEU A N 1
ATOM 2887 C CA . LEU A 1 364 ? -18.163 -1.433 18.124 1.00 61.72 364 LEU A CA 1
ATOM 2888 C C . LEU A 1 364 ? -16.774 -1.052 18.629 1.00 61.72 364 LEU A C 1
ATOM 2890 O O . LEU A 1 364 ? -16.575 0.048 19.133 1.00 61.72 364 LEU A O 1
ATOM 2894 N N . LYS A 1 365 ? -15.812 -1.977 18.560 1.00 72.38 365 LYS A N 1
ATOM 2895 C CA . LYS A 1 365 ? -14.485 -1.798 19.164 1.00 72.38 365 LYS A CA 1
ATOM 2896 C C . LYS A 1 365 ? -13.382 -1.880 18.128 1.00 72.38 365 LYS A C 1
ATOM 2898 O O . LYS A 1 365 ? -13.386 -2.787 17.304 1.00 72.38 365 LYS A O 1
ATOM 2903 N N . SER A 1 366 ? -12.414 -0.983 18.255 1.00 71.75 366 SER A N 1
ATOM 2904 C CA . SER A 1 366 ? -11.148 -1.045 17.538 1.00 71.75 366 SER A CA 1
ATOM 2905 C C . SER A 1 366 ? -10.404 -2.351 17.798 1.00 71.75 366 SER A C 1
ATOM 2907 O O . SER A 1 366 ? -10.537 -2.951 18.873 1.00 71.75 366 SER A O 1
ATOM 2909 N N . ASP A 1 367 ? -9.478 -2.690 16.902 1.00 74.75 367 ASP A N 1
ATOM 2910 C CA . ASP A 1 367 ? -8.381 -3.570 17.287 1.00 74.75 367 ASP A CA 1
ATOM 2911 C C . ASP A 1 367 ? -7.586 -2.941 18.450 1.00 74.75 367 ASP A C 1
ATOM 2913 O O . ASP A 1 367 ? -7.366 -1.720 18.482 1.00 74.75 367 ASP A O 1
ATOM 2917 N N . PRO A 1 368 ? -7.193 -3.736 19.460 1.00 77.12 368 PRO A N 1
ATOM 2918 C CA . PRO A 1 368 ? -6.515 -3.216 20.634 1.00 77.12 368 PRO A CA 1
ATOM 2919 C C . PRO A 1 368 ? -5.050 -2.879 20.334 1.00 77.12 368 PRO A C 1
ATOM 2921 O O . PRO A 1 368 ? -4.243 -3.761 20.032 1.00 77.12 368 PRO A O 1
ATOM 2924 N N . LEU A 1 369 ? -4.648 -1.626 20.550 1.00 78.31 369 LEU A N 1
ATOM 2925 C CA . LEU A 1 369 ? -3.232 -1.262 20.545 1.00 78.31 369 LEU A CA 1
ATOM 2926 C C . LEU A 1 369 ? -2.591 -1.690 21.868 1.00 78.31 369 LEU A C 1
ATOM 2928 O O . LEU A 1 369 ? -2.889 -1.137 22.929 1.00 78.31 369 LEU A O 1
ATOM 2932 N N . THR A 1 370 ? -1.676 -2.658 21.806 1.00 80.06 370 THR A N 1
ATOM 2933 C CA . THR A 1 370 ? -0.918 -3.109 22.979 1.00 80.06 370 THR A CA 1
ATOM 2934 C C . THR A 1 370 ? 0.432 -2.406 23.065 1.00 80.06 370 THR A C 1
ATOM 2936 O O . THR A 1 370 ? 1.306 -2.561 22.216 1.00 80.06 370 THR A O 1
ATOM 2939 N N . VAL A 1 371 ? 0.629 -1.682 24.159 1.00 76.00 371 VAL A N 1
ATOM 2940 C CA . VAL A 1 371 ? 1.826 -0.911 24.476 1.00 76.00 371 VAL A CA 1
ATOM 2941 C C . VAL A 1 371 ? 2.519 -1.529 25.682 1.00 76.00 371 VAL A C 1
ATOM 2943 O O . VAL A 1 371 ? 1.941 -1.659 26.760 1.00 76.00 371 VAL A O 1
ATOM 2946 N N . ARG A 1 372 ? 3.789 -1.897 25.544 1.00 74.88 372 ARG A N 1
ATOM 2947 C CA . ARG A 1 372 ? 4.596 -2.350 26.675 1.00 74.88 372 ARG A CA 1
ATOM 2948 C C . ARG A 1 372 ? 5.024 -1.191 27.558 1.00 74.88 372 ARG A C 1
ATOM 2950 O O . ARG A 1 372 ? 5.385 -0.110 27.097 1.00 74.88 372 ARG A O 1
ATOM 2957 N N . ILE A 1 373 ? 5.061 -1.458 28.856 1.00 73.19 373 ILE A N 1
ATOM 2958 C CA . ILE A 1 373 ? 5.561 -0.516 29.854 1.00 73.19 373 ILE A CA 1
ATOM 2959 C C . ILE A 1 373 ? 6.853 -1.086 30.417 1.00 73.19 373 ILE A C 1
ATOM 2961 O O . ILE A 1 373 ? 6.864 -2.185 30.972 1.00 73.19 373 ILE A O 1
ATOM 2965 N N . LYS A 1 374 ? 7.955 -0.342 30.285 1.00 71.56 374 LYS A N 1
ATOM 2966 C CA . LYS A 1 374 ? 9.224 -0.737 30.897 1.00 71.56 374 LYS A CA 1
ATOM 2967 C C . LYS A 1 374 ? 9.312 -0.149 32.301 1.00 71.56 374 LYS A C 1
ATOM 2969 O O . LYS A 1 374 ? 9.259 1.068 32.479 1.00 71.56 374 LYS A O 1
ATOM 2974 N N . THR A 1 375 ? 9.489 -1.007 33.300 1.00 67.00 375 THR A N 1
ATOM 2975 C CA . THR A 1 375 ? 9.687 -0.595 34.696 1.00 67.00 375 THR A CA 1
ATOM 2976 C C . THR A 1 375 ? 11.039 -1.055 35.232 1.00 67.00 375 THR A C 1
ATOM 2978 O O . THR A 1 375 ? 11.483 -2.158 34.922 1.00 67.00 375 THR A O 1
ATOM 2981 N N . ILE A 1 376 ? 11.662 -0.243 36.084 1.00 66.25 376 ILE A N 1
ATOM 2982 C CA . ILE A 1 376 ? 12.857 -0.570 36.862 1.00 66.25 376 ILE A CA 1
ATOM 2983 C C . ILE A 1 376 ? 12.482 -0.589 38.343 1.00 66.25 376 ILE A C 1
ATOM 2985 O O . ILE A 1 376 ? 12.043 0.419 38.899 1.00 66.25 376 ILE A O 1
ATOM 2989 N N . GLY A 1 377 ? 12.734 -1.716 39.003 1.00 63.53 377 GLY A N 1
ATOM 2990 C CA . GLY A 1 377 ? 12.743 -1.778 40.459 1.00 63.53 377 GLY A CA 1
ATOM 2991 C C . GLY A 1 377 ? 14.065 -1.235 40.992 1.00 63.53 377 GLY A C 1
ATOM 2992 O O . GLY A 1 377 ? 15.119 -1.798 40.706 1.00 63.53 377 GLY A O 1
ATOM 2993 N N . LEU A 1 378 ? 14.023 -0.147 41.762 1.00 61.84 378 LEU A N 1
ATOM 2994 C CA . LEU A 1 378 ? 15.174 0.279 42.563 1.00 61.84 378 LEU A CA 1
ATOM 2995 C C . LEU A 1 378 ? 15.082 -0.339 43.962 1.00 61.84 378 LEU A C 1
ATOM 2997 O O . LEU A 1 378 ? 13.968 -0.422 44.486 1.00 61.84 378 LEU A O 1
ATOM 3001 N N . PRO A 1 379 ? 16.218 -0.709 44.587 1.00 59.34 379 PRO A N 1
ATOM 3002 C CA . PRO A 1 379 ? 16.220 -1.250 45.939 1.00 59.34 379 PRO A CA 1
ATOM 3003 C C . PRO A 1 379 ? 15.451 -0.370 46.929 1.00 59.34 379 PRO A C 1
ATOM 3005 O O . PRO A 1 379 ? 15.483 0.862 46.847 1.00 59.34 379 PRO A O 1
ATOM 3008 N N . ASP A 1 380 ? 14.799 -1.000 47.904 1.00 58.19 380 ASP A N 1
ATOM 3009 C CA . ASP A 1 380 ? 13.931 -0.309 48.866 1.00 58.19 380 ASP A CA 1
ATOM 3010 C C . ASP A 1 380 ? 14.671 0.712 49.739 1.00 58.19 380 ASP A C 1
ATOM 3012 O O . ASP A 1 380 ? 14.069 1.667 50.223 1.00 58.19 380 ASP A O 1
ATOM 3016 N N . TRP A 1 381 ? 15.990 0.558 49.898 1.00 57.47 381 TRP A N 1
ATOM 3017 C CA . TRP A 1 381 ? 16.828 1.506 50.631 1.00 57.47 381 TRP A CA 1
ATOM 3018 C C . TRP A 1 381 ? 17.056 2.831 49.883 1.00 57.47 381 TRP A C 1
ATOM 3020 O O . TRP A 1 381 ? 17.483 3.801 50.509 1.00 57.47 381 TRP A O 1
ATOM 3030 N N . VAL A 1 382 ? 16.783 2.910 48.571 1.00 55.19 382 VAL A N 1
ATOM 3031 C CA . VAL A 1 382 ? 16.929 4.158 47.803 1.00 55.19 382 VAL A CA 1
ATOM 3032 C C . VAL A 1 382 ? 15.824 5.139 48.227 1.00 55.19 382 VAL A C 1
ATOM 3034 O O . VAL A 1 382 ? 14.644 4.841 48.028 1.00 55.19 382 VAL A O 1
ATOM 3037 N N . PRO A 1 383 ? 16.151 6.328 48.768 1.00 59.16 383 PRO A N 1
ATOM 3038 C CA . PRO A 1 383 ? 15.134 7.273 49.220 1.00 59.16 383 PRO A CA 1
ATOM 3039 C C . PRO A 1 383 ? 14.247 7.774 48.075 1.00 59.16 383 PRO A C 1
ATOM 3041 O O . PRO A 1 383 ? 14.736 8.057 46.981 1.00 59.16 383 PRO A O 1
ATOM 3044 N N . THR A 1 384 ? 12.955 7.986 48.339 1.00 63.16 384 THR A N 1
ATOM 3045 C CA . THR A 1 384 ? 11.977 8.447 47.334 1.00 63.16 384 THR A CA 1
ATOM 3046 C C . THR A 1 384 ? 12.403 9.733 46.624 1.00 63.16 384 THR A C 1
ATOM 3048 O O . THR A 1 384 ? 12.202 9.859 45.423 1.00 63.16 384 THR A O 1
ATOM 3051 N N . TRP A 1 385 ? 13.049 10.672 47.323 1.00 63.22 385 TRP A N 1
ATOM 3052 C CA . TRP A 1 385 ? 13.533 11.911 46.703 1.00 63.22 385 TRP A CA 1
ATOM 3053 C C . TRP A 1 385 ? 14.634 11.657 45.656 1.00 63.22 385 TRP A C 1
ATOM 3055 O O . TRP A 1 385 ? 14.646 12.326 44.625 1.00 63.22 385 TRP A O 1
ATOM 3065 N N . VAL A 1 386 ? 15.499 10.655 45.868 1.00 61.22 386 VAL A N 1
ATOM 3066 C CA . VAL A 1 386 ? 16.502 10.219 44.880 1.00 61.22 386 VAL A CA 1
ATOM 3067 C C . VAL A 1 386 ? 15.792 9.575 43.699 1.00 61.22 386 VAL A C 1
ATOM 3069 O O . VAL A 1 386 ? 16.043 9.945 42.556 1.00 61.22 386 VAL A O 1
ATOM 3072 N N . LYS A 1 387 ? 14.845 8.663 43.965 1.00 66.38 387 LYS A N 1
ATOM 3073 C CA . LYS A 1 387 ? 14.053 8.015 42.913 1.00 66.38 387 LYS A CA 1
ATOM 3074 C C . LYS A 1 387 ? 13.318 9.051 42.037 1.00 66.38 387 LYS A C 1
ATOM 3076 O O . LYS A 1 387 ? 13.330 8.930 40.815 1.00 66.38 387 LYS A O 1
ATOM 3081 N N . ASN A 1 388 ? 12.767 10.110 42.640 1.00 66.44 388 ASN A N 1
ATOM 3082 C CA . ASN A 1 388 ? 12.124 11.228 41.937 1.00 66.44 388 ASN A CA 1
ATOM 3083 C C . ASN A 1 388 ? 13.099 11.995 41.032 1.00 66.44 388 ASN A C 1
ATOM 3085 O O . ASN A 1 388 ? 12.753 12.332 39.899 1.00 66.44 388 ASN A O 1
ATOM 3089 N N . GLN A 1 389 ? 14.320 12.260 41.502 1.00 62.25 389 GLN A N 1
ATOM 3090 C CA . GLN A 1 389 ? 15.324 12.929 40.677 1.00 62.25 389 GLN A CA 1
ATOM 3091 C C . GLN A 1 389 ? 15.803 12.042 39.520 1.00 62.25 389 GLN A C 1
ATOM 3093 O O . GLN A 1 389 ? 15.890 12.527 38.393 1.00 62.25 389 GLN A O 1
ATOM 3098 N N . ILE A 1 390 ? 16.020 10.741 39.743 1.00 64.44 390 ILE A N 1
ATOM 3099 C CA . ILE A 1 390 ? 16.360 9.797 38.663 1.00 64.44 390 ILE A CA 1
ATOM 3100 C C . ILE A 1 390 ? 15.244 9.773 37.606 1.00 64.44 390 ILE A C 1
ATOM 3102 O O . ILE A 1 390 ? 15.524 9.872 36.411 1.00 64.44 390 ILE A O 1
ATOM 3106 N N . MET A 1 391 ? 13.977 9.728 38.036 1.00 65.50 391 MET A N 1
ATOM 3107 C CA . MET A 1 391 ? 12.824 9.778 37.130 1.00 65.50 391 MET A CA 1
ATOM 3108 C C . MET A 1 391 ? 12.787 11.041 36.265 1.00 65.50 391 MET A C 1
ATOM 3110 O O . MET A 1 391 ? 12.438 10.962 35.088 1.00 65.50 391 MET A O 1
ATOM 3114 N N . SER A 1 392 ? 13.166 12.198 36.814 1.00 61.12 392 SER A N 1
ATOM 3115 C CA . SER A 1 392 ? 13.215 13.444 36.039 1.00 61.12 392 SER A CA 1
ATOM 3116 C C . SER A 1 392 ? 14.260 13.399 34.914 1.00 61.12 392 SER A C 1
ATOM 3118 O O . SER A 1 392 ? 14.002 13.901 33.823 1.00 61.12 392 SER A O 1
ATOM 3120 N N . TYR A 1 393 ? 15.385 12.708 35.127 1.00 56.31 393 TYR A N 1
ATOM 3121 C CA . TYR A 1 393 ? 16.470 12.582 34.148 1.00 56.31 393 TYR A CA 1
ATOM 3122 C C . TYR A 1 393 ? 16.210 11.530 33.062 1.00 56.31 393 TYR A C 1
ATOM 3124 O O . TYR A 1 393 ? 16.546 11.755 31.901 1.00 56.31 393 TYR A O 1
ATOM 3132 N N . LEU A 1 394 ? 15.586 10.398 33.409 1.00 55.81 394 LEU A N 1
ATOM 3133 C CA . LEU A 1 394 ? 15.259 9.335 32.445 1.00 55.81 394 LEU A CA 1
ATOM 3134 C C . LEU A 1 394 ? 14.202 9.765 31.413 1.00 55.81 394 LEU A C 1
ATOM 3136 O O . LEU A 1 394 ? 14.107 9.166 30.348 1.00 55.81 394 LEU A O 1
ATOM 3140 N N . SER A 1 395 ? 13.438 10.824 31.698 1.00 51.88 395 SER A N 1
ATOM 3141 C CA . SER A 1 395 ? 12.385 11.333 30.812 1.00 51.88 395 SER A CA 1
ATOM 3142 C C . SER A 1 395 ? 12.878 12.035 29.538 1.00 51.88 395 SER A C 1
ATOM 3144 O O . SER A 1 395 ? 12.065 12.297 28.658 1.00 51.88 395 SER A O 1
ATOM 3146 N N . TRP A 1 396 ? 14.181 12.341 29.422 1.00 40.44 396 TRP A N 1
ATOM 3147 C CA . TRP A 1 396 ? 14.686 13.280 28.406 1.00 40.44 396 TRP A CA 1
ATOM 3148 C C . TRP A 1 396 ? 15.720 12.712 27.417 1.00 40.44 396 TRP A C 1
ATOM 3150 O O . TRP A 1 396 ? 16.039 13.378 26.436 1.00 40.44 396 TRP A O 1
ATOM 3160 N N . LYS A 1 397 ? 16.256 11.497 27.617 1.00 43.16 397 LYS A N 1
ATOM 3161 C CA . LYS A 1 397 ? 17.289 10.933 26.723 1.00 43.16 397 LYS A CA 1
ATOM 3162 C C . LYS A 1 397 ? 17.034 9.480 26.334 1.00 43.16 397 LYS A C 1
ATOM 3164 O O . LYS A 1 397 ? 17.033 8.589 27.180 1.00 43.16 397 LYS A O 1
ATOM 3169 N N . GLY A 1 398 ? 16.888 9.272 25.026 1.00 43.38 398 GLY A N 1
ATOM 3170 C CA . GLY A 1 398 ? 16.767 7.983 24.351 1.00 43.38 398 GLY A CA 1
ATOM 3171 C C . GLY A 1 398 ? 17.880 6.994 24.692 1.00 43.38 398 GLY A C 1
ATOM 3172 O O . GLY A 1 398 ? 19.035 7.366 24.858 1.00 43.38 398 GLY A O 1
ATOM 3173 N N . THR A 1 399 ? 17.516 5.724 24.823 1.00 47.38 399 THR A N 1
ATOM 3174 C CA . THR A 1 399 ? 18.316 4.692 25.487 1.00 47.38 399 THR A CA 1
ATOM 3175 C C . THR A 1 399 ? 19.273 3.955 24.557 1.00 47.38 399 THR A C 1
ATOM 3177 O O . THR A 1 399 ? 19.037 2.798 24.214 1.00 47.38 399 THR A O 1
ATOM 3180 N N . THR A 1 400 ? 20.393 4.585 24.225 1.00 39.44 400 THR A N 1
ATOM 3181 C CA . THR A 1 400 ? 21.611 3.862 23.811 1.00 39.44 400 THR A CA 1
ATOM 3182 C C . THR A 1 400 ? 22.802 4.111 24.738 1.00 39.44 400 THR A C 1
ATOM 3184 O O . THR A 1 400 ? 23.861 3.527 24.531 1.00 39.44 400 THR A O 1
ATOM 3187 N N . GLU A 1 401 ? 22.647 4.896 25.810 1.00 46.38 401 GLU A N 1
ATOM 3188 C CA . GLU A 1 401 ? 23.778 5.319 26.642 1.00 46.38 401 GLU A CA 1
ATOM 3189 C C . GLU A 1 401 ? 23.714 4.823 28.093 1.00 46.38 401 GLU A C 1
ATOM 3191 O O . GLU A 1 401 ? 22.654 4.589 28.673 1.00 46.38 401 GLU A O 1
ATOM 3196 N N . THR A 1 402 ? 24.899 4.675 28.687 1.00 45.59 402 THR A N 1
ATOM 3197 C CA . THR A 1 402 ? 25.096 4.482 30.127 1.00 45.59 402 THR A CA 1
ATOM 3198 C C . THR A 1 402 ? 24.813 5.801 30.847 1.00 45.59 402 THR A C 1
ATOM 3200 O O . THR A 1 402 ? 25.491 6.799 30.598 1.00 45.59 402 THR A O 1
ATOM 3203 N N . TYR A 1 403 ? 23.845 5.824 31.763 1.00 47.62 403 TYR A N 1
ATOM 3204 C CA . TYR A 1 403 ? 23.453 7.062 32.446 1.00 47.62 403 TYR A CA 1
ATOM 3205 C C . TYR A 1 403 ? 24.278 7.276 33.704 1.00 47.62 403 TYR A C 1
ATOM 3207 O O . TYR A 1 403 ? 24.274 6.423 34.586 1.00 47.62 403 TYR A O 1
ATOM 3215 N N . THR A 1 404 ? 24.947 8.426 33.799 1.00 46.03 404 THR A N 1
ATOM 3216 C CA . THR A 1 404 ? 25.709 8.830 34.985 1.00 46.03 404 THR A CA 1
ATOM 3217 C C . THR A 1 404 ? 24.981 9.960 35.705 1.00 46.03 404 THR A C 1
ATOM 3219 O O . THR A 1 404 ? 24.902 11.069 35.184 1.00 46.03 404 THR A O 1
ATOM 3222 N N . LEU A 1 405 ? 24.467 9.697 36.907 1.00 45.31 405 LEU A N 1
ATOM 3223 C CA . LEU A 1 405 ? 23.827 10.711 37.752 1.00 45.31 405 LEU A CA 1
ATOM 3224 C C . LEU A 1 405 ? 24.733 11.059 38.924 1.00 45.31 405 LEU A C 1
ATOM 3226 O O . LEU A 1 405 ? 25.136 10.161 39.662 1.00 45.31 405 LEU A O 1
ATOM 3230 N N . LEU A 1 406 ? 25.038 12.346 39.091 1.00 44.19 406 LEU A N 1
ATOM 3231 C CA . LEU A 1 406 ? 25.829 12.860 40.204 1.00 44.19 406 LEU A CA 1
ATOM 3232 C C . LEU A 1 406 ? 24.908 13.610 41.171 1.00 44.19 406 LEU A C 1
ATOM 3234 O O . LEU A 1 406 ? 24.280 14.590 40.779 1.00 44.19 406 LEU A O 1
ATOM 3238 N N . PHE A 1 407 ? 24.835 13.162 42.420 1.00 43.75 407 PHE A N 1
ATOM 3239 C CA . PHE A 1 407 ? 24.049 13.829 43.460 1.00 43.75 407 PHE A CA 1
ATOM 3240 C C . PHE A 1 407 ? 24.974 14.459 44.488 1.00 43.75 407 PHE A C 1
ATOM 3242 O O . PHE A 1 407 ? 25.885 13.782 44.957 1.00 43.75 407 PHE A O 1
ATOM 3249 N N . GLU A 1 408 ? 24.712 15.712 44.861 1.00 40.97 408 GLU A N 1
ATOM 3250 C CA . GLU A 1 408 ? 25.299 16.355 46.037 1.00 40.97 408 GLU A CA 1
ATOM 3251 C C . GLU A 1 408 ? 24.301 16.242 47.194 1.00 40.97 408 GLU A C 1
ATOM 3253 O O . GLU A 1 408 ? 23.227 16.841 47.165 1.00 40.97 408 GLU A O 1
ATOM 3258 N N . ILE A 1 409 ? 24.627 15.417 48.190 1.00 44.16 409 ILE A N 1
ATOM 3259 C CA . ILE A 1 409 ? 23.759 15.189 49.350 1.00 44.16 409 ILE A CA 1
ATOM 3260 C C . ILE A 1 409 ? 24.286 16.013 50.526 1.00 44.16 409 ILE A C 1
ATOM 3262 O O . ILE A 1 409 ? 25.379 15.693 51.005 1.00 44.16 409 ILE A O 1
ATOM 3266 N N . PRO A 1 410 ? 23.551 17.033 51.005 1.00 38.50 410 PRO A N 1
ATOM 3267 C CA . PRO A 1 410 ? 23.932 17.768 52.200 1.00 38.50 410 PRO A CA 1
ATOM 3268 C C . PRO A 1 410 ? 23.694 16.909 53.445 1.00 38.50 410 PRO A C 1
ATOM 3270 O O . PRO A 1 410 ? 22.678 16.218 53.561 1.00 38.50 410 PRO A O 1
ATOM 3273 N N . GLY A 1 411 ? 24.612 16.970 54.401 1.00 43.78 411 GLY A N 1
ATOM 3274 C CA . GLY A 1 411 ? 24.438 16.353 55.708 1.00 43.78 411 GLY A CA 1
ATOM 3275 C C . GLY A 1 411 ? 25.216 17.088 56.788 1.00 43.78 411 GLY A C 1
ATOM 3276 O O . GLY A 1 411 ? 26.077 17.907 56.489 1.00 43.78 411 GLY A O 1
ATOM 3277 N N . THR A 1 412 ? 24.931 16.759 58.047 1.00 39.12 412 THR A N 1
ATOM 3278 C CA . THR A 1 412 ? 25.575 17.383 59.208 1.00 39.12 412 THR A CA 1
ATOM 3279 C C . THR A 1 412 ? 26.228 16.309 60.085 1.00 39.12 412 THR A C 1
ATOM 3281 O O . THR A 1 412 ? 25.569 15.343 60.475 1.00 39.12 412 THR A O 1
ATOM 3284 N N . ILE A 1 413 ? 27.526 16.434 60.378 1.00 42.38 413 ILE A N 1
ATOM 3285 C CA . ILE A 1 413 ? 28.269 15.545 61.292 1.00 42.38 413 ILE A CA 1
ATOM 3286 C C . ILE A 1 413 ? 28.252 16.148 62.696 1.00 42.38 413 ILE A C 1
ATOM 3288 O O . ILE A 1 413 ? 28.668 17.287 62.874 1.00 42.38 413 ILE A O 1
ATOM 3292 N N . ASP A 1 414 ? 27.818 15.368 63.690 1.00 40.81 414 ASP A N 1
ATOM 3293 C CA . ASP A 1 414 ? 27.946 15.690 65.120 1.00 40.81 414 ASP A CA 1
ATOM 3294 C C . ASP A 1 414 ? 29.298 15.171 65.635 1.00 40.81 414 ASP A C 1
ATOM 3296 O O . ASP A 1 414 ? 29.498 13.960 65.766 1.00 40.81 414 ASP A O 1
ATOM 3300 N N . LEU A 1 415 ? 30.246 16.074 65.895 1.00 42.97 415 LEU A N 1
ATOM 3301 C CA . LEU A 1 415 ? 31.544 15.729 66.470 1.00 42.97 415 LEU A CA 1
ATOM 3302 C C . LEU A 1 415 ? 31.459 15.699 68.000 1.00 42.97 415 LEU A C 1
ATOM 3304 O O . LEU A 1 415 ? 31.822 16.658 68.683 1.00 42.97 415 LEU A O 1
ATOM 3308 N N . THR A 1 416 ? 31.020 14.580 68.574 1.00 40.41 416 THR A N 1
ATOM 3309 C CA . THR A 1 416 ? 31.139 14.369 70.025 1.00 40.41 416 THR A CA 1
ATOM 3310 C C . THR A 1 416 ? 32.522 13.832 70.382 1.00 40.41 416 THR A C 1
ATOM 3312 O O . THR A 1 416 ? 32.851 12.692 70.057 1.00 40.41 416 THR A O 1
ATOM 3315 N N . THR A 1 417 ? 33.318 14.607 71.121 1.00 38.38 417 THR A N 1
ATOM 3316 C CA . THR A 1 417 ? 34.518 14.081 71.787 1.00 38.38 417 THR A CA 1
ATOM 3317 C C . THR A 1 417 ? 34.103 13.389 73.088 1.00 38.38 417 THR A C 1
ATOM 3319 O O . THR A 1 417 ? 33.648 14.028 74.036 1.00 38.38 417 THR A O 1
ATOM 3322 N N . SER A 1 418 ? 34.226 12.062 73.170 1.00 36.66 418 SER A N 1
ATOM 3323 C CA . SER A 1 418 ? 34.021 11.362 74.443 1.00 36.66 418 SER A CA 1
ATOM 3324 C C . SER A 1 418 ? 35.256 11.554 75.329 1.00 36.66 418 SER A C 1
ATOM 3326 O O . SER A 1 418 ? 36.214 10.783 75.247 1.00 36.66 418 SER A O 1
ATOM 3328 N N . LYS A 1 419 ? 35.269 12.571 76.197 1.00 38.47 419 LYS A N 1
ATOM 3329 C CA . LYS A 1 419 ? 36.222 12.593 77.317 1.00 38.47 419 LYS A CA 1
ATOM 3330 C C . LYS A 1 419 ? 35.779 11.560 78.358 1.00 38.47 419 LYS A C 1
ATOM 3332 O O . LYS A 1 419 ? 34.970 11.858 79.229 1.00 38.47 419 LYS A O 1
ATOM 3337 N N . ASN A 1 420 ? 36.331 10.352 78.281 1.00 36.31 420 ASN A N 1
ATOM 3338 C CA . ASN A 1 420 ? 36.348 9.434 79.418 1.00 36.31 420 ASN A CA 1
ATOM 3339 C C . ASN A 1 420 ? 37.326 9.986 80.464 1.00 36.31 420 ASN A C 1
ATOM 3341 O O . ASN A 1 420 ? 38.534 9.803 80.338 1.00 36.31 420 ASN A O 1
ATOM 3345 N N . VAL A 1 421 ? 36.813 10.669 81.489 1.00 35.44 421 VAL A N 1
ATOM 3346 C CA . VAL A 1 421 ? 37.568 10.952 82.718 1.00 35.44 421 VAL A CA 1
ATOM 3347 C C . VAL A 1 421 ? 37.064 9.981 83.791 1.00 35.44 421 VAL A C 1
ATOM 3349 O O . VAL A 1 421 ? 35.898 10.077 84.178 1.00 35.44 421 VAL A O 1
ATOM 3352 N N . PRO A 1 422 ? 37.874 9.014 84.261 1.00 33.69 422 PRO A N 1
ATOM 3353 C CA . PRO A 1 422 ? 37.459 8.107 85.324 1.00 33.69 422 PRO A CA 1
ATOM 3354 C C . PRO A 1 422 ? 37.391 8.868 86.655 1.00 33.69 422 PRO A C 1
ATOM 3356 O O . PRO A 1 422 ? 38.412 9.326 87.158 1.00 33.69 422 PRO A O 1
ATOM 3359 N N . GLY A 1 423 ? 36.189 8.985 87.223 1.00 44.75 423 GLY A N 1
ATOM 3360 C CA . GLY A 1 423 ? 35.967 9.522 88.570 1.00 44.75 423 GLY A CA 1
ATOM 3361 C C . GLY A 1 423 ? 35.672 11.025 88.627 1.00 44.75 423 GLY A C 1
ATOM 3362 O O . GLY A 1 423 ? 36.499 11.809 89.077 1.00 44.75 423 GLY A O 1
ATOM 3363 N N . GLY A 1 424 ? 34.464 11.429 88.225 1.00 31.84 424 GLY A N 1
ATOM 3364 C CA . GLY A 1 424 ? 33.948 12.788 88.416 1.00 31.84 424 GLY A CA 1
ATOM 3365 C C . GLY A 1 424 ? 32.485 12.908 87.972 1.00 31.84 424 GLY A C 1
ATOM 3366 O O . GLY A 1 424 ? 32.095 12.318 86.974 1.00 31.84 424 GLY A O 1
ATOM 3367 N N . VAL A 1 425 ? 31.683 13.623 88.759 1.00 35.25 425 VAL A N 1
ATOM 3368 C CA . VAL A 1 425 ? 30.208 13.759 88.746 1.00 35.25 425 VAL A CA 1
ATOM 3369 C C . VAL A 1 425 ? 29.576 13.936 87.340 1.00 35.25 425 VAL A C 1
ATOM 3371 O O . VAL A 1 425 ? 30.092 14.718 86.541 1.00 35.25 425 VAL A O 1
ATOM 3374 N N . PRO A 1 426 ? 28.429 13.288 87.028 1.00 36.50 426 PRO A N 1
ATOM 3375 C CA . PRO A 1 426 ? 27.726 13.477 85.758 1.00 36.50 426 PRO A CA 1
ATOM 3376 C C . PRO A 1 426 ? 27.085 14.869 85.698 1.00 36.50 426 PRO A C 1
ATOM 3378 O O . PRO A 1 426 ? 26.143 15.154 86.433 1.00 36.50 426 PRO A O 1
ATOM 3381 N N . GLY A 1 427 ? 27.581 15.736 84.813 1.00 42.72 427 GLY A N 1
ATOM 3382 C CA . GLY A 1 427 ? 26.954 17.042 84.601 1.00 42.72 427 GLY A CA 1
ATOM 3383 C C . GLY A 1 427 ? 27.846 18.130 84.016 1.00 42.72 427 GLY A C 1
ATOM 3384 O O . GLY A 1 427 ? 27.860 19.228 84.553 1.00 42.72 427 GLY A O 1
ATOM 3385 N N . MET A 1 428 ? 28.563 17.874 82.919 1.00 33.59 428 MET A N 1
ATOM 3386 C CA . MET A 1 428 ? 29.024 18.948 82.028 1.00 33.59 428 MET A CA 1
ATOM 3387 C C . MET A 1 428 ? 28.906 18.473 80.579 1.00 33.59 428 MET A C 1
ATOM 3389 O O . MET A 1 428 ? 29.568 17.522 80.169 1.00 33.59 428 MET A O 1
ATOM 3393 N N . GLY A 1 429 ? 27.991 19.094 79.831 1.00 36.69 429 GLY A N 1
ATOM 3394 C CA . GLY A 1 429 ? 27.734 18.781 78.431 1.00 36.69 429 GLY A CA 1
ATOM 3395 C C . GLY A 1 429 ? 28.957 19.069 77.565 1.00 36.69 429 GLY A C 1
ATOM 3396 O O . GLY A 1 429 ? 29.505 20.168 77.605 1.00 36.69 429 GLY A O 1
ATOM 3397 N N . GLY A 1 430 ? 29.373 18.083 76.770 1.00 36.66 430 GLY A N 1
ATOM 3398 C CA . GLY A 1 430 ? 30.267 18.334 75.645 1.00 36.66 430 GLY A CA 1
ATOM 3399 C C . GLY A 1 430 ? 29.549 19.216 74.626 1.00 36.66 430 GLY A C 1
ATOM 3400 O O . GLY A 1 430 ? 28.402 18.935 74.269 1.00 36.66 430 GLY A O 1
ATOM 3401 N N . ALA A 1 431 ? 30.201 20.291 74.183 1.00 37.31 431 ALA A N 1
ATOM 3402 C CA . ALA A 1 431 ? 29.717 21.092 73.068 1.00 37.31 431 ALA A CA 1
ATOM 3403 C C . ALA A 1 431 ? 29.601 20.190 71.830 1.00 37.31 431 ALA A C 1
ATOM 3405 O O . ALA A 1 431 ? 30.572 19.537 71.445 1.00 37.31 431 ALA A O 1
ATOM 3406 N N . ARG A 1 432 ? 28.402 20.120 71.244 1.00 39.50 432 ARG A N 1
ATOM 3407 C CA . ARG A 1 432 ? 28.184 19.449 69.962 1.00 39.50 432 ARG A CA 1
ATOM 3408 C C . ARG A 1 432 ? 28.558 20.426 68.865 1.00 39.50 432 ARG A C 1
ATOM 3410 O O . ARG A 1 432 ? 27.876 21.435 68.694 1.00 39.50 432 ARG A O 1
ATOM 3417 N N . ASN A 1 433 ? 29.642 20.138 68.161 1.00 40.25 433 ASN A N 1
ATOM 3418 C CA . ASN A 1 433 ? 30.004 20.886 66.969 1.00 40.25 433 ASN A CA 1
ATOM 3419 C C . ASN A 1 433 ? 29.430 20.154 65.760 1.00 40.25 433 ASN A C 1
ATOM 3421 O O . ASN A 1 433 ? 29.712 18.973 65.551 1.00 40.25 433 ASN A O 1
ATOM 3425 N N . PHE A 1 434 ? 28.612 20.871 64.999 1.00 40.19 434 PHE A N 1
ATOM 3426 C CA . PHE A 1 434 ? 27.985 20.389 63.781 1.00 40.19 434 PHE A CA 1
ATOM 3427 C C . PHE A 1 434 ? 28.778 20.901 62.578 1.00 40.19 434 PHE A C 1
ATOM 3429 O O . PHE A 1 434 ? 29.014 22.103 62.475 1.00 40.19 434 PHE A O 1
ATOM 3436 N N . ILE A 1 435 ? 29.209 19.998 61.697 1.00 40.66 435 ILE A N 1
ATOM 3437 C CA . ILE A 1 435 ? 29.867 20.358 60.433 1.00 40.66 435 ILE A CA 1
ATOM 3438 C C . ILE A 1 435 ? 28.971 19.925 59.285 1.00 40.66 435 ILE A C 1
ATOM 3440 O O . ILE A 1 435 ? 28.636 18.742 59.186 1.00 40.66 435 ILE A O 1
ATOM 3444 N N . ASP A 1 436 ? 28.626 20.866 58.413 1.00 36.94 436 ASP A N 1
ATOM 3445 C CA . ASP A 1 436 ? 27.929 20.564 57.170 1.00 36.94 436 ASP A CA 1
ATOM 3446 C C . ASP A 1 436 ? 28.912 20.017 56.125 1.00 36.94 436 ASP A C 1
ATOM 3448 O O . ASP A 1 436 ? 30.011 20.540 55.943 1.00 36.94 436 ASP A O 1
ATOM 3452 N N . TYR A 1 437 ? 28.523 18.945 55.440 1.00 41.44 437 TYR A N 1
ATOM 3453 C CA . TYR A 1 437 ? 29.300 18.305 54.379 1.00 41.44 437 TYR A CA 1
ATOM 3454 C C . TYR A 1 437 ? 28.403 17.959 53.188 1.00 41.44 437 TYR A C 1
ATOM 3456 O O . TYR A 1 437 ? 27.178 17.889 53.309 1.00 41.44 437 TYR A O 1
ATOM 3464 N N . TRP A 1 438 ? 29.034 17.690 52.044 1.00 34.78 438 TRP A N 1
ATOM 3465 C CA . TRP A 1 438 ? 28.362 17.252 50.822 1.00 34.78 438 TRP A CA 1
ATOM 3466 C C . TRP A 1 438 ? 28.983 15.939 50.338 1.00 34.78 438 TRP A C 1
ATOM 3468 O O . TRP A 1 438 ? 30.201 15.854 50.182 1.00 34.78 438 TRP A O 1
ATOM 3478 N N . ILE A 1 439 ? 28.170 14.908 50.087 1.00 42.16 439 ILE A N 1
ATOM 3479 C CA . ILE A 1 439 ? 28.638 13.661 49.452 1.00 42.16 439 ILE A CA 1
ATOM 3480 C C . ILE A 1 439 ? 28.260 13.685 47.977 1.00 42.16 439 ILE A C 1
ATOM 3482 O O . ILE A 1 439 ? 27.090 13.876 47.651 1.00 42.16 439 ILE A O 1
ATOM 3486 N N . LYS A 1 440 ? 29.244 13.428 47.105 1.00 39.69 440 LYS A N 1
ATOM 3487 C CA . LYS A 1 440 ? 29.032 13.174 45.676 1.00 39.69 440 LYS A CA 1
ATOM 3488 C C . LYS A 1 440 ? 28.857 11.682 45.429 1.00 39.69 440 LYS A C 1
ATOM 3490 O O . LYS A 1 440 ? 29.810 10.921 45.568 1.00 39.69 440 LYS A O 1
ATOM 3495 N N . ILE A 1 441 ? 27.651 11.262 45.045 1.00 46.38 441 ILE A N 1
ATOM 3496 C CA . ILE A 1 441 ? 27.369 9.866 44.674 1.00 46.38 441 ILE A CA 1
ATOM 3497 C C . ILE A 1 441 ? 27.108 9.787 43.177 1.00 46.38 441 ILE A C 1
ATOM 3499 O O . ILE A 1 441 ? 26.280 10.533 42.654 1.00 46.38 441 ILE A O 1
ATOM 3503 N N . ARG A 1 442 ? 27.808 8.870 42.503 1.00 44.09 442 ARG A N 1
ATOM 3504 C CA . ARG A 1 442 ? 27.617 8.575 41.085 1.00 44.09 442 ARG A CA 1
ATOM 3505 C C . ARG A 1 442 ? 26.867 7.257 40.915 1.00 44.09 442 ARG A C 1
ATOM 3507 O O . ARG A 1 442 ? 27.375 6.201 41.293 1.00 44.09 442 ARG A O 1
ATOM 3514 N N . PHE A 1 443 ? 25.712 7.326 40.270 1.00 49.31 443 PHE A N 1
ATOM 3515 C CA . PHE A 1 443 ? 24.926 6.159 39.872 1.00 49.31 443 PHE A CA 1
ATOM 3516 C C . PHE A 1 443 ? 25.089 5.904 38.380 1.00 49.31 443 PHE A C 1
ATOM 3518 O O . PHE A 1 443 ? 25.083 6.854 37.597 1.00 49.31 443 PHE A O 1
ATOM 3525 N N . VAL A 1 444 ? 25.251 4.636 38.011 1.00 46.22 444 VAL A N 1
ATOM 3526 C CA . VAL A 1 444 ? 25.487 4.170 36.646 1.00 46.22 444 VAL A CA 1
ATOM 3527 C C . VAL A 1 444 ? 24.436 3.119 36.303 1.00 46.22 444 VAL A C 1
ATOM 3529 O O . VAL A 1 444 ? 24.360 2.084 36.955 1.00 46.22 444 VAL A O 1
ATOM 3532 N N . TYR A 1 445 ? 23.605 3.377 35.295 1.00 47.97 445 TYR A N 1
ATOM 3533 C CA . TYR A 1 445 ? 22.597 2.416 34.837 1.00 47.97 445 TYR A CA 1
ATOM 3534 C C . TYR A 1 445 ? 22.949 1.853 33.462 1.00 47.97 445 TYR A C 1
ATOM 3536 O O . TYR A 1 445 ? 23.264 2.610 32.539 1.00 47.97 445 TYR A O 1
ATOM 3544 N N . HIS A 1 446 ? 22.857 0.530 33.336 1.00 48.88 446 HIS A N 1
ATOM 3545 C CA . HIS A 1 446 ? 23.149 -0.222 32.124 1.00 48.88 446 HIS A CA 1
ATOM 3546 C C . HIS A 1 446 ? 21.859 -0.689 31.437 1.00 48.88 446 HIS A C 1
ATOM 3548 O O . HIS A 1 446 ? 20.878 -1.072 32.076 1.00 48.88 446 HIS A O 1
ATOM 3554 N N . THR A 1 447 ? 21.870 -0.707 30.104 1.00 44.06 447 THR A N 1
ATOM 3555 C CA . THR A 1 447 ? 20.718 -1.065 29.255 1.00 44.06 447 THR A CA 1
ATOM 3556 C C . THR A 1 447 ? 20.214 -2.501 29.454 1.00 44.06 447 THR A C 1
ATOM 3558 O O . THR A 1 447 ? 19.055 -2.782 29.148 1.00 44.06 447 THR A O 1
ATOM 3561 N N . ASN A 1 448 ? 21.040 -3.382 30.028 1.00 45.19 448 ASN A N 1
ATOM 3562 C CA . ASN A 1 448 ? 20.706 -4.755 30.420 1.00 45.19 448 ASN A CA 1
ATOM 3563 C C . ASN A 1 448 ? 19.973 -4.863 31.778 1.00 45.19 448 ASN A C 1
ATOM 3565 O O . ASN A 1 448 ? 19.721 -5.970 32.246 1.00 45.19 448 ASN A O 1
ATOM 3569 N N . GLY A 1 449 ? 19.645 -3.739 32.425 1.00 41.59 449 GLY A N 1
ATOM 3570 C CA . GLY A 1 449 ? 18.967 -3.718 33.721 1.00 41.59 449 GLY A CA 1
ATOM 3571 C C . GLY A 1 449 ? 19.895 -3.720 34.937 1.00 41.59 449 GLY A C 1
ATOM 3572 O O . GLY A 1 449 ? 19.394 -3.710 36.059 1.00 41.59 449 GLY A O 1
ATOM 3573 N N . GLN A 1 450 ? 21.219 -3.702 34.749 1.00 43.62 450 GLN A N 1
ATOM 3574 C CA . GLN A 1 450 ? 22.170 -3.587 35.857 1.00 43.62 450 GLN A CA 1
ATOM 3575 C C . GLN A 1 450 ? 22.289 -2.142 36.357 1.00 43.62 450 GLN A C 1
ATOM 3577 O O . GLN A 1 450 ? 22.298 -1.186 35.579 1.00 43.62 450 GLN A O 1
ATOM 3582 N N . PHE A 1 451 ? 22.397 -1.993 37.676 1.00 40.69 451 PHE A N 1
ATOM 3583 C CA . PHE A 1 451 ? 22.554 -0.717 38.365 1.00 40.69 451 PHE A CA 1
ATOM 3584 C C . PHE A 1 451 ? 23.826 -0.751 39.214 1.00 40.69 451 PHE A C 1
ATOM 3586 O O . PHE A 1 451 ? 23.911 -1.507 40.180 1.00 40.69 451 PHE A O 1
ATOM 3593 N N . ASP A 1 452 ? 24.789 0.086 38.847 1.00 45.06 452 ASP A N 1
ATOM 3594 C CA . ASP A 1 452 ? 26.097 0.234 39.473 1.00 45.06 452 ASP A CA 1
ATOM 3595 C C . ASP A 1 452 ? 26.159 1.553 40.265 1.00 45.06 452 ASP A C 1
ATOM 3597 O O . ASP A 1 452 ? 25.611 2.583 39.863 1.00 45.06 452 ASP A O 1
ATOM 3601 N N . ILE A 1 453 ? 26.912 1.570 41.364 1.00 40.88 453 ILE A N 1
ATOM 3602 C CA . ILE A 1 453 ? 27.292 2.800 42.076 1.00 40.88 453 ILE A CA 1
ATOM 3603 C C . ILE A 1 453 ? 28.813 2.885 42.019 1.00 40.88 453 ILE A C 1
ATOM 3605 O O . ILE A 1 453 ? 29.493 1.984 42.501 1.00 40.88 453 ILE A O 1
ATOM 3609 N N . ARG A 1 454 ? 29.373 3.935 41.408 1.00 40.31 454 ARG A N 1
ATOM 3610 C CA . ARG A 1 454 ? 30.832 4.040 41.207 1.00 40.31 454 ARG A CA 1
ATOM 3611 C C . ARG A 1 454 ? 31.417 5.224 41.963 1.00 40.31 454 ARG A C 1
ATOM 3613 O O . ARG A 1 454 ? 31.074 6.359 41.674 1.00 40.31 454 ARG A O 1
ATOM 3620 N N . GLY A 1 455 ? 32.360 4.993 42.870 1.00 37.75 455 GLY A N 1
ATOM 3621 C CA . GLY A 1 455 ? 33.119 6.077 43.500 1.00 37.75 455 GLY A CA 1
ATOM 3622 C C . GLY A 1 455 ? 34.035 6.800 42.507 1.00 37.75 455 GLY A C 1
ATOM 3623 O O . GLY A 1 455 ? 34.664 6.173 41.654 1.00 37.75 455 GLY A O 1
ATOM 3624 N N . THR A 1 456 ? 34.154 8.124 42.611 1.00 31.88 456 THR A N 1
ATOM 3625 C CA . THR A 1 456 ? 35.244 8.870 41.965 1.00 31.88 456 THR A CA 1
ATOM 3626 C C . THR A 1 456 ? 36.486 8.835 42.855 1.00 31.88 456 THR A C 1
ATOM 3628 O O . THR A 1 456 ? 36.597 9.634 43.777 1.00 31.88 456 THR A O 1
ATOM 3631 N N . GLY A 1 457 ? 37.407 7.911 42.558 1.00 30.53 457 GLY A N 1
ATOM 3632 C CA . GLY A 1 457 ? 38.799 7.918 43.034 1.00 30.53 457 GLY A CA 1
ATOM 3633 C C . GLY A 1 457 ? 39.052 7.402 44.463 1.00 30.53 457 GLY A C 1
ATOM 3634 O O . GLY A 1 457 ? 38.616 8.018 45.422 1.00 30.53 457 GLY A O 1
ATOM 3635 N N . GLY A 1 458 ? 39.810 6.297 44.553 1.00 27.52 458 GLY A N 1
ATOM 3636 C CA . GLY A 1 458 ? 40.744 5.884 45.623 1.00 27.52 458 GLY A CA 1
ATOM 3637 C C . GLY A 1 458 ? 40.297 5.779 47.095 1.00 27.52 458 GLY A C 1
ATOM 3638 O O . GLY A 1 458 ? 40.413 6.756 47.821 1.00 27.52 458 GLY A O 1
ATOM 3639 N N . GLY A 1 459 ? 39.976 4.559 47.571 1.00 29.86 459 GLY A N 1
ATOM 3640 C CA . GLY A 1 459 ? 39.997 4.175 49.006 1.00 29.86 459 GLY A CA 1
ATOM 3641 C C . GLY A 1 459 ? 38.861 3.237 49.473 1.00 29.86 459 GLY A C 1
ATOM 3642 O O . GLY A 1 459 ? 37.694 3.593 49.363 1.00 29.86 459 GLY A O 1
ATOM 3643 N N . THR A 1 460 ? 39.186 2.040 49.990 1.00 27.14 460 THR A N 1
ATOM 3644 C CA . THR A 1 460 ? 38.249 0.914 50.252 1.00 27.14 460 THR A CA 1
ATOM 3645 C C . THR A 1 460 ? 37.437 1.020 51.552 1.00 27.14 460 THR A C 1
ATOM 3647 O O . THR A 1 460 ? 38.016 1.156 52.628 1.00 27.14 460 THR A O 1
ATOM 3650 N N . LEU A 1 461 ? 36.113 0.811 51.471 1.00 30.53 461 LEU A N 1
ATOM 3651 C CA . LEU A 1 461 ? 35.229 0.495 52.603 1.00 30.53 461 LEU A CA 1
ATOM 3652 C C . LEU A 1 461 ? 34.413 -0.771 52.275 1.00 30.53 461 LEU A C 1
ATOM 3654 O O . LEU A 1 461 ? 33.696 -0.801 51.283 1.00 30.53 461 LEU A O 1
ATOM 3658 N N . ILE A 1 462 ? 34.512 -1.812 53.108 1.00 25.83 462 ILE A N 1
ATOM 3659 C CA . ILE A 1 462 ? 33.760 -3.070 52.946 1.00 25.83 462 ILE A CA 1
ATOM 3660 C C . ILE A 1 462 ? 32.488 -2.997 53.798 1.00 25.83 462 ILE A C 1
ATOM 3662 O O . ILE A 1 462 ? 32.569 -2.832 55.017 1.00 25.83 462 ILE A O 1
ATOM 3666 N N . ILE A 1 463 ? 31.318 -3.151 53.174 1.00 27.23 463 ILE A N 1
ATOM 3667 C CA . ILE A 1 463 ? 30.030 -3.318 53.862 1.00 27.23 463 ILE A CA 1
ATOM 3668 C C . ILE A 1 463 ? 29.635 -4.795 53.752 1.00 27.23 463 ILE A C 1
ATOM 3670 O O . ILE A 1 463 ? 29.539 -5.336 52.655 1.00 27.23 463 ILE A O 1
ATOM 3674 N N . PHE A 1 464 ? 29.421 -5.469 54.883 1.00 24.14 464 PHE A N 1
ATOM 3675 C CA . PHE A 1 464 ? 28.970 -6.861 54.880 1.00 24.14 464 PHE A CA 1
ATOM 3676 C C . PHE A 1 464 ? 27.473 -6.957 54.571 1.00 24.14 464 PHE A C 1
ATOM 3678 O O . PHE A 1 464 ? 26.645 -6.471 55.339 1.00 24.14 464 PHE A O 1
ATOM 3685 N N . GLY A 1 465 ? 27.159 -7.667 53.485 1.00 28.38 465 GLY A N 1
ATOM 3686 C CA . GLY A 1 465 ? 25.817 -8.113 53.119 1.00 28.38 465 GLY A CA 1
ATOM 3687 C C . GLY A 1 465 ? 25.398 -7.614 51.738 1.00 28.38 465 GLY A C 1
ATOM 3688 O O . GLY A 1 465 ? 24.941 -6.485 51.621 1.00 28.38 465 GLY A O 1
ATOM 3689 N N . VAL A 1 466 ? 25.469 -8.512 50.744 1.00 26.08 466 VAL A N 1
ATOM 3690 C CA . VAL A 1 466 ? 25.179 -8.351 49.295 1.00 26.08 466 VAL A CA 1
ATOM 3691 C C . VAL A 1 466 ? 26.387 -7.827 48.474 1.00 26.08 466 VAL A C 1
ATOM 3693 O O . VAL A 1 466 ? 27.022 -6.862 48.889 1.00 26.08 466 VAL A O 1
ATOM 3696 N N . PRO A 1 467 ? 26.786 -8.483 47.356 1.00 25.72 467 PRO A N 1
ATOM 3697 C CA . PRO A 1 467 ? 28.144 -8.382 46.823 1.00 25.72 467 PRO A CA 1
ATOM 3698 C C . PRO A 1 467 ? 28.280 -7.233 45.820 1.00 25.72 467 PRO A C 1
ATOM 3700 O O . PRO A 1 467 ? 28.263 -7.471 44.620 1.00 25.72 467 PRO A O 1
ATOM 3703 N N . PHE A 1 468 ? 28.440 -6.000 46.295 1.00 27.94 468 PHE A N 1
ATOM 3704 C CA . PHE A 1 468 ? 29.027 -4.923 45.490 1.00 27.94 468 PHE A CA 1
ATOM 3705 C C . PHE A 1 468 ? 29.877 -4.028 46.396 1.00 27.94 468 PHE A C 1
ATOM 3707 O O . PHE A 1 468 ? 29.379 -3.486 47.383 1.00 27.94 468 PHE A O 1
ATOM 3714 N N . ASP A 1 469 ? 31.165 -3.887 46.075 1.00 28.27 469 ASP A N 1
ATOM 3715 C CA . ASP A 1 469 ? 32.083 -3.020 46.813 1.00 28.27 469 ASP A CA 1
ATOM 3716 C C . ASP A 1 469 ? 31.740 -1.543 46.548 1.00 28.27 469 ASP A C 1
ATOM 3718 O O . ASP A 1 469 ? 31.853 -1.048 45.425 1.00 28.27 469 ASP A O 1
ATOM 3722 N N . LEU A 1 470 ? 31.307 -0.824 47.588 1.00 31.12 470 LEU A N 1
ATOM 3723 C CA . LEU A 1 470 ? 30.940 0.590 47.519 1.00 31.12 470 LEU A CA 1
ATOM 3724 C C . LEU A 1 470 ? 32.095 1.469 48.023 1.00 31.12 470 LEU A C 1
ATOM 3726 O O . LEU A 1 470 ? 32.417 1.481 49.209 1.00 31.12 470 LEU A O 1
ATOM 3730 N N . TYR A 1 471 ? 32.667 2.270 47.127 1.00 34.03 471 TYR A N 1
ATOM 3731 C CA . TYR A 1 471 ? 33.716 3.246 47.431 1.00 34.03 471 TYR A CA 1
ATOM 3732 C C . TYR A 1 471 ? 33.099 4.655 47.489 1.00 34.03 471 TYR A C 1
ATOM 3734 O O . TYR A 1 471 ? 32.648 5.165 46.463 1.00 34.03 471 TYR A O 1
ATOM 3742 N N . VAL A 1 472 ? 33.059 5.293 48.665 1.00 33.03 472 VAL A N 1
ATOM 3743 C CA . VAL A 1 472 ? 32.547 6.670 48.842 1.00 33.03 472 VAL A CA 1
ATOM 3744 C C . VAL A 1 472 ? 33.683 7.572 49.309 1.00 33.03 472 VAL A C 1
ATOM 3746 O O . VAL A 1 472 ? 34.297 7.304 50.337 1.00 33.03 472 VAL A O 1
ATOM 3749 N N . ASN A 1 473 ? 33.939 8.650 48.569 1.00 35.50 473 ASN A N 1
ATOM 3750 C CA . ASN A 1 473 ? 34.935 9.654 48.929 1.00 35.50 473 ASN A CA 1
ATOM 3751 C C . ASN A 1 473 ? 34.242 10.788 49.708 1.00 35.50 473 ASN A C 1
ATOM 3753 O O . ASN A 1 473 ? 33.256 11.351 49.224 1.00 35.50 473 ASN A O 1
ATOM 3757 N N . ILE A 1 474 ? 34.705 11.085 50.925 1.00 37.38 474 ILE A N 1
ATOM 3758 C CA . ILE A 1 474 ? 34.137 12.129 51.794 1.00 37.38 474 ILE A CA 1
ATOM 3759 C C . ILE A 1 474 ? 35.148 13.274 51.859 1.00 37.38 474 ILE A C 1
ATOM 3761 O O . ILE A 1 474 ? 36.195 13.135 52.484 1.00 37.38 474 ILE A O 1
ATOM 3765 N N . VAL A 1 475 ? 34.830 14.408 51.230 1.00 33.28 475 VAL A N 1
ATOM 3766 C CA . VAL A 1 475 ? 35.637 15.633 51.329 1.00 33.28 475 VAL A CA 1
ATOM 3767 C C . VAL A 1 475 ? 35.082 16.482 52.472 1.00 33.28 475 VAL A C 1
ATOM 3769 O O . VAL A 1 475 ? 33.912 16.863 52.449 1.00 33.28 475 VAL A O 1
ATOM 3772 N N . LEU A 1 476 ? 35.907 16.759 53.484 1.00 33.88 476 LEU A N 1
ATOM 3773 C CA . LEU A 1 476 ? 35.561 17.615 54.622 1.00 33.88 476 LEU A CA 1
ATOM 3774 C C . LEU A 1 476 ? 36.256 18.971 54.456 1.00 33.88 476 LEU A C 1
ATOM 3776 O O . LEU A 1 476 ? 37.481 19.041 54.502 1.00 33.88 476 LEU A O 1
ATOM 3780 N N . THR A 1 477 ? 35.493 20.050 54.289 1.00 32.38 477 THR A N 1
ATOM 3781 C CA . THR A 1 477 ? 36.027 21.422 54.283 1.00 32.38 477 THR A CA 1
ATOM 3782 C C . THR A 1 477 ? 35.756 22.058 55.645 1.00 32.38 477 THR A C 1
ATOM 3784 O O . THR A 1 477 ? 34.602 22.227 56.034 1.00 32.38 477 THR A O 1
ATOM 3787 N N . LEU A 1 478 ? 36.810 22.370 56.403 1.00 35.91 478 LEU A N 1
ATOM 3788 C CA . LEU A 1 478 ? 36.708 22.991 57.728 1.00 35.91 478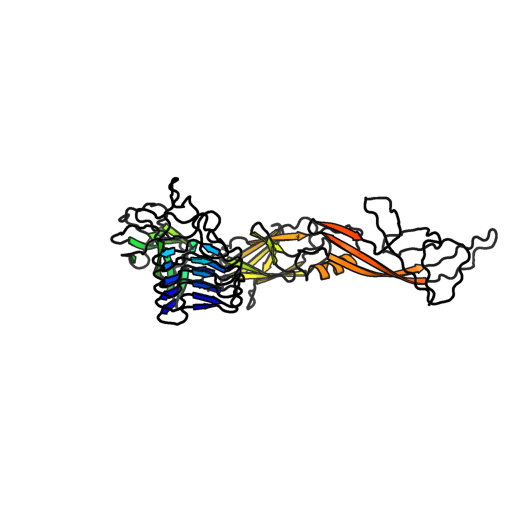 LEU A CA 1
ATOM 3789 C C . LEU A 1 478 ? 36.882 24.510 57.601 1.00 35.91 478 LEU A C 1
ATOM 3791 O O . LEU A 1 478 ? 37.868 24.965 57.038 1.00 35.91 478 LEU A O 1
ATOM 3795 N N . ASN A 1 479 ? 35.947 25.291 58.150 1.00 29.39 479 ASN A N 1
ATOM 3796 C CA . ASN A 1 479 ? 35.953 26.761 58.068 1.00 29.39 479 ASN A CA 1
ATOM 3797 C C . ASN A 1 479 ? 36.644 27.465 59.260 1.00 29.39 479 ASN A C 1
ATOM 3799 O O . ASN A 1 479 ? 36.436 28.661 59.464 1.00 29.39 479 ASN A O 1
ATOM 3803 N N . SER A 1 480 ? 37.434 26.760 60.079 1.00 35.69 480 SER A N 1
ATOM 3804 C CA . SER A 1 480 ? 38.217 27.380 61.161 1.00 35.69 480 SER A CA 1
ATOM 3805 C C . SER A 1 480 ? 39.324 26.474 61.716 1.00 35.69 480 SER A C 1
ATOM 3807 O O . SER A 1 480 ? 39.228 25.246 61.657 1.00 35.69 480 SER A O 1
ATOM 3809 N N . ASP A 1 481 ? 40.360 27.103 62.288 1.00 33.69 481 ASP A N 1
ATOM 3810 C CA . ASP A 1 481 ? 41.521 26.463 62.924 1.00 33.69 481 ASP A CA 1
ATOM 3811 C C . ASP A 1 481 ? 41.120 25.638 64.162 1.00 33.69 481 ASP A C 1
ATOM 3813 O O . ASP A 1 481 ? 41.094 26.125 65.295 1.00 33.69 481 ASP A O 1
ATOM 3817 N N . LEU A 1 482 ? 40.812 24.357 63.960 1.00 37.47 482 LEU A N 1
ATOM 3818 C CA . LEU A 1 482 ? 40.598 23.381 65.029 1.00 37.47 482 LEU A CA 1
ATOM 3819 C C . LEU A 1 482 ? 41.745 22.364 65.044 1.00 37.47 482 LEU A C 1
ATOM 3821 O O . LEU A 1 482 ? 41.966 21.644 64.073 1.00 37.47 482 LEU A O 1
ATOM 3825 N N . SER A 1 483 ? 42.461 22.272 66.169 1.00 35.19 483 SER A N 1
ATOM 3826 C CA . SER A 1 483 ? 43.450 21.216 66.412 1.00 35.19 483 SER A CA 1
ATOM 3827 C C . SER A 1 483 ? 42.802 20.015 67.113 1.00 35.19 483 SER A C 1
ATOM 3829 O O . SER A 1 483 ? 42.126 20.157 68.133 1.00 35.19 483 SER A O 1
ATOM 3831 N N . PHE A 1 484 ? 43.009 18.810 66.573 1.00 39.50 484 PHE A N 1
ATOM 3832 C CA . PHE A 1 484 ? 42.530 17.556 67.163 1.00 39.50 484 PHE A CA 1
ATOM 3833 C C . PHE A 1 484 ? 43.703 16.779 67.775 1.00 39.50 484 PHE A C 1
ATOM 3835 O O . PHE A 1 484 ? 44.679 16.481 67.091 1.00 39.50 484 PHE A O 1
ATOM 3842 N N . ASN A 1 485 ? 43.599 16.406 69.056 1.00 32.97 485 ASN A N 1
ATOM 3843 C CA . ASN A 1 485 ? 44.517 15.447 69.675 1.00 32.97 485 ASN A CA 1
ATOM 3844 C C . ASN A 1 485 ? 43.958 14.034 69.496 1.00 32.97 485 ASN A C 1
ATOM 3846 O O . ASN A 1 485 ? 42.841 13.759 69.927 1.00 32.97 485 ASN A O 1
ATOM 3850 N N . SER A 1 486 ? 44.761 13.184 68.851 1.00 35.31 486 SER A N 1
ATOM 3851 C CA . SER A 1 486 ? 44.618 11.736 68.638 1.00 35.31 486 SER A CA 1
ATOM 3852 C C . SER A 1 486 ? 43.389 11.071 69.286 1.00 35.31 486 SER A C 1
ATOM 3854 O O . SER A 1 486 ? 43.481 10.470 70.359 1.00 35.31 486 SER A O 1
ATOM 3856 N N . ALA A 1 487 ? 42.241 11.145 68.618 1.00 35.44 487 ALA A N 1
ATOM 3857 C CA . ALA A 1 487 ? 41.080 10.318 68.913 1.00 35.44 487 ALA A CA 1
ATOM 3858 C C . ALA A 1 487 ? 40.290 10.095 67.622 1.00 35.44 487 ALA A C 1
ATOM 3860 O O . ALA A 1 487 ? 40.217 10.980 66.770 1.00 35.44 487 ALA A O 1
ATOM 3861 N N . ASP A 1 488 ? 39.736 8.893 67.481 1.00 34.38 488 ASP A N 1
ATOM 3862 C CA . ASP A 1 488 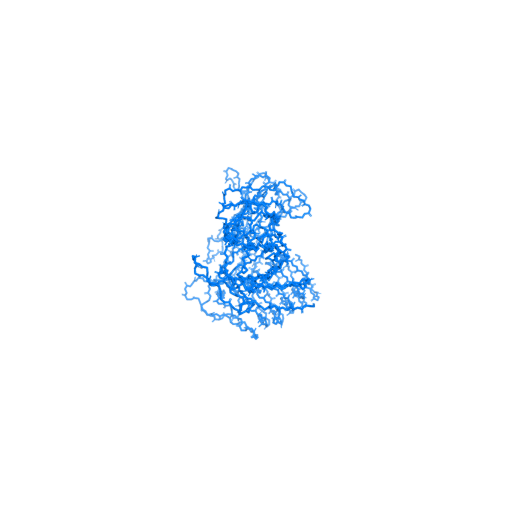? 38.906 8.487 66.352 1.00 34.38 488 ASP A CA 1
ATOM 3863 C C . ASP A 1 488 ? 37.776 9.495 66.085 1.00 34.38 488 ASP A C 1
ATOM 3865 O O . ASP A 1 488 ? 37.043 9.873 67.001 1.00 34.38 488 ASP A O 1
ATOM 3869 N N . ILE A 1 489 ? 37.601 9.901 64.824 1.00 36.38 489 ILE A N 1
ATOM 3870 C CA . ILE A 1 489 ? 36.439 10.695 64.416 1.00 36.38 489 ILE A CA 1
ATOM 3871 C C . ILE A 1 489 ? 35.262 9.733 64.259 1.00 36.38 489 ILE A C 1
ATOM 3873 O O . ILE A 1 489 ? 35.230 8.903 63.348 1.00 36.38 489 ILE A O 1
ATOM 3877 N N . PHE A 1 490 ? 34.287 9.847 65.155 1.00 35.19 490 PHE A N 1
ATOM 3878 C CA . PHE A 1 490 ? 33.004 9.170 65.019 1.00 35.19 490 PHE A CA 1
ATOM 3879 C C . PHE A 1 490 ? 32.067 10.070 64.218 1.00 35.19 490 PHE A C 1
ATOM 3881 O O . PHE A 1 490 ? 31.723 11.160 64.662 1.00 35.19 490 PHE A O 1
ATOM 3888 N N . PHE A 1 491 ? 31.638 9.611 63.046 1.00 36.09 491 PHE A N 1
ATOM 3889 C CA . PHE A 1 491 ? 30.610 10.277 62.250 1.00 36.09 491 PHE A CA 1
ATOM 3890 C C . PHE A 1 491 ? 29.327 9.453 62.276 1.00 36.09 491 PHE A C 1
ATOM 3892 O O . PHE A 1 491 ? 29.337 8.219 62.323 1.00 36.09 491 PHE A O 1
ATOM 3899 N N . ARG A 1 492 ? 28.200 10.163 62.244 1.00 32.88 492 ARG A N 1
ATOM 3900 C CA . ARG A 1 492 ? 26.869 9.586 62.097 1.00 32.88 492 ARG A CA 1
ATOM 3901 C C . ARG A 1 492 ? 26.261 10.169 60.831 1.00 32.88 492 ARG A C 1
ATOM 3903 O O . ARG A 1 492 ? 25.866 11.329 60.821 1.00 32.88 492 ARG A O 1
ATOM 3910 N N . LEU A 1 493 ? 26.200 9.371 59.768 1.00 36.47 493 LEU A N 1
ATOM 3911 C CA . LEU A 1 493 ? 25.434 9.738 58.578 1.00 36.47 493 LEU A CA 1
ATOM 3912 C C . LEU A 1 493 ? 23.951 9.603 58.938 1.00 36.47 493 LEU A C 1
ATOM 3914 O O . LEU A 1 493 ? 23.465 8.501 59.196 1.00 36.47 493 LEU A O 1
ATOM 3918 N N . GLY A 1 494 ? 23.257 10.733 59.051 1.00 29.58 494 GLY A N 1
ATOM 3919 C CA . GLY A 1 494 ? 21.827 10.760 59.324 1.00 29.58 494 GLY A CA 1
ATOM 3920 C C . GLY A 1 494 ? 21.031 10.521 58.047 1.00 29.58 494 GLY A C 1
ATOM 3921 O O . GLY A 1 494 ? 20.715 11.473 57.346 1.00 29.58 494 GLY A O 1
ATOM 3922 N N . PHE A 1 495 ? 20.670 9.271 57.763 1.00 35.84 495 PHE A N 1
ATOM 3923 C CA . PHE A 1 495 ? 19.535 8.982 56.885 1.00 35.84 495 PHE A CA 1
ATOM 3924 C C . PHE A 1 495 ? 18.273 8.837 57.748 1.00 35.84 495 PHE A C 1
ATOM 3926 O O . PHE A 1 495 ? 18.374 8.368 58.889 1.00 35.84 495 PHE A O 1
ATOM 3933 N N . PRO A 1 496 ? 17.068 9.157 57.245 1.00 28.86 496 PRO A N 1
ATOM 3934 C CA . PRO A 1 496 ? 15.852 8.715 57.908 1.00 28.86 496 PRO A CA 1
ATOM 3935 C C . PRO A 1 496 ? 15.838 7.178 57.842 1.00 28.86 496 PRO A C 1
ATOM 3937 O O . PRO A 1 496 ? 15.660 6.606 56.773 1.00 28.86 496 PRO A O 1
ATOM 3940 N N . ASN A 1 497 ? 16.071 6.527 58.986 1.00 31.53 497 ASN A N 1
ATOM 3941 C CA . ASN A 1 497 ? 16.033 5.072 59.227 1.00 31.53 497 ASN A CA 1
ATOM 3942 C C . ASN A 1 497 ? 17.285 4.224 58.916 1.00 31.53 497 ASN A C 1
ATOM 3944 O O . ASN A 1 497 ? 17.224 3.009 59.088 1.00 31.53 497 ASN A O 1
ATOM 3948 N N . ILE A 1 498 ? 18.442 4.810 58.583 1.00 31.59 498 ILE A N 1
ATOM 3949 C CA . ILE A 1 498 ? 19.730 4.082 58.566 1.00 31.59 498 ILE A CA 1
ATOM 3950 C C . ILE A 1 498 ? 20.745 4.836 59.428 1.00 31.59 498 ILE A C 1
ATOM 3952 O O . ILE A 1 498 ? 21.012 6.013 59.209 1.00 31.59 498 ILE A O 1
ATOM 3956 N N . SER A 1 499 ? 21.323 4.148 60.417 1.00 28.86 499 SER A N 1
ATOM 3957 C CA . SER A 1 499 ? 22.422 4.658 61.244 1.00 28.86 499 SER A CA 1
ATOM 3958 C C . SER A 1 499 ? 23.679 3.844 60.958 1.00 28.86 499 SER A C 1
ATOM 3960 O O . SER A 1 499 ? 23.901 2.814 61.591 1.00 28.86 499 SER A O 1
ATOM 3962 N N . LEU A 1 500 ? 24.524 4.320 60.046 1.00 32.94 500 LEU A N 1
ATOM 3963 C CA . LEU A 1 500 ? 25.861 3.760 59.852 1.00 32.94 500 LEU A CA 1
ATOM 3964 C C . LEU A 1 500 ? 26.802 4.325 60.924 1.00 32.94 500 LEU A C 1
ATOM 3966 O O . LEU A 1 500 ? 26.896 5.541 61.097 1.00 32.94 500 LEU A O 1
ATOM 3970 N N . ARG A 1 501 ? 27.472 3.440 61.670 1.00 30.47 501 ARG A N 1
ATOM 3971 C CA . ARG A 1 501 ? 28.564 3.792 62.589 1.00 30.47 501 ARG A CA 1
ATOM 3972 C C . ARG A 1 501 ? 29.857 3.217 62.025 1.00 30.47 501 ARG A C 1
ATOM 3974 O O . ARG A 1 501 ? 29.946 2.008 61.840 1.00 30.47 501 ARG A O 1
ATOM 3981 N N . GLY A 1 502 ? 30.838 4.075 61.774 1.00 33.97 502 GLY A N 1
ATOM 3982 C CA . GLY A 1 502 ? 32.165 3.686 61.301 1.00 33.97 502 GLY A CA 1
ATOM 3983 C C . GLY A 1 502 ? 33.265 4.353 62.120 1.00 33.97 502 GLY A C 1
ATOM 3984 O O . GLY A 1 502 ? 33.034 5.369 62.773 1.00 33.97 502 GLY A O 1
ATOM 3985 N N . ARG A 1 503 ? 34.458 3.756 62.090 1.00 32.69 503 ARG A N 1
ATOM 3986 C CA . ARG A 1 503 ? 35.691 4.282 62.688 1.00 32.69 503 ARG A CA 1
ATOM 3987 C C . ARG A 1 503 ? 36.649 4.572 61.533 1.00 32.69 503 ARG A C 1
ATOM 3989 O O . ARG A 1 503 ? 37.033 3.628 60.849 1.00 32.69 503 ARG A O 1
ATOM 3996 N N . ILE A 1 504 ? 36.991 5.836 61.279 1.00 36.94 504 ILE A N 1
ATOM 3997 C CA . ILE A 1 504 ? 38.022 6.181 60.286 1.00 36.94 504 ILE A CA 1
ATOM 3998 C C . ILE A 1 504 ? 39.346 6.406 61.025 1.00 36.94 504 ILE A C 1
ATOM 4000 O O . ILE A 1 504 ? 39.419 7.290 61.882 1.00 36.94 504 ILE A O 1
ATOM 4004 N N . PRO A 1 505 ? 40.402 5.638 60.713 1.00 30.52 505 PRO A N 1
ATOM 4005 C CA . PRO A 1 505 ? 41.751 5.963 61.152 1.00 30.52 505 PRO A CA 1
ATOM 4006 C C . PRO A 1 505 ? 42.223 7.272 60.494 1.00 30.52 505 PRO A C 1
ATOM 4008 O O . PRO A 1 505 ? 42.057 7.455 59.292 1.00 30.52 505 PRO A O 1
ATOM 4011 N N . LEU A 1 506 ? 42.851 8.169 61.262 1.00 33.66 506 LEU A N 1
ATOM 4012 C CA . LEU A 1 506 ? 43.173 9.555 60.859 1.00 33.66 506 LEU A CA 1
ATOM 4013 C C . LEU A 1 506 ? 44.063 9.713 59.602 1.00 33.66 506 LEU A C 1
ATOM 4015 O O . LEU A 1 506 ? 44.206 10.811 59.086 1.00 33.66 506 LEU A O 1
ATOM 4019 N N . TRP A 1 507 ? 44.656 8.630 59.106 1.00 33.84 507 TRP A N 1
ATOM 4020 C CA . TRP A 1 507 ? 45.565 8.585 57.956 1.00 33.84 507 TRP A CA 1
ATOM 4021 C C . TRP A 1 507 ? 44.842 8.369 56.613 1.00 33.84 507 TRP A C 1
ATOM 4023 O O . TRP A 1 507 ? 45.495 8.200 55.589 1.00 33.84 507 TRP A O 1
ATOM 4033 N N . VAL A 1 508 ? 43.503 8.384 56.614 1.00 29.66 508 VAL A N 1
ATOM 4034 C CA . VAL A 1 508 ? 42.641 8.209 55.425 1.00 29.66 508 VAL A CA 1
ATOM 4035 C C . VAL A 1 508 ? 41.870 9.499 55.078 1.00 29.66 508 VAL A C 1
ATOM 4037 O O . VAL A 1 508 ? 41.006 9.496 54.210 1.00 29.66 508 VAL A O 1
ATOM 4040 N N . VAL A 1 509 ? 42.165 10.620 55.746 1.00 34.03 509 VAL A N 1
ATOM 4041 C CA . VAL A 1 509 ? 41.496 11.910 55.513 1.00 34.03 509 VAL A CA 1
ATOM 4042 C C . VAL A 1 509 ? 42.489 12.882 54.885 1.00 34.03 509 VAL A C 1
ATOM 4044 O O . VAL A 1 509 ? 43.485 13.227 55.517 1.00 34.03 509 VAL A O 1
ATOM 4047 N N . ASP A 1 510 ? 42.211 13.333 53.663 1.00 30.75 510 ASP A N 1
ATOM 4048 C CA . ASP A 1 510 ? 42.926 14.463 53.068 1.00 30.75 510 ASP A CA 1
ATOM 4049 C C . ASP A 1 510 ? 42.316 15.753 53.644 1.00 30.75 510 ASP A C 1
ATOM 4051 O O . ASP A 1 510 ? 41.140 16.051 53.422 1.00 30.75 510 ASP A O 1
ATOM 4055 N N . ILE A 1 511 ? 43.075 16.465 54.480 1.00 34.22 511 ILE A N 1
ATOM 4056 C CA . ILE A 1 511 ? 42.632 17.692 55.155 1.00 34.22 511 ILE A CA 1
ATOM 4057 C C . ILE A 1 511 ? 43.285 18.870 54.435 1.00 34.22 511 ILE A C 1
ATOM 4059 O O . ILE A 1 511 ? 44.479 19.114 54.607 1.00 34.22 511 ILE A O 1
ATOM 4063 N N . SER A 1 512 ? 42.517 19.622 53.646 1.00 29.23 512 SER A N 1
ATOM 4064 C CA . SER A 1 512 ? 42.978 20.904 53.106 1.00 29.23 512 SER A CA 1
ATOM 4065 C C . SER A 1 512 ? 42.562 22.043 54.036 1.00 29.23 512 SER A C 1
ATOM 4067 O O . SER A 1 512 ? 41.368 22.233 54.275 1.00 29.23 512 SER A O 1
ATOM 4069 N N . PHE A 1 513 ? 43.531 22.814 54.526 1.00 25.86 513 PHE A N 1
ATOM 4070 C CA . PHE A 1 513 ? 43.280 24.089 55.199 1.00 25.86 513 PHE A CA 1
ATOM 4071 C C . PHE A 1 513 ? 43.125 25.193 54.143 1.00 25.86 513 PHE A C 1
ATOM 4073 O O . PHE A 1 513 ? 43.897 25.222 53.181 1.00 25.86 513 PHE A O 1
ATOM 4080 N N . GLY A 1 514 ? 42.115 26.051 54.304 1.00 27.05 514 GLY A N 1
ATOM 4081 C CA . GLY A 1 514 ? 41.883 27.244 53.483 1.00 27.05 514 GLY A CA 1
ATOM 4082 C C . GLY A 1 514 ? 42.331 28.505 54.197 1.00 27.05 514 GLY A C 1
ATOM 4083 O O . GLY A 1 514 ? 42.087 28.575 55.422 1.00 27.05 514 GLY A O 1
#

Foldseek 3Di:
DEAEPEQELEEDELEEDEEAEDYEQEHYQESYEYEHAYYAYENEHYEQEQYLEDYEYYAQYEAYEAYQYEQYQHAAEPYEPDAQNYEAYEAFLYEQYNYPYHYADRYEHYAQYPVAGGYEDPPDPADDPVPPQWGCDWAFHHYPNRYIHRTYGHAAAFKDKAWALVQWAWEDDDQKIKTKTKIWIAHQDADQKKKKWKWWQDPVGDTDTADDIDIDGDDHHSHIDMDMGIGRDDPWTKIKIAIRPVCPGDGPDPPRRIHIDIPPFDAWAFDDKDWLLDWDQDPVRAIEGFEAEAQAWDKIKIWTDTDGRHPDPQFQWKWKAFVNPDIDIQRDDDPDTGIDIDGPHVDHDDGFWIWMWIAGNVGRIYDIRIYTYHYAYDDPPQDNVNSVVVVVVSSPDDPPDKDKDWDWDKDKWFFDDPPPDPDDDPDDDDDTDIFIFTWIWIWIADPVNDIDTDEDDDDFDDDPDDDDTDDTDTAGADPDDDDDDDDWGWTFGDDPPDTDTDTDDPVRYDYDDD

Sequence (514 aa):
NFIQESNYGIKLSSSDNSLIYHNKLNSNSLGINVDNDNYLNMIVNNSLRLNSFGIFLGTDNLDNLFYNNSILDCSQYGVVVDTNTNVDNYFQRNNFTGNGYNARDEGVNNKWDDGGIGNYWDDYTGIDANGDGIGEIPYDIAGVARSTDYFPLWPKVGPDFYAFKEDIVFEELSGLTKISVPINYIGEDTFESVVIRFFEEDELGNIIQLGSDHVIYDFEPYSFELISVEWIPTPFRNIIVSIDPDNNVLETDENNNVARTYGGGYLPVVGHFYNRYGVRWTQNNILTIGTFITGVTVTNTLSVKILDNDGDDDVVRVVFKINNVHEYVATKKPSGLWEVKINMGGLNFGINSLVIEASDGWGLKSDPLTVRIKTIGLPDWVPTWVKNQIMSYLSWKGTTETYTLLFEIPGTIDLTTSKNVPGGVPGMGGARNFIDYWIKIRFVYHTNGQFDIRGTGGGTLIIFGVPFDLYVNIVLTLNSDLSFNSADIFFRLGFPNISLRGRIPLWVVDISFG

Secondary structure (DSSP, 8-state):
-EEESSSEEEEESS-BS-EEES-EEES-SEEEEE-SSEES-EEES-EEES-SEEEEE-SSEES-EEES-EEES-SSEEEEE-STT-BS-EEES-EEES-SSSEEE-SBS-BSS-SS---EETT-----SS-SSB-SSPEEPBSTT--EESSPBPPBSS--EE--GGG-EEEEETTEEEEEEEEEE-BSS--S-EEEEEEEE-TT--EEEEEEEEEE----TTEEEEEEEEE---SS-EEEEEESTT--S--S-SSSSEEEEESS-PPPEEEEEEETT-EEE-TTS-EEEEEEETT---EEEEEEEEE-SSSS--EEEEEEEETTTEEEEE----SS-EEEEEETTS--S---EEEEEEEETT--BPPPEEEEEEEEPPPTTS-HHHHHHHHHHHTSS-SSS-EEEEEEEEEEEEE------SS--S--PPP-EEEEEEEEEEEEE-TTS-EEE--SS------SSSS-----------SS-----S--EEEEEEETTEEEEEEE-GGG------

Organism: NCBI:txid412755

InterPro domains:
  IPR006626 Parallel beta-helix repeat [SM00710] (15-36)
  IPR006626 Parallel beta-helix repeat [SM00710] (38-59)
  IPR006626 Parallel beta-helix repeat [SM00710] (61-83)
  IPR006626 Parallel beta-helix repeat [SM00710] (86-131)
  IPR007742 Periplasmic copper-binding protein NosD-like, beta helix domain [PF05048] (1-126)
  IPR011050 Pectin lyase fold/virulence factor [SSF51126] (7-154)
  IPR012334 Pectin lyase fold [G3DSA:2.160.20.10] (1-133)
  IPR013783 Immunoglobulin-like fold [G3DSA:2.60.40.10] (175-258)

Radius of gyration: 34.13 Å; chains: 1; bounding box: 78×52×111 Å